Protein AF-0000000079729200 (afdb_homodimer)

Solvent-accessible surface area (backbone atoms only — not comparable to full-atom values): 30074 Å² total; per-residue (Å²): 129,93,67,49,67,70,66,72,72,53,83,85,77,84,68,64,22,57,58,78,83,85,79,82,48,60,90,76,45,58,94,32,38,35,67,67,31,59,43,64,24,27,45,53,52,29,47,39,57,43,37,34,54,50,30,49,48,43,37,57,33,50,58,75,43,59,89,66,52,74,54,66,70,51,47,53,40,42,53,30,43,42,48,38,33,52,44,50,16,56,60,35,48,58,52,49,55,36,43,43,72,73,67,51,86,56,61,64,60,43,51,37,52,41,41,46,48,61,64,36,45,57,63,71,37,52,66,66,42,40,29,22,20,38,25,34,43,34,50,51,48,24,50,51,24,50,48,39,62,72,66,44,65,50,73,52,25,45,67,65,60,27,51,53,51,50,54,51,28,25,49,31,47,66,48,35,40,35,48,46,44,48,40,48,58,69,65,55,49,70,66,52,40,50,52,12,27,51,52,27,50,68,48,52,54,56,50,37,54,50,42,19,48,52,53,30,49,76,67,70,37,62,69,35,64,68,36,50,51,48,45,49,32,43,37,65,60,75,62,25,46,52,61,53,45,54,53,50,57,54,47,65,68,40,88,85,53,56,64,73,76,57,88,51,59,64,61,26,50,54,49,59,68,36,81,91,47,75,56,56,70,43,130,128,92,68,48,66,69,67,71,72,52,86,83,77,83,69,63,22,57,57,78,84,87,77,84,47,60,90,76,45,60,93,33,38,36,67,67,30,59,42,62,25,28,44,54,50,29,47,38,57,43,38,34,55,50,30,49,49,42,36,55,32,49,59,76,43,59,88,66,53,75,53,65,70,51,47,52,42,40,51,30,44,42,49,37,33,52,44,50,17,55,58,36,46,60,52,50,55,35,44,44,72,74,68,52,86,55,62,65,60,42,51,38,52,40,42,45,48,59,66,36,45,58,63,72,38,52,65,66,43,40,29,21,21,39,25,32,42,32,50,50,48,23,48,51,22,50,47,39,64,73,66,44,65,49,73,50,25,44,68,66,61,28,51,53,51,50,55,52,26,26,49,31,47,65,48,34,40,35,48,45,46,47,40,47,58,69,65,56,46,71,64,52,41,48,51,12,27,51,52,27,50,67,47,53,54,56,50,39,54,51,42,20,47,53,52,30,47,75,67,69,39,61,69,35,66,69,36,49,50,47,45,49,32,42,37,65,60,75,62,24,46,52,61,53,46,55,52,51,56,56,47,65,67,38,89,84,52,56,64,72,75,57,89,53,60,66,63,24,50,55,49,59,68,35,83,90,48,76,56,56,70,43,131

Structure (mmCIF, N/CA/C/O backbone):
data_AF-0000000079729200-model_v1
#
loop_
_entity.id
_entity.type
_entity.pdbx_description
1 polymer 'Metal-dependent hydrolase'
#
loop_
_atom_site.group_PDB
_atom_site.id
_atom_site.type_symbol
_atom_site.label_atom_id
_atom_site.label_alt_id
_atom_site.label_comp_id
_atom_site.label_asym_id
_atom_site.label_entity_id
_atom_site.label_seq_id
_atom_site.pdbx_PDB_ins_code
_atom_site.Cartn_x
_atom_site.Cartn_y
_atom_site.Cartn_z
_atom_site.occupancy
_atom_site.B_iso_or_equiv
_atom_site.auth_seq_id
_atom_site.auth_comp_id
_atom_site.auth_asym_id
_atom_site.auth_atom_id
_atom_site.pdbx_PDB_model_num
ATOM 1 N N . MET A 1 1 ? -6.23 20.812 40.531 1 41.12 1 MET A N 1
ATOM 2 C CA . MET A 1 1 ? -6.262 20.75 39.062 1 41.12 1 MET A CA 1
ATOM 3 C C . MET A 1 1 ? -5.281 19.688 38.531 1 41.12 1 MET A C 1
ATOM 5 O O . MET A 1 1 ? -4.078 19.781 38.781 1 41.12 1 MET A O 1
ATOM 9 N N . ASN A 1 2 ? -5.543 18.453 38.562 1 48.16 2 ASN A N 1
ATOM 10 C CA . ASN A 1 2 ? -4.645 17.328 38.281 1 48.16 2 ASN A CA 1
ATOM 11 C C . ASN A 1 2 ? -3.924 17.516 36.969 1 48.16 2 ASN A C 1
ATOM 13 O O . ASN A 1 2 ? -4.547 17.422 35.906 1 48.16 2 ASN A O 1
ATOM 17 N N . HIS A 1 3 ? -2.889 18.312 36.906 1 72.94 3 HIS A N 1
ATOM 18 C CA . HIS A 1 3 ? -2.078 18.672 35.75 1 72.94 3 HIS A CA 1
ATOM 19 C C . HIS A 1 3 ? -1.267 17.484 35.25 1 72.94 3 HIS A C 1
ATOM 21 O O . HIS A 1 3 ? -0.74 16.703 36.031 1 72.94 3 HIS A O 1
ATOM 27 N N . ASN A 1 4 ? -1.493 17.078 34 1 84.5 4 ASN A N 1
ATOM 28 C CA . ASN A 1 4 ? -0.706 16.031 33.375 1 84.5 4 ASN A CA 1
ATOM 29 C C . ASN A 1 4 ? 0.79 16.25 33.594 1 84.5 4 ASN A C 1
ATOM 31 O O . ASN A 1 4 ? 1.321 17.312 33.281 1 84.5 4 ASN A O 1
ATOM 35 N N . PRO A 1 5 ? 1.443 15.32 34.281 1 89.12 5 PRO A N 1
ATOM 36 C CA . PRO A 1 5 ? 2.857 15.5 34.625 1 89.12 5 PRO A CA 1
ATOM 37 C C . PRO A 1 5 ? 3.723 15.805 33.406 1 89.12 5 PRO A C 1
ATOM 39 O O . PRO A 1 5 ? 4.703 16.547 33.5 1 89.12 5 PRO A O 1
ATOM 42 N N . VAL A 1 6 ? 3.434 15.273 32.281 1 91.69 6 VAL A N 1
ATOM 43 C CA . VAL A 1 6 ? 4.195 15.516 31.078 1 91.69 6 VAL A CA 1
ATOM 44 C C . VAL A 1 6 ? 4.098 17 30.688 1 91.69 6 VAL A C 1
ATOM 46 O O . VAL A 1 6 ? 5.102 17.609 30.344 1 91.69 6 VAL A O 1
ATOM 49 N N . LEU A 1 7 ? 2.926 17.531 30.812 1 94.62 7 LEU A N 1
ATOM 50 C CA . LEU A 1 7 ? 2.701 18.922 30.453 1 94.62 7 LEU A CA 1
ATOM 51 C C . LEU A 1 7 ? 3.354 19.859 31.453 1 94.62 7 LEU A C 1
ATOM 53 O O . LEU A 1 7 ? 3.844 20.938 31.094 1 94.62 7 LEU A O 1
ATOM 57 N N . GLN A 1 8 ? 3.396 19.438 32.656 1 92.88 8 GLN A N 1
ATOM 58 C CA . GLN A 1 8 ? 3.963 20.281 33.719 1 92.88 8 GLN A CA 1
ATOM 59 C C . GLN A 1 8 ? 5.465 20.469 33.531 1 92.88 8 GLN A C 1
ATOM 61 O O . GLN A 1 8 ? 5.988 21.562 33.75 1 92.88 8 GLN A O 1
ATOM 66 N N . SER A 1 9 ? 6.105 19.5 33.094 1 92.62 9 SER A N 1
ATOM 67 C CA . SER A 1 9 ? 7.562 19.531 32.969 1 92.62 9 SER A CA 1
ATOM 68 C C . SER A 1 9 ? 8 19.938 31.578 1 92.62 9 SER A C 1
ATOM 70 O O . SER A 1 9 ? 9.188 20.141 31.328 1 92.62 9 SER A O 1
ATOM 72 N N . LYS A 1 10 ? 7.113 20.172 30.672 1 93.94 10 LYS A N 1
ATOM 73 C CA . LYS A 1 10 ? 7.418 20.422 29.266 1 93.94 10 LYS A CA 1
ATOM 74 C C . LYS A 1 10 ? 7.859 21.859 29.062 1 93.94 10 LYS A C 1
ATOM 76 O O . LYS A 1 10 ? 7.289 22.781 29.641 1 93.94 10 LYS A O 1
ATOM 81 N N . ASP A 1 11 ? 8.969 22 28.25 1 93.19 11 ASP A N 1
ATOM 82 C CA . ASP A 1 11 ? 9.352 23.328 27.75 1 93.19 11 ASP A CA 1
ATOM 83 C C . ASP A 1 11 ? 8.617 23.656 26.453 1 93.19 11 ASP A C 1
ATOM 85 O O . ASP A 1 11 ? 8.906 23.078 25.406 1 93.19 11 ASP A O 1
ATOM 89 N N . PHE A 1 12 ? 7.688 24.594 26.484 1 95.69 12 PHE A N 1
ATOM 90 C CA . PHE A 1 12 ? 6.824 24.906 25.344 1 95.69 12 PHE A CA 1
ATOM 91 C C . PHE A 1 12 ? 7.523 25.859 24.375 1 95.69 12 PHE A C 1
ATOM 93 O O . PHE A 1 12 ? 8.18 26.812 24.797 1 95.69 12 PHE A O 1
ATOM 100 N N . ASN A 1 13 ? 7.445 25.516 23.141 1 93.81 13 ASN A N 1
ATOM 101 C CA . ASN A 1 13 ? 7.785 26.422 22.047 1 93.81 13 ASN A CA 1
ATOM 102 C C . ASN A 1 13 ? 6.547 27.125 21.5 1 93.81 13 ASN A C 1
ATOM 104 O O . ASN A 1 13 ? 5.586 26.469 21.094 1 93.81 13 ASN A O 1
ATOM 108 N N . PHE A 1 14 ? 6.613 28.469 21.516 1 96.69 14 PHE A N 1
ATOM 109 C CA . PHE A 1 14 ? 5.496 29.25 20.984 1 96.69 14 PHE A CA 1
ATOM 110 C C . PHE A 1 14 ? 5.812 29.75 19.578 1 96.69 14 PHE A C 1
ATOM 112 O O . PHE A 1 14 ? 6.973 30 19.25 1 96.69 14 PHE A O 1
ATOM 119 N N . TYR A 1 15 ? 4.898 29.781 18.75 1 96.75 15 TYR A N 1
ATOM 120 C CA . TYR A 1 15 ? 5.062 30.141 17.359 1 96.75 15 TYR A CA 1
ATOM 121 C C . TYR A 1 15 ? 3.916 31.031 16.891 1 96.75 15 TYR A C 1
ATOM 123 O O . TYR A 1 15 ? 2.812 30.984 17.438 1 96.75 15 TYR A O 1
ATOM 131 N N . PRO A 1 16 ? 4.152 31.859 15.945 1 97.25 16 PRO A N 1
ATOM 132 C CA . PRO A 1 16 ? 3.127 32.75 15.406 1 97.25 16 PRO A CA 1
ATOM 133 C C . PRO A 1 16 ? 2.291 32.125 14.305 1 97.25 16 PRO A C 1
ATOM 135 O O . PRO A 1 16 ? 2.564 30.984 13.906 1 97.25 16 PRO A O 1
ATOM 138 N N . VAL A 1 17 ? 1.267 32.812 13.945 1 98.19 17 VAL A N 1
ATOM 139 C CA . VAL A 1 17 ? 0.546 32.5 12.719 1 98.19 17 VAL A CA 1
ATOM 140 C C . VAL A 1 17 ? 1.064 33.406 11.586 1 98.19 17 VAL A C 1
ATOM 142 O O . VAL A 1 17 ? 1.121 34.625 11.719 1 98.19 17 VAL A O 1
ATOM 145 N N . ARG A 1 18 ? 1.527 32.781 10.602 1 97.81 18 ARG A N 1
ATOM 146 C CA . ARG A 1 18 ? 2.049 33.5 9.445 1 97.81 18 ARG A CA 1
ATOM 147 C C . ARG A 1 18 ? 1.024 33.562 8.32 1 97.81 18 ARG A C 1
ATOM 149 O O . ARG A 1 18 ? 0.237 32.625 8.156 1 97.81 18 ARG A O 1
ATOM 156 N N . LYS A 1 19 ? 1.037 34.625 7.57 1 95.94 19 LYS A N 1
ATOM 157 C CA . LYS A 1 19 ? 0.103 34.812 6.465 1 95.94 19 LYS A CA 1
ATOM 158 C C . LYS A 1 19 ? 0.844 34.969 5.141 1 95.94 19 LYS A C 1
ATOM 160 O O . LYS A 1 19 ? 1.01 36.094 4.648 1 95.94 19 LYS A O 1
ATOM 165 N N . PRO A 1 20 ? 1.183 33.844 4.594 1 94.5 20 PRO A N 1
ATOM 166 C CA . PRO A 1 20 ? 1.806 33.938 3.273 1 94.5 20 PRO A CA 1
ATOM 167 C C . PRO A 1 20 ? 0.803 34.281 2.17 1 94.5 20 PRO A C 1
ATOM 169 O O . PRO A 1 20 ? -0.409 34.219 2.395 1 94.5 20 PRO A O 1
ATOM 172 N N . LYS A 1 21 ? 1.32 34.781 1.057 1 89.94 21 LYS A N 1
ATOM 173 C CA . LYS A 1 21 ? 0.529 34.969 -0.154 1 89.94 21 LYS A CA 1
ATOM 174 C C . LYS A 1 21 ? 1.206 34.344 -1.363 1 89.94 21 LYS A C 1
ATOM 176 O O . LYS A 1 21 ? 1.912 35 -2.115 1 89.94 21 LYS A O 1
ATOM 181 N N . PHE A 1 22 ? 0.82 33.125 -1.548 1 92.56 22 PHE A N 1
ATOM 182 C CA . PHE A 1 22 ? 1.361 32.406 -2.695 1 92.56 22 PHE A CA 1
ATOM 183 C C . PHE A 1 22 ? 0.497 32.625 -3.932 1 92.56 22 PHE A C 1
ATOM 185 O O . PHE A 1 22 ? -0.722 32.781 -3.822 1 92.56 22 PHE A O 1
ATOM 192 N N . GLU A 1 23 ? 1.105 32.781 -5.012 1 87.75 23 GLU A N 1
ATOM 193 C CA . GLU A 1 23 ? 0.406 32.969 -6.281 1 87.75 23 GLU A CA 1
ATOM 194 C C . GLU A 1 23 ? 0.795 31.859 -7.266 1 87.75 23 GLU A C 1
ATOM 196 O O . GLU A 1 23 ? 1.981 31.609 -7.504 1 87.75 23 GLU A O 1
ATOM 201 N N . PHE A 1 24 ? -0.322 31.234 -7.75 1 83.38 24 PHE A N 1
ATOM 202 C CA . PHE A 1 24 ? -0.099 30.125 -8.656 1 83.38 24 PHE A CA 1
ATOM 203 C C . P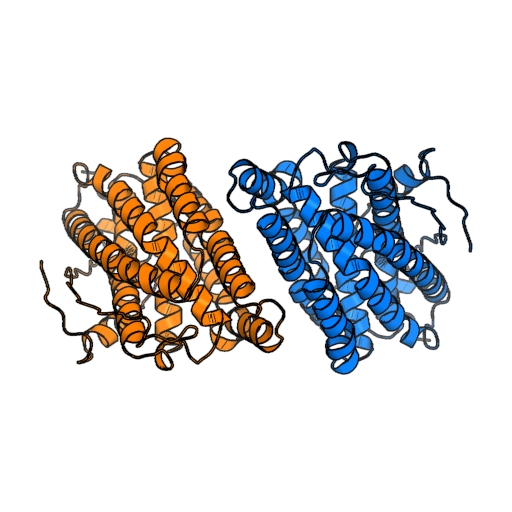HE A 1 24 ? -0.864 30.312 -9.961 1 83.38 24 PHE A C 1
ATOM 205 O O . PHE A 1 24 ? -1.935 30.922 -9.969 1 83.38 24 PHE A O 1
ATOM 212 N N . SER A 1 25 ? -0.23 30.031 -11.031 1 78.44 25 SER A N 1
ATOM 213 C CA . SER A 1 25 ? -0.9 29.953 -12.328 1 78.44 25 SER A CA 1
ATOM 214 C C . SER A 1 25 ? -0.41 28.75 -13.125 1 78.44 25 SER A C 1
ATOM 216 O O . SER A 1 25 ? 0.695 28.25 -12.898 1 78.44 25 SER A O 1
ATOM 218 N N . LYS A 1 26 ? -1.29 28.266 -13.984 1 77.69 26 LYS A N 1
ATOM 219 C CA . LYS A 1 26 ? -0.946 27.125 -14.828 1 77.69 26 LYS A CA 1
ATOM 220 C C . LYS A 1 26 ? 0.266 27.438 -15.703 1 77.69 26 LYS A C 1
ATOM 222 O O . LYS A 1 26 ? 1.037 26.531 -16.047 1 77.69 26 LYS A O 1
ATOM 227 N N . ASP A 1 27 ? 0.377 28.609 -15.977 1 82.5 27 ASP A N 1
ATOM 228 C CA . ASP A 1 27 ? 1.457 29 -16.875 1 82.5 27 ASP A CA 1
ATOM 229 C C . ASP A 1 27 ? 2.795 29.047 -16.141 1 82.5 27 ASP A C 1
ATOM 231 O O . ASP A 1 27 ? 3.855 29 -16.766 1 82.5 27 ASP A O 1
ATOM 235 N N . ARG A 1 28 ? 2.697 29.031 -14.922 1 87.38 28 ARG A N 1
ATOM 236 C CA . ARG A 1 28 ? 3.922 29.188 -14.141 1 87.38 28 ARG A CA 1
ATOM 237 C C . ARG A 1 28 ? 4.254 27.922 -13.367 1 87.38 28 ARG A C 1
ATOM 239 O O . ARG A 1 28 ? 5.32 27.828 -12.75 1 87.38 28 ARG A O 1
ATOM 246 N N . THR A 1 29 ? 3.357 26.984 -13.367 1 94.06 29 THR A N 1
ATOM 247 C CA . THR A 1 29 ? 3.576 25.734 -12.664 1 94.06 29 THR A CA 1
ATOM 248 C C . THR A 1 29 ? 3.467 24.547 -13.617 1 94.06 29 THR A C 1
ATOM 250 O O . THR A 1 29 ? 2.402 24.312 -14.188 1 94.06 29 THR A O 1
ATOM 253 N N . SER A 1 30 ? 4.539 23.891 -13.766 1 95.62 30 SER A N 1
ATOM 254 C CA . SER A 1 30 ? 4.559 22.719 -14.648 1 95.62 30 SER A CA 1
ATOM 255 C C . SER A 1 30 ? 3.762 21.562 -14.047 1 95.62 30 SER A C 1
ATOM 257 O O . SER A 1 30 ? 3.57 21.5 -12.828 1 95.62 30 SER A O 1
ATOM 259 N N . LYS A 1 31 ? 3.316 20.641 -14.891 1 96.06 31 LYS A N 1
ATOM 260 C CA . LYS A 1 31 ? 2.6 19.453 -14.43 1 96.06 31 LYS A CA 1
ATOM 261 C C . LYS A 1 31 ? 3.447 18.641 -13.445 1 96.06 31 LYS A C 1
ATOM 263 O O . LYS A 1 31 ? 2.926 18.094 -12.477 1 96.06 31 LYS A O 1
ATOM 268 N N . HIS A 1 32 ? 4.66 18.625 -13.797 1 97.88 32 HIS A N 1
ATOM 269 C CA . HIS A 1 32 ? 5.59 17.891 -12.938 1 97.88 32 HIS A CA 1
ATOM 270 C C . HIS A 1 32 ? 6.637 18.828 -12.344 1 97.88 32 HIS A C 1
ATOM 272 O O . HIS A 1 32 ? 7.828 18.703 -12.641 1 97.88 32 HIS A O 1
ATOM 278 N N . TRP A 1 33 ? 6.219 19.562 -11.43 1 97.56 33 TRP A N 1
ATOM 279 C CA . TRP A 1 33 ? 6.949 20.734 -10.938 1 97.56 33 TRP A CA 1
ATOM 280 C C . TRP A 1 33 ? 8.055 20.312 -9.969 1 97.56 33 TRP A C 1
ATOM 282 O O . TRP A 1 33 ? 8.914 21.125 -9.617 1 97.56 33 TRP A O 1
ATOM 292 N N . LEU A 1 34 ? 8.078 19.078 -9.5 1 97.62 34 LEU A N 1
ATOM 293 C CA . LEU A 1 34 ? 9.117 18.594 -8.594 1 97.62 34 LEU A CA 1
ATOM 294 C C . LEU A 1 34 ? 10.125 17.719 -9.344 1 97.62 34 LEU A C 1
ATOM 296 O O . LEU A 1 34 ? 9.93 16.516 -9.477 1 97.62 34 LEU A O 1
ATOM 300 N N . ASP A 1 35 ? 11.219 18.328 -9.812 1 93.69 35 ASP A N 1
ATOM 301 C CA . ASP A 1 35 ? 12.367 17.656 -10.414 1 93.69 35 ASP A CA 1
ATOM 302 C C . ASP A 1 35 ? 11.961 16.891 -11.672 1 93.69 35 ASP A C 1
ATOM 304 O O . ASP A 1 35 ? 12.578 15.883 -12.023 1 93.69 35 ASP A O 1
ATOM 308 N N . GLY A 1 36 ? 10.836 17.234 -12.234 1 95.5 36 GLY A N 1
ATOM 309 C CA . GLY A 1 36 ? 10.359 16.531 -13.414 1 95.5 36 GLY A CA 1
ATOM 310 C C . GLY A 1 36 ? 9.852 15.133 -13.109 1 95.5 36 GLY A C 1
ATOM 311 O O . GLY A 1 36 ? 9.547 14.359 -14.023 1 95.5 36 GLY A O 1
ATOM 312 N N . SER A 1 37 ? 9.766 14.828 -11.891 1 97.69 37 SER A N 1
ATOM 313 C CA . SER A 1 37 ? 9.266 13.516 -11.492 1 97.69 37 SER A CA 1
ATOM 314 C C . SER A 1 37 ? 7.742 13.523 -11.359 1 97.69 37 SER A C 1
ATOM 316 O O . SER A 1 37 ? 7.195 14.172 -10.469 1 97.69 37 SER A O 1
ATOM 318 N N . ALA A 1 38 ? 7.133 12.727 -12.188 1 98.12 38 ALA A N 1
ATOM 319 C CA . ALA A 1 38 ? 5.68 12.625 -12.102 1 98.12 38 ALA A CA 1
ATOM 320 C C . ALA A 1 38 ? 5.25 12.023 -10.773 1 98.12 38 ALA A C 1
ATOM 322 O O . ALA A 1 38 ? 4.293 12.484 -10.148 1 98.12 38 ALA A O 1
ATOM 323 N N . TYR A 1 39 ? 5.965 11.047 -10.383 1 98 39 TYR A N 1
ATOM 324 C CA . TYR A 1 39 ? 5.574 10.344 -9.164 1 98 39 TYR A CA 1
ATOM 325 C C . TYR A 1 39 ? 5.676 11.266 -7.953 1 98 39 TYR A C 1
ATOM 327 O O . TYR A 1 39 ? 4.699 11.445 -7.219 1 98 39 TYR A O 1
ATOM 335 N N . LYS A 1 40 ? 6.832 11.867 -7.73 1 97.81 40 LYS A N 1
ATOM 336 C CA . LYS A 1 40 ? 7.016 12.734 -6.566 1 97.81 40 LYS A CA 1
ATOM 337 C C . LYS A 1 40 ? 6.039 13.906 -6.59 1 97.81 40 LYS A C 1
ATOM 339 O O . LYS A 1 40 ? 5.461 14.258 -5.562 1 97.81 40 LYS A O 1
ATOM 344 N N . THR A 1 41 ? 5.887 14.438 -7.738 1 98.44 41 THR A N 1
ATOM 345 C CA . THR A 1 41 ? 4.961 15.555 -7.883 1 98.44 41 THR A CA 1
ATOM 346 C C . THR A 1 41 ? 3.547 15.141 -7.488 1 98.44 41 THR A C 1
ATOM 348 O O . THR A 1 41 ? 2.871 15.859 -6.746 1 98.44 41 THR A O 1
ATOM 351 N N . HIS A 1 42 ? 3.127 13.977 -7.867 1 98.38 42 HIS A N 1
ATOM 352 C CA . HIS A 1 42 ? 1.736 13.586 -7.652 1 98.38 42 HIS A CA 1
ATOM 353 C C . HIS A 1 42 ? 1.517 13.086 -6.23 1 98.38 42 HIS A C 1
ATOM 355 O O . HIS A 1 42 ? 0.397 13.141 -5.715 1 98.38 42 HIS A O 1
ATOM 361 N N . ILE A 1 43 ? 2.568 12.609 -5.574 1 98 43 ILE A N 1
ATOM 362 C CA . ILE A 1 43 ? 2.477 12.414 -4.133 1 98 43 ILE A CA 1
ATOM 363 C C . ILE A 1 43 ? 2.148 13.734 -3.451 1 98 43 ILE A C 1
ATOM 365 O O . ILE A 1 43 ? 1.186 13.828 -2.684 1 98 43 ILE A O 1
ATOM 369 N N . MET A 1 44 ? 2.865 14.766 -3.818 1 97.81 44 MET A N 1
ATOM 370 C CA . MET A 1 44 ? 2.676 16.078 -3.207 1 97.81 44 MET A CA 1
ATOM 371 C C . MET A 1 44 ? 1.349 16.688 -3.639 1 97.81 44 MET A C 1
ATOM 373 O O . MET A 1 44 ? 0.662 17.328 -2.836 1 97.81 44 MET A O 1
ATOM 377 N N . ASN A 1 45 ? 1.036 16.5 -4.863 1 98.25 45 ASN A N 1
ATOM 378 C CA . ASN A 1 45 ? -0.259 16.984 -5.336 1 98.25 45 ASN A CA 1
ATOM 379 C C . ASN A 1 45 ? -1.409 16.328 -4.578 1 98.25 45 ASN A C 1
ATOM 381 O O . ASN A 1 45 ? -2.42 16.969 -4.293 1 98.25 45 ASN A O 1
ATOM 385 N N . THR A 1 46 ? -1.272 15.062 -4.293 1 98.12 46 THR A N 1
ATOM 386 C CA . THR A 1 46 ? -2.311 14.375 -3.535 1 98.12 46 THR A CA 1
ATOM 387 C C . THR A 1 46 ? -2.463 14.984 -2.145 1 98.12 46 THR A C 1
ATOM 389 O O . THR A 1 46 ? -3.582 15.172 -1.664 1 98.12 46 THR A O 1
ATOM 392 N N . TRP A 1 47 ? -1.385 15.289 -1.586 1 97.62 47 TRP A N 1
ATOM 393 C CA . TRP A 1 47 ? -1.448 15.883 -0.254 1 97.62 47 TRP A CA 1
ATOM 394 C C . TRP A 1 47 ? -2.102 17.266 -0.3 1 97.62 47 TRP A C 1
ATOM 396 O O . TRP A 1 47 ? -2.844 17.641 0.611 1 97.62 47 TRP A O 1
ATOM 406 N N . THR A 1 48 ? -1.898 18 -1.336 1 96.88 48 THR A N 1
ATOM 407 C CA . THR A 1 48 ? -2.561 19.297 -1.465 1 96.88 48 THR A CA 1
ATOM 408 C C . THR A 1 48 ? -4.07 19.109 -1.583 1 96.88 48 THR A C 1
ATOM 410 O O . THR A 1 48 ? -4.836 20 -1.198 1 96.88 48 THR A O 1
ATOM 413 N N . LEU A 1 49 ? -4.457 17.969 -2.037 1 96.69 49 LEU A N 1
ATOM 414 C CA . LEU A 1 49 ? -5.887 17.688 -2.148 1 96.69 49 LEU A CA 1
ATOM 415 C C . LEU A 1 49 ? -6.48 17.344 -0.789 1 96.69 49 LEU A C 1
ATOM 417 O O . LEU A 1 49 ? -7.668 17.578 -0.55 1 96.69 49 LEU A O 1
ATOM 421 N N . PHE A 1 50 ? -5.613 16.797 0.18 1 92.25 50 PHE A N 1
ATOM 422 C CA . PHE A 1 50 ? -5.996 16.422 1.537 1 92.25 50 PHE A CA 1
ATOM 423 C C . PHE A 1 50 ? -6.16 17.656 2.41 1 92.25 50 PHE A C 1
ATOM 425 O O . PHE A 1 50 ? -7.078 17.734 3.232 1 92.25 50 PHE A O 1
ATOM 432 N N . PHE A 1 51 ? -5.27 18.578 2.199 1 96.06 51 PHE A N 1
ATOM 433 C CA . PHE A 1 51 ? -4.945 19.531 3.256 1 96.06 51 PHE A CA 1
ATOM 434 C C . PHE A 1 51 ? -6.129 20.438 3.539 1 96.06 51 PHE A C 1
ATOM 436 O O . PHE A 1 51 ? -6.484 20.656 4.699 1 96.06 51 PHE A O 1
ATOM 443 N N . PRO A 1 52 ? -6.848 20.875 2.57 1 96.75 52 PRO A N 1
ATOM 444 C CA . PRO A 1 52 ? -7.926 21.812 2.906 1 96.75 52 PRO A CA 1
ATOM 445 C C . PRO A 1 52 ? -8.977 21.188 3.818 1 96.75 52 PRO A C 1
ATOM 447 O O . PRO A 1 52 ? -9.289 21.734 4.879 1 96.75 52 PRO A O 1
ATOM 450 N N . ASP A 1 53 ? -9.484 20.047 3.49 1 96.94 53 ASP A N 1
ATOM 451 C CA . ASP A 1 53 ? -10.492 19.406 4.324 1 96.94 53 ASP A CA 1
ATOM 452 C C . ASP A 1 53 ? -9.859 18.766 5.559 1 96.94 53 ASP A C 1
ATOM 454 O O . ASP A 1 53 ? -10.453 18.781 6.641 1 96.94 53 ASP A O 1
ATOM 458 N N . GLY A 1 54 ? -8.664 18.25 5.41 1 97.62 54 GLY A N 1
ATOM 459 C CA . GLY A 1 54 ? -7.98 17.672 6.555 1 97.62 54 GLY A CA 1
ATOM 460 C C . GLY A 1 54 ? -7.668 18.688 7.641 1 97.62 54 GLY A C 1
ATOM 461 O O . GLY A 1 54 ? -7.918 18.438 8.82 1 97.62 54 GLY A O 1
ATOM 462 N N . GLU A 1 55 ? -7.168 19.828 7.238 1 97.75 55 GLU A N 1
ATOM 463 C CA . GLU A 1 55 ? -6.832 20.875 8.195 1 97.75 55 GLU A CA 1
ATOM 464 C C . GLU A 1 55 ? -8.086 21.422 8.867 1 97.75 55 GLU A C 1
ATOM 466 O O . GLU A 1 55 ? -8.062 21.766 10.055 1 97.75 55 GLU A O 1
ATOM 471 N N . ARG A 1 56 ? -9.094 21.516 8.109 1 97.69 56 ARG A N 1
ATOM 472 C CA . ARG A 1 56 ? -10.359 21.938 8.695 1 97.69 56 ARG A CA 1
ATOM 473 C C . ARG A 1 56 ? -10.859 20.922 9.719 1 97.69 56 ARG A C 1
ATOM 475 O O . ARG A 1 56 ? -11.414 21.297 10.758 1 97.69 56 ARG A O 1
ATOM 482 N N . PHE A 1 57 ? -10.766 19.703 9.383 1 98.12 57 PHE A N 1
ATOM 483 C CA . PHE A 1 57 ? -11.109 18.641 10.328 1 98.12 57 PHE A CA 1
ATOM 484 C C . PHE A 1 57 ? -10.289 18.766 11.602 1 98.12 57 PHE A C 1
ATOM 486 O O . PHE A 1 57 ? -10.82 18.625 12.703 1 98.12 57 PHE A O 1
ATOM 493 N N . PHE A 1 58 ? -8.961 19.062 11.477 1 98.56 58 PHE A N 1
ATOM 494 C CA . PHE A 1 58 ? -8.094 19.266 12.633 1 98.56 58 PHE A CA 1
ATOM 495 C C . PHE A 1 58 ? -8.586 20.438 13.484 1 98.56 58 PHE A C 1
ATOM 497 O O . PHE A 1 58 ? -8.656 20.328 14.711 1 98.56 58 PHE A O 1
ATOM 504 N N . ILE A 1 59 ? -8.898 21.469 12.797 1 98.5 59 ILE A N 1
ATOM 505 C CA . ILE A 1 59 ? -9.359 22.672 13.477 1 98.5 59 ILE A CA 1
ATOM 506 C C . ILE A 1 59 ? -10.609 22.359 14.297 1 98.5 59 ILE A C 1
ATOM 508 O O . ILE A 1 59 ? -10.656 22.641 15.5 1 98.5 59 ILE A O 1
ATOM 512 N N . ARG A 1 60 ? -11.547 21.719 13.688 1 98 60 ARG A N 1
ATOM 513 C CA . ARG A 1 60 ? -12.812 21.422 14.352 1 98 60 ARG A CA 1
ATOM 514 C C . ARG A 1 60 ? -12.609 20.438 15.508 1 98 60 ARG A C 1
ATOM 516 O O . ARG A 1 60 ? -13.281 20.547 16.531 1 98 60 ARG A O 1
ATOM 523 N N . SER A 1 61 ? -11.688 19.547 15.352 1 97.81 61 SER A N 1
ATOM 524 C CA . SER A 1 61 ? -11.398 18.547 16.375 1 97.81 61 SER A CA 1
ATOM 525 C C . SER A 1 61 ? -10.836 19.203 17.641 1 97.81 61 SER A C 1
ATOM 527 O O . SER A 1 61 ? -11.148 18.797 18.75 1 97.81 61 SER A O 1
ATOM 529 N N . ILE A 1 62 ? -10.047 20.203 17.484 1 98.25 62 ILE A N 1
ATOM 530 C CA . ILE A 1 62 ? -9.383 20.859 18.594 1 98.25 62 ILE A CA 1
ATOM 531 C C . ILE A 1 62 ? -10.297 21.922 19.188 1 98.25 62 ILE A C 1
ATOM 533 O O . ILE A 1 62 ? -10.344 22.125 20.391 1 98.25 62 ILE A O 1
ATOM 537 N N . GLN A 1 63 ? -10.992 22.578 18.297 1 98.12 63 GLN A N 1
ATOM 538 C CA . GLN A 1 63 ? -11.852 23.688 18.688 1 98.12 63 GLN A CA 1
ATOM 539 C C . GLN A 1 63 ? -12.859 23.25 19.75 1 98.12 63 GLN A C 1
ATOM 541 O O . GLN A 1 63 ? -13.219 24.016 20.641 1 98.12 63 GLN A O 1
ATOM 546 N N . LYS A 1 64 ? -13.305 22.094 19.719 1 97.06 64 LYS A N 1
ATOM 547 C CA . LYS A 1 64 ? -14.305 21.547 20.641 1 97.06 64 LYS A CA 1
ATOM 548 C C . LYS A 1 64 ? -13.766 21.5 22.062 1 97.06 64 LYS A C 1
ATOM 550 O O . LYS A 1 64 ? -14.539 21.469 23.016 1 97.06 64 LYS A O 1
ATOM 555 N N . PHE A 1 65 ? -12.523 21.547 22.203 1 98.12 65 PHE A N 1
ATOM 556 C CA . PHE A 1 65 ? -11.938 21.312 23.531 1 98.12 65 PHE A CA 1
ATOM 557 C C . PHE A 1 65 ? -11.359 22.609 24.094 1 98.12 65 PHE A C 1
ATOM 559 O O . PHE A 1 65 ? -10.945 22.656 25.25 1 98.12 65 PHE A O 1
ATOM 566 N N . LEU A 1 66 ? -11.359 23.703 23.359 1 98.12 66 LEU A N 1
ATOM 567 C CA . LEU A 1 66 ? -10.742 24.953 23.781 1 98.12 66 LEU A CA 1
ATOM 568 C C . LEU A 1 66 ? -11.297 25.406 25.141 1 98.12 66 LEU A C 1
ATOM 570 O O . LEU A 1 66 ? -10.531 25.781 26.031 1 98.12 66 LEU A O 1
ATOM 574 N N . PRO A 1 67 ? -12.594 25.203 25.391 1 97.69 67 PRO A N 1
ATOM 575 C CA . PRO A 1 67 ? -13.148 25.719 26.656 1 97.69 67 PRO A CA 1
ATOM 576 C C . PRO A 1 67 ? -12.719 24.891 27.859 1 97.69 67 PRO A C 1
ATOM 578 O O . PRO A 1 67 ? -12.836 25.359 29 1 97.69 67 PRO A O 1
ATOM 581 N N . VAL A 1 68 ? -12.211 23.719 27.641 1 97.06 68 VAL A N 1
ATOM 582 C CA . VAL A 1 68 ? -11.969 22.844 28.781 1 97.06 68 VAL A CA 1
ATOM 583 C C . VAL A 1 68 ? -10.461 22.641 28.953 1 97.06 68 VAL A C 1
ATOM 585 O O . VAL A 1 68 ? -10.031 21.906 29.859 1 97.06 68 VAL A O 1
ATOM 588 N N . ILE A 1 69 ? -9.656 23.266 28.109 1 97.62 69 ILE A N 1
ATOM 589 C CA . ILE A 1 69 ? -8.211 23.188 28.281 1 97.62 69 ILE A CA 1
ATOM 590 C C . ILE A 1 69 ? -7.801 23.891 29.562 1 97.62 69 ILE A C 1
ATOM 592 O O . ILE A 1 69 ? -8.18 25.031 29.812 1 97.62 69 ILE A O 1
ATOM 596 N N . LYS A 1 70 ? -6.984 23.266 30.359 1 96.62 70 LYS A N 1
ATOM 597 C CA . LYS A 1 70 ? -6.629 23.766 31.688 1 96.62 70 LYS A CA 1
ATOM 598 C C . LYS A 1 70 ? -5.305 24.531 31.656 1 96.62 70 LYS A C 1
ATOM 600 O O . LYS A 1 70 ? -5.156 25.562 32.312 1 96.62 70 LYS A O 1
ATOM 605 N N . ASP A 1 71 ? -4.312 23.984 31 1 96.5 71 ASP A N 1
ATOM 606 C CA . ASP A 1 71 ? -2.992 24.609 30.922 1 96.5 71 ASP A CA 1
ATOM 607 C C . ASP A 1 71 ? -2.984 25.75 29.906 1 96.5 71 ASP A C 1
ATOM 609 O O . ASP A 1 71 ? -3.166 25.547 28.703 1 96.5 71 ASP A O 1
ATOM 613 N N . PRO A 1 72 ? -2.707 26.938 30.297 1 96.75 72 PRO A N 1
ATOM 614 C CA . PRO A 1 72 ? -2.75 28.094 29.391 1 96.75 72 PRO A CA 1
ATOM 615 C C . PRO A 1 72 ? -1.709 28 28.266 1 96.75 72 PRO A C 1
ATOM 617 O O . PRO A 1 72 ? -1.896 28.578 27.203 1 96.75 72 PRO A O 1
ATOM 620 N N . ARG A 1 73 ? -0.619 27.281 28.484 1 97.75 73 ARG A N 1
ATOM 621 C CA . ARG A 1 73 ? 0.391 27.125 27.438 1 97.75 73 ARG A CA 1
ATOM 622 C C . ARG A 1 73 ? -0.118 26.219 26.312 1 97.75 73 ARG A C 1
ATOM 624 O O . ARG A 1 73 ? 0.159 26.469 25.141 1 97.75 73 ARG A O 1
ATOM 631 N N . VAL A 1 74 ? -0.862 25.25 26.734 1 98.19 74 VAL A N 1
ATOM 632 C CA . VAL A 1 74 ? -1.508 24.359 25.766 1 98.19 74 VAL A CA 1
ATOM 633 C C . VAL A 1 74 ? -2.555 25.141 24.969 1 98.19 74 VAL A C 1
ATOM 635 O O . VAL A 1 74 ? -2.648 25 23.75 1 98.19 74 VAL A O 1
ATOM 638 N N . LEU A 1 75 ? -3.326 25.953 25.688 1 98.19 75 LEU A N 1
ATOM 639 C CA . LEU A 1 75 ? -4.363 26.75 25.047 1 98.19 75 LEU A CA 1
ATOM 640 C C . LEU A 1 75 ? -3.76 27.719 24.031 1 98.19 75 LEU A C 1
ATOM 642 O O . LEU A 1 75 ? -4.289 27.891 22.938 1 98.19 75 LEU A O 1
ATOM 646 N N . ARG A 1 76 ? -2.697 28.344 24.359 1 97.94 76 ARG A N 1
ATOM 647 C CA . ARG A 1 76 ? -2.027 29.281 23.469 1 97.94 76 ARG A CA 1
ATOM 648 C C . ARG A 1 76 ? -1.585 28.594 22.188 1 97.94 76 ARG A C 1
ATOM 650 O O . ARG A 1 76 ? -1.845 29.094 21.094 1 97.94 76 ARG A O 1
ATOM 657 N N . ASN A 1 77 ? -0.9 27.484 22.312 1 98.38 77 ASN A N 1
ATOM 658 C CA . ASN A 1 77 ? -0.424 26.75 21.141 1 98.38 77 ASN A CA 1
ATOM 659 C C . ASN A 1 77 ? -1.58 26.172 20.328 1 98.38 77 ASN A C 1
ATOM 661 O O . ASN A 1 77 ? -1.501 26.094 19.109 1 98.38 77 ASN A O 1
ATOM 665 N N . ALA A 1 78 ? -2.662 25.75 21.016 1 98.62 78 ALA A N 1
ATOM 666 C CA . ALA A 1 78 ? -3.848 25.266 20.297 1 98.62 78 ALA A CA 1
ATOM 667 C C . ALA A 1 78 ? -4.422 26.359 19.406 1 98.62 78 ALA A C 1
ATOM 669 O O . ALA A 1 78 ? -4.754 26.109 18.25 1 98.62 78 ALA A O 1
ATOM 670 N N . ASN A 1 79 ? -4.461 27.547 19.906 1 98.38 79 ASN A N 1
ATOM 671 C CA . ASN A 1 79 ? -4.98 28.672 19.141 1 98.38 79 ASN A CA 1
ATOM 672 C C . ASN A 1 79 ? -4.078 29 17.953 1 98.38 79 ASN A C 1
ATOM 674 O O . ASN A 1 79 ? -4.562 29.25 16.844 1 98.38 79 ASN A O 1
ATOM 678 N N . ALA A 1 80 ? -2.807 29.047 18.188 1 98.38 80 ALA A N 1
ATOM 679 C CA . ALA A 1 80 ? -1.861 29.297 17.109 1 98.38 80 ALA A CA 1
ATOM 680 C C . ALA A 1 80 ? -1.946 28.203 16.047 1 98.38 80 ALA A C 1
ATOM 682 O O . ALA A 1 80 ? -1.825 28.469 14.852 1 98.38 80 ALA A O 1
ATOM 683 N N . PHE A 1 81 ? -2.08 26.938 16.531 1 98.5 81 PHE A N 1
ATOM 684 C CA . PHE A 1 81 ? -2.266 25.797 15.648 1 98.5 81 PHE A CA 1
ATOM 685 C C . PHE A 1 81 ? -3.469 26.016 14.734 1 98.5 81 PHE A C 1
ATOM 687 O O . PHE A 1 81 ? -3.381 25.812 13.523 1 98.5 81 PHE A O 1
ATOM 694 N N . LEU A 1 82 ? -4.5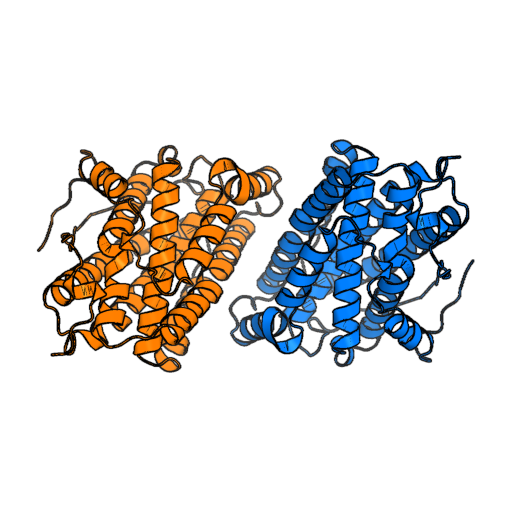94 26.391 15.273 1 98.62 82 LEU A N 1
ATOM 695 C CA . LEU A 1 82 ? -5.793 26.641 14.477 1 98.62 82 LEU A CA 1
ATOM 696 C C . LEU A 1 82 ? -5.535 27.688 13.406 1 98.62 82 LEU A C 1
ATOM 698 O O . LEU A 1 82 ? -5.957 27.516 12.258 1 98.62 82 LEU A O 1
ATOM 702 N N . GLY A 1 83 ? -4.836 28.703 13.828 1 98.31 83 GLY A N 1
ATOM 703 C CA . GLY A 1 83 ? -4.504 29.75 12.875 1 98.31 83 GLY A CA 1
ATOM 704 C C . GLY A 1 83 ? -3.617 29.266 11.742 1 98.31 83 GLY A C 1
ATOM 705 O O . GLY A 1 83 ? -3.863 29.578 10.578 1 98.31 83 GLY A O 1
ATOM 706 N N . GLN A 1 84 ? -2.57 28.516 12.062 1 98.62 84 GLN A N 1
ATOM 707 C CA . GLN A 1 84 ? -1.667 27.984 11.047 1 98.62 84 GLN A CA 1
ATOM 708 C C . GLN A 1 84 ? -2.395 27.031 10.109 1 98.62 84 GLN A C 1
ATOM 710 O O . GLN A 1 84 ? -2.227 27.094 8.891 1 98.62 84 GLN A O 1
ATOM 715 N N . GLU A 1 85 ? -3.229 26.172 10.711 1 98.38 85 GLU A N 1
ATOM 716 C CA . GLU A 1 85 ? -3.959 25.219 9.891 1 98.38 85 GLU A CA 1
ATOM 717 C C . GLU A 1 85 ? -4.895 25.922 8.914 1 98.38 85 GLU A C 1
ATOM 719 O O . GLU A 1 85 ? -5.086 25.453 7.785 1 98.38 85 GLU A O 1
ATOM 724 N N . ALA A 1 86 ? -5.496 26.953 9.352 1 97.81 86 ALA A N 1
ATOM 725 C CA . ALA A 1 86 ? -6.379 27.719 8.477 1 97.81 86 ALA A CA 1
ATOM 726 C C . ALA A 1 86 ? -5.613 28.281 7.281 1 97.81 86 ALA A C 1
ATOM 728 O O . ALA A 1 86 ? -6.113 28.266 6.152 1 97.81 86 ALA A O 1
ATOM 729 N N . GLN A 1 87 ? -4.418 28.781 7.551 1 97.75 87 GLN A N 1
ATOM 730 C CA . GLN A 1 87 ? -3.586 29.297 6.465 1 97.75 87 GLN A CA 1
ATOM 731 C C . GLN A 1 87 ? -3.172 28.188 5.516 1 97.75 87 GLN A C 1
ATOM 733 O O . GLN A 1 87 ? -3.164 28.375 4.297 1 97.75 87 GLN A O 1
ATOM 738 N N . HIS A 1 88 ? -2.785 26.984 6.082 1 98.31 88 HIS A N 1
ATOM 739 C CA . HIS A 1 88 ? -2.438 25.844 5.25 1 98.31 88 HIS A CA 1
ATOM 740 C C . HIS A 1 88 ? -3.568 25.5 4.289 1 98.31 88 HIS A C 1
ATOM 742 O O . HIS A 1 88 ? -3.342 25.344 3.088 1 98.31 88 HIS A O 1
ATOM 748 N N . ALA A 1 89 ? -4.738 25.406 4.859 1 97.56 89 ALA A N 1
ATOM 749 C CA . ALA A 1 89 ? -5.914 25.031 4.078 1 97.56 89 ALA A CA 1
ATOM 750 C C . ALA A 1 89 ? -6.145 26 2.932 1 97.56 89 ALA A C 1
ATOM 752 O O . ALA A 1 89 ? -6.355 25.594 1.788 1 97.56 89 ALA A O 1
ATOM 753 N N . GLY A 1 90 ? -6.086 27.266 3.24 1 96.44 90 GLY A N 1
ATOM 754 C CA . GLY A 1 90 ? -6.328 28.297 2.244 1 96.44 90 GLY A CA 1
ATOM 755 C C . GLY A 1 90 ? -5.305 28.297 1.123 1 96.44 90 GLY A C 1
ATOM 756 O O . GLY A 1 90 ? -5.668 28.359 -0.054 1 96.44 90 GLY A O 1
ATOM 757 N N . GLU A 1 91 ? -4.074 28.219 1.47 1 96.5 91 GLU A N 1
ATOM 758 C CA . GLU A 1 91 ? -3.01 28.312 0.476 1 96.5 91 GLU A CA 1
ATOM 759 C C . GLU A 1 91 ? -2.973 27.062 -0.409 1 96.5 91 GLU A C 1
ATOM 761 O O . GLU A 1 91 ? -2.775 27.172 -1.621 1 96.5 91 GLU A O 1
ATOM 766 N N . HIS A 1 92 ? -3.156 25.859 0.172 1 97 92 HIS A N 1
ATOM 767 C CA . HIS A 1 92 ? -3.141 24.641 -0.63 1 97 92 HIS A CA 1
ATOM 768 C C . HIS A 1 92 ? -4.363 24.578 -1.539 1 97 92 HIS A C 1
ATOM 770 O O . HIS A 1 92 ? -4.289 24.016 -2.639 1 97 92 HIS A O 1
ATOM 776 N N . LYS A 1 93 ? -5.484 25.141 -1.121 1 95.94 93 LYS A N 1
ATOM 777 C CA . LYS A 1 93 ? -6.684 25.125 -1.95 1 95.94 93 LYS A CA 1
ATOM 778 C C . LYS A 1 93 ? -6.457 25.875 -3.258 1 95.94 93 LYS A C 1
ATOM 780 O O . LYS A 1 93 ? -7.012 25.516 -4.297 1 95.94 93 LYS A O 1
ATOM 785 N N . LYS A 1 94 ? -5.621 26.859 -3.254 1 94.12 94 LYS A N 1
ATOM 786 C CA . LYS A 1 94 ? -5.309 27.641 -4.445 1 94.12 94 LYS A CA 1
ATOM 787 C C . LYS A 1 94 ? -4.684 26.766 -5.531 1 94.12 94 LYS A C 1
ATOM 789 O O . LYS A 1 94 ? -4.812 27.062 -6.719 1 94.12 94 LYS A O 1
ATOM 794 N N . THR A 1 95 ? -4.039 25.719 -5.145 1 94.94 95 THR A N 1
ATOM 795 C CA . THR A 1 95 ? -3.32 24.891 -6.109 1 94.94 95 THR A CA 1
ATOM 796 C C . THR A 1 95 ? -4.277 23.953 -6.832 1 94.94 95 THR A C 1
ATOM 798 O O . THR A 1 95 ? -3.926 23.375 -7.859 1 94.94 95 THR A O 1
ATOM 801 N N . TRP A 1 96 ? -5.52 23.844 -6.27 1 95.75 96 TRP A N 1
ATOM 802 C CA . TRP A 1 96 ? -6.504 22.984 -6.906 1 95.75 96 TRP A CA 1
ATOM 803 C C . TRP A 1 96 ? -6.824 23.453 -8.312 1 95.75 96 TRP A C 1
ATOM 805 O O . TRP A 1 96 ? -6.977 22.656 -9.234 1 95.75 96 TRP A O 1
ATOM 815 N N . LYS A 1 97 ? -6.891 24.75 -8.406 1 93.56 97 LYS A N 1
ATOM 816 C CA . LYS A 1 97 ? -7.215 25.328 -9.711 1 93.56 97 LYS A CA 1
ATOM 817 C C . LYS A 1 97 ? -6.141 25 -10.742 1 93.56 97 LYS A C 1
ATOM 819 O O . LYS A 1 97 ? -6.441 24.781 -11.914 1 93.56 97 LYS A O 1
ATOM 824 N N . ILE A 1 98 ? -4.895 24.984 -10.312 1 94.88 98 ILE A N 1
ATOM 825 C CA . ILE A 1 98 ? -3.795 24.625 -11.203 1 94.88 98 ILE A CA 1
ATOM 826 C C . ILE A 1 98 ? -4.008 23.219 -11.742 1 94.88 98 ILE A C 1
ATOM 828 O O . ILE A 1 98 ? -3.891 22.984 -12.945 1 94.88 98 ILE A O 1
ATOM 832 N N . LEU A 1 99 ? -4.344 22.281 -10.867 1 96.31 99 LEU A N 1
ATOM 833 C CA . LEU A 1 99 ? -4.559 20.906 -11.258 1 96.31 99 LEU A CA 1
ATOM 834 C C . LEU A 1 99 ? -5.742 20.781 -12.211 1 96.31 99 LEU A C 1
ATOM 836 O O . LEU A 1 99 ? -5.652 20.094 -13.234 1 96.31 99 LEU A O 1
ATOM 840 N N . GLU A 1 100 ? -6.797 21.5 -11.898 1 96.5 100 GLU A N 1
ATOM 841 C CA . GLU A 1 100 ? -7.973 21.5 -12.766 1 96.5 100 GLU A CA 1
ATOM 842 C C . GLU A 1 100 ? -7.652 22.094 -14.141 1 96.5 100 GLU A C 1
ATOM 844 O O . GLU A 1 100 ? -8.039 21.531 -15.164 1 96.5 100 GLU A O 1
ATOM 849 N N . ASP A 1 101 ? -6.918 23.203 -14.125 1 95.56 101 ASP A N 1
ATOM 850 C CA . ASP A 1 101 ? -6.551 23.859 -15.367 1 95.56 101 ASP A CA 1
ATOM 851 C C . ASP A 1 101 ? -5.633 22.984 -16.219 1 95.56 101 ASP A C 1
ATOM 853 O O . ASP A 1 101 ? -5.629 23.078 -17.438 1 95.56 101 ASP A O 1
ATOM 857 N N . GLN A 1 102 ? -4.887 22.156 -15.617 1 95.81 102 GLN A N 1
ATOM 858 C CA . GLN A 1 102 ? -3.969 21.266 -16.312 1 95.81 102 GLN A CA 1
ATOM 859 C C . GLN A 1 102 ? -4.688 20 -16.781 1 95.81 102 GLN A C 1
ATOM 861 O O . GLN A 1 102 ? -4.074 19.125 -17.406 1 95.81 102 GLN A O 1
ATOM 866 N N . GLY A 1 103 ? -6.023 19.875 -16.391 1 96.06 103 GLY A N 1
ATOM 867 C CA . GLY A 1 103 ? -6.848 18.828 -16.969 1 96.06 103 GLY A CA 1
ATOM 868 C C . GLY A 1 103 ? -7.109 17.688 -16.016 1 96.06 103 GLY A C 1
ATOM 869 O O . GLY A 1 103 ? -7.762 16.703 -16.391 1 96.06 103 GLY A O 1
ATOM 870 N N . TYR A 1 104 ? -6.676 17.75 -14.781 1 96.44 104 TYR A N 1
ATOM 871 C CA . TYR A 1 104 ? -6.871 16.672 -13.836 1 96.44 104 TYR A CA 1
ATOM 872 C C . TYR A 1 104 ? -8.281 16.703 -13.25 1 96.44 104 TYR A C 1
ATOM 874 O O . TYR A 1 104 ? -8.812 17.781 -12.961 1 96.44 104 TYR A O 1
ATOM 882 N N . LYS A 1 105 ? -8.898 15.531 -13.156 1 95.25 105 LYS A N 1
ATOM 883 C CA . LYS A 1 105 ? -10.156 15.367 -12.445 1 95.25 105 LYS A CA 1
ATOM 884 C C . LYS A 1 105 ? -9.914 15.031 -10.977 1 95.25 105 LYS A C 1
ATOM 886 O O . LYS A 1 105 ? -9.625 13.883 -10.633 1 95.25 105 LYS A O 1
ATOM 891 N N . ILE A 1 106 ? -10.109 16.016 -10.102 1 96.5 106 ILE A N 1
ATOM 892 C CA . ILE A 1 106 ? -9.711 15.844 -8.703 1 96.5 106 ILE A CA 1
ATOM 893 C C . ILE A 1 106 ? -10.953 15.844 -7.812 1 96.5 106 ILE A C 1
ATOM 895 O O . ILE A 1 106 ? -10.883 15.469 -6.637 1 96.5 106 ILE A O 1
ATOM 899 N N . ARG A 1 107 ? -12.141 16.125 -8.312 1 95.12 107 ARG A N 1
ATOM 900 C CA . ARG A 1 107 ? -13.336 16.359 -7.512 1 95.12 107 ARG A CA 1
ATOM 901 C C . ARG A 1 107 ? -13.781 15.086 -6.797 1 95.12 107 ARG A C 1
ATOM 903 O O . ARG A 1 107 ? -14.219 15.141 -5.648 1 95.12 107 ARG A O 1
ATOM 910 N N . GLY A 1 108 ? -13.742 14.008 -7.516 1 92.69 108 GLY A N 1
ATOM 911 C CA . GLY A 1 108 ? -14.117 12.75 -6.887 1 92.69 108 GLY A CA 1
ATOM 912 C C . GLY A 1 108 ? -13.312 12.445 -5.633 1 92.69 108 GLY A C 1
ATOM 913 O O . GLY A 1 108 ? -13.875 12.039 -4.617 1 92.69 108 GLY A O 1
ATOM 914 N N . PHE A 1 109 ? -12.039 12.648 -5.73 1 95 109 PHE A N 1
ATOM 915 C CA . PHE A 1 109 ? -11.148 12.406 -4.605 1 95 109 PHE A CA 1
ATOM 916 C C . PHE A 1 109 ? -11.445 13.367 -3.459 1 95 109 PHE A C 1
ATOM 918 O O . PHE A 1 109 ? -11.609 12.945 -2.314 1 95 109 PHE A O 1
ATOM 925 N N . VAL A 1 110 ? -11.586 14.641 -3.766 1 96.31 110 VAL A N 1
ATOM 926 C CA . VAL A 1 110 ? -11.781 15.68 -2.762 1 96.31 110 VAL A CA 1
ATOM 927 C C . VAL A 1 110 ? -13.125 15.477 -2.066 1 96.31 110 VAL A C 1
ATOM 929 O O . VAL A 1 110 ? -13.227 15.594 -0.843 1 96.31 110 VAL A O 1
ATOM 932 N N . ASN A 1 111 ? -14.109 15.117 -2.842 1 94.94 111 ASN A N 1
ATOM 933 C CA . ASN A 1 111 ? -15.43 14.883 -2.268 1 94.94 111 ASN A CA 1
ATOM 934 C C . ASN A 1 111 ? -15.43 13.664 -1.351 1 94.94 111 ASN A C 1
ATOM 936 O O . ASN A 1 111 ? -16.094 13.664 -0.306 1 94.94 111 ASN A O 1
ATOM 940 N N . PHE A 1 112 ? -14.805 12.703 -1.747 1 93.69 112 PHE A N 1
ATOM 941 C CA . PHE A 1 112 ? -14.711 11.5 -0.929 1 93.69 112 PHE A CA 1
ATOM 942 C C . PHE A 1 112 ? -14.023 11.789 0.398 1 93.69 112 PHE A C 1
ATOM 944 O O . PHE A 1 112 ? -14.508 11.391 1.458 1 93.69 112 PHE A O 1
ATOM 951 N N . PHE A 1 113 ? -12.898 12.484 0.293 1 95.5 113 PHE A N 1
ATOM 952 C CA . PHE A 1 113 ? -12.133 12.797 1.495 1 95.5 113 PHE A CA 1
ATOM 953 C C . PHE A 1 113 ? -12.922 13.711 2.42 1 95.5 113 PHE A C 1
ATOM 955 O O . PHE A 1 113 ? -12.891 13.547 3.641 1 95.5 113 PHE A O 1
ATOM 962 N N . ASN A 1 114 ? -13.594 14.609 1.839 1 95.56 114 ASN A N 1
ATOM 963 C CA . ASN A 1 114 ? -14.484 15.469 2.617 1 95.56 114 ASN A CA 1
ATOM 964 C C . ASN A 1 114 ? -15.531 14.648 3.365 1 95.56 114 ASN A C 1
ATOM 966 O O . ASN A 1 114 ? -15.742 14.852 4.562 1 95.56 114 ASN A O 1
ATOM 970 N N . ALA A 1 115 ? -16.156 13.773 2.68 1 93.75 115 ALA A N 1
ATOM 971 C CA . ALA A 1 115 ? -17.188 12.922 3.291 1 93.75 115 ALA A CA 1
ATOM 972 C C . ALA A 1 115 ? -16.578 12.047 4.387 1 93.75 115 ALA A C 1
ATOM 974 O O . ALA A 1 115 ? -17.203 11.82 5.426 1 93.75 115 ALA A O 1
ATOM 975 N N . LEU A 1 116 ? -15.438 11.57 4.141 1 93.06 116 LEU A N 1
ATOM 976 C CA . LEU A 1 116 ? -14.75 10.758 5.133 1 93.06 116 LEU A CA 1
ATOM 977 C C . LEU A 1 116 ? -14.508 11.547 6.414 1 93.06 116 LEU A C 1
ATOM 979 O O . LEU A 1 116 ? -14.766 11.055 7.516 1 93.06 116 LEU A O 1
ATOM 983 N N . CYS A 1 117 ? -14.047 12.781 6.289 1 92.88 117 CYS A N 1
ATOM 984 C CA . CYS A 1 117 ? -13.727 13.617 7.438 1 92.88 117 CYS A CA 1
ATOM 985 C C . CYS A 1 117 ? -14.984 14.031 8.18 1 92.88 117 CYS A C 1
ATOM 987 O O . CYS A 1 117 ? -15.086 13.852 9.398 1 92.88 117 CYS A O 1
ATOM 989 N N . PHE A 1 118 ? -15.992 14.422 7.469 1 93 118 PHE A N 1
ATOM 990 C CA . PHE A 1 118 ? -17.062 15.18 8.125 1 93 118 PHE A CA 1
ATOM 991 C C . PHE A 1 118 ? -18.328 14.352 8.211 1 93 118 PHE A C 1
ATOM 993 O O . PHE A 1 118 ? -19.188 14.609 9.062 1 93 118 PHE A O 1
ATOM 1000 N N . LYS A 1 119 ? -18.469 13.406 7.309 1 89.69 119 LYS A N 1
ATOM 1001 C CA . LYS A 1 119 ? -19.672 12.578 7.355 1 89.69 119 LYS A CA 1
ATOM 1002 C C . LYS A 1 119 ? -19.406 11.25 8.055 1 89.69 119 LYS A C 1
ATOM 1004 O O . LYS A 1 119 ? -20.328 10.57 8.484 1 89.69 119 LYS A O 1
ATOM 1009 N N . PHE A 1 120 ? -18.172 10.938 8.195 1 90.5 120 PHE A N 1
ATOM 1010 C CA . PHE A 1 120 ? -17.875 9.664 8.844 1 90.5 120 PHE A CA 1
ATOM 1011 C C . PHE A 1 120 ? -17.078 9.883 10.125 1 90.5 120 PHE A C 1
ATOM 1013 O O . PHE A 1 120 ? -17.625 9.805 11.227 1 90.5 120 PHE A O 1
ATOM 1020 N N . MET A 1 121 ? -15.898 10.359 10.039 1 91.25 121 MET A N 1
ATOM 1021 C CA . MET A 1 121 ? -15.023 10.445 11.203 1 91.25 121 MET A CA 1
ATOM 1022 C C . MET A 1 121 ? -15.617 11.367 12.266 1 91.25 121 MET A C 1
ATOM 1024 O O . MET A 1 121 ? -15.703 10.992 13.438 1 91.25 121 MET A O 1
ATOM 1028 N N . GLU A 1 122 ? -16.031 12.516 11.867 1 91.62 122 GLU A N 1
ATOM 1029 C CA . GLU A 1 122 ? -16.547 13.477 12.836 1 91.62 122 GLU A CA 1
ATOM 1030 C C . GLU A 1 122 ? -17.906 13.039 13.375 1 91.62 122 GLU A C 1
ATOM 1032 O O . GLU A 1 122 ? -18.219 13.266 14.547 1 91.62 122 GLU A O 1
ATOM 1037 N N . LYS A 1 123 ? -18.703 12.398 12.578 1 89.94 123 LYS A N 1
ATOM 1038 C CA . LYS A 1 123 ? -20.047 12.031 12.977 1 89.94 123 LYS A CA 1
ATOM 1039 C C . LYS A 1 123 ? -20.062 10.734 13.781 1 89.94 123 LYS A C 1
ATOM 1041 O O . LYS A 1 123 ? -20.828 10.594 14.727 1 89.94 123 LYS A O 1
ATOM 1046 N N . VAL A 1 124 ? -19.234 9.891 13.445 1 88.56 124 VAL A N 1
ATOM 1047 C CA . VAL A 1 124 ? -19.266 8.57 14.062 1 88.56 124 VAL A CA 1
ATOM 1048 C C . VAL A 1 124 ? -18.281 8.531 15.242 1 88.56 124 VAL A C 1
ATOM 1050 O O . VAL A 1 124 ? -18.531 7.844 16.234 1 88.56 124 VAL A O 1
ATOM 1053 N N . GLY A 1 125 ? -17.266 9.227 15.133 1 90.44 125 GLY A N 1
ATOM 1054 C CA . GLY A 1 125 ? -16.281 9.234 16.188 1 90.44 125 GLY A CA 1
ATOM 1055 C C . GLY A 1 125 ? -16.609 10.18 17.328 1 90.44 125 GLY A C 1
ATOM 1056 O O . GLY A 1 125 ? -17.297 11.188 17.109 1 90.44 125 GLY A O 1
ATOM 1057 N N . SER A 1 126 ? -16.188 9.836 18.516 1 94.06 126 SER A N 1
ATOM 1058 C CA . SER A 1 126 ? -16.281 10.789 19.625 1 94.06 126 SER A CA 1
ATOM 1059 C C . SER A 1 126 ? -15.344 11.969 19.422 1 94.06 126 SER A C 1
ATOM 1061 O O . SER A 1 126 ? -14.406 11.891 18.625 1 94.06 126 SER A O 1
ATOM 1063 N N . ALA A 1 127 ? -15.625 13.039 20.078 1 96.19 127 ALA A N 1
ATOM 1064 C CA . ALA A 1 127 ? -14.773 14.227 20 1 96.19 127 ALA A CA 1
ATOM 1065 C C . ALA A 1 127 ? -13.328 13.891 20.359 1 96.19 127 ALA A C 1
ATOM 1067 O O . ALA A 1 127 ? -12.398 14.344 19.688 1 96.19 127 ALA A O 1
ATOM 1068 N N . LYS A 1 128 ? -13.148 13.047 21.328 1 96.62 128 LYS A N 1
ATOM 1069 C CA . LYS A 1 128 ? -11.805 12.688 21.766 1 96.62 128 LYS A CA 1
ATOM 1070 C C . LYS A 1 128 ? -11.109 11.797 20.75 1 96.62 128 LYS A C 1
ATOM 1072 O O . LYS A 1 128 ? -9.891 11.875 20.562 1 96.62 128 LYS A O 1
ATOM 1077 N N . MET A 1 129 ? -11.891 10.992 20.078 1 96.38 129 MET A N 1
ATOM 1078 C CA . MET A 1 129 ? -11.305 10.148 19.047 1 96.38 129 MET A CA 1
ATOM 1079 C C . MET A 1 129 ? -10.852 10.984 17.859 1 96.38 129 MET A C 1
ATOM 1081 O O . MET A 1 129 ? -9.805 10.719 17.266 1 96.38 129 MET A O 1
ATOM 1085 N N . CYS A 1 130 ? -11.656 11.938 17.516 1 97.81 130 CYS A N 1
ATOM 1086 C CA . CYS A 1 130 ? -11.273 12.844 16.438 1 97.81 130 CYS A CA 1
ATOM 1087 C C . CYS A 1 130 ? -10.008 13.617 16.797 1 97.81 130 CYS A C 1
ATOM 1089 O O . CYS A 1 130 ? -9.133 13.797 15.945 1 97.81 130 CYS A O 1
ATOM 1091 N N . LEU A 1 131 ? -9.961 14.023 18.047 1 98.38 131 LEU A N 1
ATOM 1092 C CA . LEU A 1 131 ? -8.766 14.703 18.531 1 98.38 131 LEU A CA 1
ATOM 1093 C C . LEU A 1 131 ? -7.551 13.781 18.484 1 98.38 131 LEU A C 1
ATOM 1095 O O . LEU A 1 131 ? -6.465 14.203 18.094 1 98.38 131 LEU A O 1
ATOM 1099 N N . SER A 1 132 ? -7.754 12.562 18.875 1 98.19 132 SER A N 1
ATOM 1100 C CA . SER A 1 132 ? -6.676 11.578 18.844 1 98.19 132 SER A CA 1
ATOM 1101 C C . SER A 1 132 ? -6.195 11.336 17.422 1 98.19 132 SER A C 1
ATOM 1103 O O . SER A 1 132 ? -4.992 11.258 17.172 1 98.19 132 SER A O 1
ATOM 1105 N N . ALA A 1 133 ? -7.102 11.188 16.469 1 98.19 133 ALA A N 1
ATOM 1106 C CA . ALA A 1 133 ? -6.75 11.008 15.062 1 98.19 133 ALA A CA 1
ATOM 1107 C C . ALA A 1 133 ? -5.977 12.211 14.531 1 98.19 133 ALA A C 1
ATOM 1109 O O . ALA A 1 133 ? -5.043 12.055 13.734 1 98.19 133 ALA A O 1
ATOM 1110 N N . THR A 1 134 ? -6.391 13.352 14.992 1 98.56 134 THR A N 1
ATOM 1111 C CA . THR A 1 134 ? -5.691 14.578 14.617 1 98.56 134 THR A CA 1
ATOM 1112 C C . THR A 1 134 ? -4.246 14.547 15.102 1 98.56 134 THR A C 1
ATOM 1114 O O . THR A 1 134 ? -3.322 14.836 14.344 1 98.56 134 THR A O 1
ATOM 1117 N N . ALA A 1 135 ? -4.055 14.164 16.344 1 98.62 135 ALA A N 1
ATOM 1118 C CA . ALA A 1 135 ? -2.703 14.055 16.891 1 98.62 135 ALA A CA 1
ATOM 1119 C C . ALA A 1 135 ? -1.872 13.047 16.109 1 98.62 135 ALA A C 1
ATOM 1121 O O . ALA A 1 135 ? -0.691 13.281 15.836 1 98.62 135 ALA A O 1
ATOM 1122 N N . GLY A 1 136 ? -2.486 11.969 15.758 1 98.44 136 GLY A N 1
ATOM 1123 C CA . GLY A 1 136 ? -1.812 10.969 14.945 1 98.44 136 GLY A CA 1
ATOM 1124 C C . GLY A 1 136 ? -1.445 11.477 13.562 1 98.44 136 GLY A C 1
ATOM 1125 O O . GLY A 1 136 ? -0.33 11.25 13.086 1 98.44 136 GLY A O 1
ATOM 1126 N N . ALA A 1 137 ? -2.355 12.172 12.906 1 98.25 137 ALA A N 1
ATOM 1127 C CA . ALA A 1 137 ? -2.102 12.742 11.586 1 98.25 137 ALA A CA 1
ATOM 1128 C C . ALA A 1 137 ? -0.975 13.773 11.641 1 98.25 137 ALA A C 1
ATOM 1130 O O . ALA A 1 137 ? -0.153 13.852 10.727 1 98.25 137 ALA A O 1
ATOM 1131 N N . GLU A 1 138 ? -0.96 14.5 12.758 1 98.5 138 GLU A N 1
ATOM 1132 C CA . GLU A 1 138 ? 0.091 15.5 12.93 1 98.5 138 GLU A CA 1
ATOM 1133 C C . GLU A 1 138 ? 1.46 14.836 13.07 1 98.5 138 GLU A C 1
ATOM 1135 O O . GLU A 1 138 ? 2.471 15.391 12.641 1 98.5 138 GLU A O 1
ATOM 1140 N N . HIS A 1 139 ? 1.461 13.672 13.672 1 98.38 139 HIS A N 1
ATOM 1141 C CA . HIS A 1 139 ? 2.699 12.906 13.734 1 98.38 139 HIS A CA 1
ATOM 1142 C C . HIS A 1 139 ? 3.221 12.586 12.336 1 98.38 139 HIS A C 1
ATOM 1144 O O . HIS A 1 139 ? 4.418 12.711 12.07 1 98.38 139 HIS A O 1
ATOM 1150 N N . TYR A 1 140 ? 2.363 12.297 11.445 1 97.75 140 TYR A N 1
ATOM 1151 C CA . TYR A 1 140 ? 2.752 11.953 10.078 1 97.75 140 TYR A CA 1
ATOM 1152 C C . TYR A 1 140 ? 3.119 13.203 9.289 1 97.75 140 TYR A C 1
ATOM 1154 O O . TYR A 1 140 ? 4.047 13.188 8.477 1 97.75 140 TYR A O 1
ATOM 1162 N N . THR A 1 141 ? 2.389 14.273 9.461 1 97.88 141 THR A N 1
ATOM 1163 C CA . THR A 1 141 ? 2.74 15.484 8.727 1 97.88 141 THR A CA 1
ATOM 1164 C C . THR A 1 141 ? 4.102 16.016 9.172 1 97.88 141 THR A C 1
ATOM 1166 O O . THR A 1 141 ? 4.879 16.516 8.359 1 97.88 141 THR A O 1
ATOM 1169 N N . SER A 1 142 ? 4.348 15.867 10.469 1 98.25 142 SER A N 1
ATOM 1170 C CA . SER A 1 142 ? 5.668 16.25 10.953 1 98.25 142 SER A CA 1
ATOM 1171 C C . SER A 1 142 ? 6.75 15.344 10.383 1 98.25 142 SER A C 1
ATOM 1173 O O . SER A 1 142 ? 7.848 15.805 10.062 1 98.25 142 SER A O 1
ATOM 1175 N N . LEU A 1 143 ? 6.48 14.07 10.328 1 97.88 143 LEU A N 1
ATOM 1176 C CA . LEU A 1 143 ? 7.414 13.117 9.734 1 97.88 143 LEU A CA 1
ATOM 1177 C C . LEU A 1 143 ? 7.75 13.5 8.297 1 97.88 143 LEU A C 1
ATOM 1179 O O . LEU A 1 143 ? 8.93 13.578 7.934 1 97.88 143 LEU A O 1
ATOM 1183 N N . ILE A 1 144 ? 6.742 13.805 7.516 1 97.62 144 ILE A N 1
ATOM 1184 C CA . ILE A 1 144 ? 6.922 14.133 6.105 1 97.62 144 ILE A CA 1
ATOM 1185 C C . ILE A 1 144 ? 7.684 15.445 5.973 1 97.62 144 ILE A C 1
ATOM 1187 O O . ILE A 1 144 ? 8.539 15.594 5.098 1 97.62 144 ILE A O 1
ATOM 1191 N N . ALA A 1 145 ? 7.332 16.359 6.82 1 98.5 145 ALA A N 1
ATOM 1192 C CA . ALA A 1 145 ? 8.047 17.641 6.84 1 98.5 145 ALA A CA 1
ATOM 1193 C C . ALA A 1 145 ? 9.531 17.422 7.117 1 98.5 145 ALA A C 1
ATOM 1195 O O . ALA A 1 145 ? 10.383 18 6.426 1 98.5 145 ALA A O 1
ATOM 1196 N N . THR A 1 146 ? 9.797 16.578 8.078 1 98.44 146 THR A N 1
ATOM 1197 C CA . THR A 1 146 ? 11.172 16.312 8.477 1 98.44 146 THR A CA 1
ATOM 1198 C C . THR A 1 146 ? 11.938 15.633 7.344 1 98.44 146 THR A C 1
ATOM 1200 O O . THR A 1 146 ? 13.055 16.031 7.023 1 98.44 146 THR A O 1
ATOM 1203 N N . ILE A 1 147 ? 11.328 14.68 6.734 1 97.5 147 ILE A N 1
ATOM 1204 C CA . ILE A 1 147 ? 11.961 13.984 5.617 1 97.5 147 ILE A CA 1
ATOM 1205 C C . ILE A 1 147 ? 12.242 14.969 4.488 1 97.5 147 ILE A C 1
ATOM 1207 O O . ILE A 1 147 ? 13.352 15.008 3.953 1 97.5 147 ILE A O 1
ATOM 1211 N N . GLY A 1 148 ? 11.258 15.742 4.16 1 97.31 148 GLY A N 1
ATOM 1212 C CA . GLY A 1 148 ? 11.383 16.688 3.057 1 97.31 148 GLY A CA 1
ATOM 1213 C C . GLY A 1 148 ? 12.492 17.703 3.268 1 97.31 148 GLY A C 1
ATOM 1214 O O . GLY A 1 148 ? 13.273 17.969 2.354 1 97.31 148 GLY A O 1
ATOM 1215 N N . LEU A 1 149 ? 12.523 18.203 4.422 1 97.88 149 LEU A N 1
ATOM 1216 C CA . LEU A 1 149 ? 13.492 19.25 4.691 1 97.88 149 LEU A CA 1
ATOM 1217 C C . LEU A 1 149 ? 14.891 18.672 4.867 1 97.88 149 LEU A C 1
ATOM 1219 O O . LEU A 1 149 ? 15.883 19.297 4.465 1 97.88 149 LEU A O 1
ATOM 1223 N N . LYS A 1 150 ? 15.023 17.484 5.43 1 97.19 150 LYS A N 1
ATOM 1224 C CA . LYS A 1 150 ? 16.328 16.859 5.629 1 97.19 150 LYS A CA 1
ATOM 1225 C C . LYS A 1 150 ? 16.922 16.391 4.301 1 97.19 150 LYS A C 1
ATOM 1227 O O . LYS A 1 150 ? 18.141 16.516 4.082 1 97.19 150 LYS A O 1
ATOM 1232 N N . THR A 1 151 ? 16.109 15.867 3.479 1 96.5 151 THR A N 1
ATOM 1233 C CA . THR A 1 151 ? 16.594 15.32 2.217 1 96.5 151 THR A CA 1
ATOM 1234 C C . THR A 1 151 ? 16.734 16.422 1.17 1 96.5 151 THR A C 1
ATOM 1236 O O . THR A 1 151 ? 17.328 16.203 0.114 1 96.5 151 THR A O 1
ATOM 1239 N N . LYS A 1 152 ? 16.141 17.547 1.389 1 95.75 152 LYS A N 1
ATOM 1240 C CA . LYS A 1 152 ? 16.141 18.688 0.469 1 95.75 152 LYS A CA 1
ATOM 1241 C C . LYS A 1 152 ? 15.469 18.328 -0.853 1 95.75 152 LYS A C 1
ATOM 1243 O O . LYS A 1 152 ? 15.898 18.766 -1.917 1 95.75 152 LYS A O 1
ATOM 1248 N N . VAL A 1 153 ? 14.5 17.5 -0.723 1 95.25 153 VAL A N 1
ATOM 1249 C CA . VAL A 1 153 ? 13.781 17.047 -1.906 1 95.25 153 VAL A CA 1
ATOM 1250 C C . VAL A 1 153 ? 13.172 18.25 -2.635 1 95.25 153 VAL A C 1
ATOM 1252 O O . VAL A 1 153 ? 13.023 18.219 -3.859 1 95.25 153 VAL A O 1
ATOM 1255 N N . LEU A 1 154 ? 12.898 19.328 -1.965 1 96.31 154 LEU A N 1
ATOM 1256 C CA . LEU A 1 154 ? 12.203 20.484 -2.506 1 96.31 154 LEU A CA 1
ATOM 1257 C C . LEU A 1 154 ? 13.164 21.406 -3.242 1 96.31 154 LEU A C 1
ATOM 1259 O O . LEU A 1 154 ? 12.734 22.312 -3.959 1 96.31 154 LEU A O 1
ATOM 1263 N N . ASP A 1 155 ? 14.453 21.078 -3.135 1 95.25 155 ASP A N 1
ATOM 1264 C CA . ASP A 1 155 ? 15.445 21.938 -3.777 1 95.25 155 ASP A CA 1
ATOM 1265 C C . ASP A 1 155 ? 15.266 21.938 -5.293 1 95.25 155 ASP A C 1
ATOM 1267 O O . ASP A 1 155 ? 15.625 22.906 -5.965 1 95.25 155 ASP A O 1
ATOM 1271 N N . ARG A 1 156 ? 14.68 20.906 -5.766 1 92.56 156 ARG A N 1
ATOM 1272 C CA . ARG A 1 156 ? 14.547 20.797 -7.215 1 92.56 156 ARG A CA 1
ATOM 1273 C C . ARG A 1 156 ? 13.125 21.109 -7.656 1 92.56 156 ARG A C 1
ATOM 1275 O O . ARG A 1 156 ? 12.766 20.906 -8.82 1 92.56 156 ARG A O 1
ATOM 1282 N N . ALA A 1 157 ? 12.344 21.594 -6.777 1 97.12 157 ALA A N 1
ATOM 1283 C CA . ALA A 1 157 ? 10.984 22.016 -7.094 1 97.12 157 ALA A CA 1
ATOM 1284 C C . ALA A 1 157 ? 10.961 23.406 -7.711 1 97.12 157 ALA A C 1
ATOM 1286 O O . ALA A 1 157 ? 11.906 24.188 -7.535 1 97.12 157 ALA A O 1
ATOM 1287 N N . GLU A 1 158 ? 9.977 23.703 -8.508 1 96.69 158 GLU A N 1
ATOM 1288 C CA . GLU A 1 158 ? 9.773 25.062 -8.992 1 96.69 158 GLU A CA 1
ATOM 1289 C C . GLU A 1 158 ? 9.602 26.047 -7.832 1 96.69 158 GLU A C 1
ATOM 1291 O O . GLU A 1 158 ? 9.008 25.703 -6.805 1 96.69 158 GLU A O 1
ATOM 1296 N N . PRO A 1 159 ? 9.992 27.266 -7.941 1 94.44 159 PRO A N 1
ATOM 1297 C CA . PRO A 1 159 ? 10.242 28.188 -6.824 1 94.44 159 PRO A CA 1
ATOM 1298 C C . PRO A 1 159 ? 8.992 28.438 -5.984 1 94.44 159 PRO A C 1
ATOM 1300 O O . PRO A 1 159 ? 9.039 28.344 -4.754 1 94.44 159 PRO A O 1
ATOM 1303 N N . GLU A 1 160 ? 7.867 28.734 -6.59 1 95.69 160 GLU A N 1
ATOM 1304 C CA . GLU A 1 160 ? 6.676 29.062 -5.809 1 95.69 160 GLU A CA 1
ATOM 1305 C C . GLU A 1 160 ? 6.148 27.828 -5.062 1 95.69 160 GLU A C 1
ATOM 1307 O O . GLU A 1 160 ? 5.699 27.938 -3.92 1 95.69 160 GLU A O 1
ATOM 1312 N N . MET A 1 161 ? 6.219 26.719 -5.746 1 96.75 161 MET A N 1
ATOM 1313 C CA . MET A 1 161 ? 5.816 25.484 -5.09 1 96.75 161 MET A CA 1
ATOM 1314 C C . MET A 1 161 ? 6.773 25.125 -3.955 1 96.75 161 MET A C 1
ATOM 1316 O O . MET A 1 161 ? 6.34 24.688 -2.885 1 96.75 161 MET A O 1
ATOM 1320 N N . LYS A 1 162 ? 8.008 25.359 -4.211 1 97.19 162 LYS A N 1
ATOM 1321 C CA . LYS A 1 162 ? 9.008 25.156 -3.172 1 97.19 162 LYS A CA 1
ATOM 1322 C C . LYS A 1 162 ? 8.719 26 -1.938 1 97.19 162 LYS A C 1
ATOM 1324 O O . LYS A 1 162 ? 8.734 25.5 -0.813 1 97.19 162 LYS A O 1
ATOM 1329 N N . ARG A 1 163 ? 8.414 27.188 -2.105 1 97 163 ARG A N 1
ATOM 1330 C CA . ARG A 1 163 ? 8.148 28.109 -1.003 1 97 163 ARG A CA 1
ATOM 1331 C C . ARG A 1 163 ? 6.918 27.688 -0.216 1 97 163 ARG A C 1
ATOM 1333 O O . ARG A 1 163 ? 6.922 27.703 1.017 1 97 163 ARG A O 1
ATOM 1340 N N . LEU A 1 164 ? 5.895 27.312 -0.917 1 97.81 164 LEU A N 1
ATOM 1341 C CA . LEU A 1 164 ? 4.672 26.859 -0.266 1 97.81 164 LEU A CA 1
ATOM 1342 C C . LEU A 1 164 ? 4.953 25.656 0.628 1 97.81 164 LEU A C 1
ATOM 1344 O O . LEU A 1 164 ? 4.57 25.641 1.8 1 97.81 164 LEU A O 1
ATOM 1348 N N . TRP A 1 165 ? 5.625 24.703 0.05 1 98.19 165 TRP A N 1
ATOM 1349 C CA . TRP A 1 165 ? 5.82 23.438 0.742 1 98.19 165 TRP A CA 1
ATOM 1350 C C . TRP A 1 165 ? 6.836 23.578 1.872 1 98.19 165 TRP A C 1
ATOM 1352 O O . TRP A 1 165 ? 6.699 22.953 2.922 1 98.19 165 TRP A O 1
ATOM 1362 N N . GLU A 1 166 ? 7.824 24.391 1.698 1 98.5 166 GLU A N 1
ATOM 1363 C CA . GLU A 1 166 ? 8.781 24.656 2.77 1 98.5 166 GLU A CA 1
ATOM 1364 C C . GLU A 1 166 ? 8.109 25.359 3.945 1 98.5 166 GLU A C 1
ATOM 1366 O O . GLU A 1 166 ? 8.344 25.016 5.105 1 98.5 166 GLU A O 1
ATOM 1371 N N . TRP A 1 167 ? 7.324 26.328 3.609 1 98.5 167 TRP A N 1
ATOM 1372 C CA . TRP A 1 167 ? 6.566 27.047 4.633 1 98.5 167 TRP A CA 1
ATOM 1373 C C . TRP A 1 167 ? 5.676 26.078 5.414 1 98.5 167 TRP A C 1
ATOM 1375 O O . TRP A 1 167 ? 5.691 26.078 6.648 1 98.5 167 TRP A O 1
ATOM 1385 N N . HIS A 1 168 ? 4.93 25.281 4.715 1 98.75 168 HIS A N 1
ATOM 1386 C CA . HIS A 1 168 ? 4.027 24.328 5.352 1 98.75 168 HIS A CA 1
ATOM 1387 C C . HIS A 1 168 ? 4.793 23.312 6.191 1 98.75 168 HIS A C 1
ATOM 1389 O O . HIS A 1 168 ? 4.426 23.047 7.336 1 98.75 168 HIS A O 1
ATOM 1395 N N . ALA A 1 169 ? 5.875 22.812 5.629 1 98.62 169 ALA A N 1
ATOM 1396 C CA . ALA A 1 169 ? 6.688 21.828 6.336 1 98.62 169 ALA A CA 1
ATOM 1397 C C . ALA A 1 169 ? 7.262 22.406 7.625 1 98.62 169 ALA A C 1
ATOM 1399 O O . ALA A 1 169 ? 7.23 21.75 8.672 1 98.62 169 ALA A O 1
ATOM 1400 N N . ALA A 1 170 ? 7.734 23.578 7.566 1 98.69 170 ALA A N 1
ATOM 1401 C CA . ALA A 1 170 ? 8.32 24.219 8.734 1 98.69 170 ALA A CA 1
ATOM 1402 C C . ALA A 1 170 ? 7.289 24.406 9.844 1 98.69 170 ALA A C 1
ATOM 1404 O O . ALA A 1 170 ? 7.578 24.156 11.016 1 98.69 170 ALA A O 1
ATOM 1405 N N . GLU A 1 171 ? 6.137 24.75 9.5 1 98.75 171 GLU A N 1
ATOM 1406 C CA . GLU A 1 171 ? 5.094 24.969 10.5 1 98.75 171 GLU A CA 1
ATOM 1407 C C . GLU A 1 171 ? 4.578 23.641 11.055 1 98.75 171 GLU A C 1
ATOM 1409 O O . GLU A 1 171 ? 4.176 23.578 12.219 1 98.75 171 GLU A O 1
ATOM 1414 N N . GLU A 1 172 ? 4.59 22.578 10.211 1 98.75 172 GLU A N 1
ATOM 1415 C CA . GLU A 1 172 ? 4.23 21.266 10.734 1 98.75 172 GLU A CA 1
ATOM 1416 C C . GLU A 1 172 ? 5.156 20.844 11.867 1 98.75 172 GLU A C 1
ATOM 1418 O O . GLU A 1 172 ? 4.727 20.172 12.812 1 98.75 172 GLU A O 1
ATOM 1423 N N . ILE A 1 173 ? 6.379 21.203 11.703 1 98.62 173 ILE A N 1
ATOM 1424 C CA . ILE A 1 173 ? 7.363 20.875 12.734 1 98.62 173 ILE A CA 1
ATOM 1425 C C . ILE A 1 173 ? 7.137 21.766 13.953 1 98.62 173 ILE A C 1
ATOM 1427 O O . ILE A 1 173 ? 7.207 21.297 15.094 1 98.62 173 ILE A O 1
ATOM 1431 N N . GLU A 1 174 ? 6.77 23.016 13.789 1 98 174 GLU A N 1
ATOM 1432 C CA . GLU A 1 174 ? 6.539 23.969 14.867 1 98 174 GLU A CA 1
ATOM 1433 C C . GLU A 1 174 ? 5.41 23.5 15.781 1 98 174 GLU A C 1
ATOM 1435 O O . GLU A 1 174 ? 5.527 23.562 17 1 98 174 GLU A O 1
ATOM 1440 N N . HIS A 1 175 ? 4.367 23.062 15.188 1 98.69 175 HIS A N 1
ATOM 1441 C CA . HIS A 1 175 ? 3.193 22.812 16.016 1 98.69 175 HIS A CA 1
ATOM 1442 C C . HIS A 1 175 ? 2.932 21.312 16.156 1 98.69 175 HIS A C 1
ATOM 1444 O O . HIS A 1 175 ? 1.805 20.906 16.438 1 98.69 175 HIS A O 1
ATOM 1450 N N . LYS A 1 176 ? 3.926 20.453 15.922 1 98.38 176 LYS A N 1
ATOM 1451 C CA . LYS A 1 176 ? 3.791 19 15.859 1 98.38 176 LYS A CA 1
ATOM 1452 C C . LYS A 1 176 ? 3.186 18.453 17.141 1 98.38 176 LYS A C 1
ATOM 1454 O O . LYS A 1 176 ? 2.588 17.375 17.141 1 98.38 176 LYS A O 1
ATOM 1459 N N . SER A 1 177 ? 3.305 19.156 18.266 1 98.25 177 SER A N 1
ATOM 1460 C CA . SER A 1 177 ? 2.848 18.609 19.547 1 98.25 177 SER A CA 1
ATOM 1461 C C . SER A 1 177 ? 1.532 19.25 19.984 1 98.25 177 SER A C 1
ATOM 1463 O O . SER A 1 177 ? 0.96 18.859 21 1 98.25 177 SER A O 1
ATOM 1465 N N . ALA A 1 178 ? 0.995 20.203 19.25 1 98.5 178 ALA A N 1
ATOM 1466 C CA . ALA A 1 178 ? -0.156 20.984 19.688 1 98.5 178 ALA A CA 1
ATOM 1467 C C . ALA A 1 178 ? -1.359 20.094 19.953 1 98.5 178 ALA A C 1
ATOM 1469 O O . ALA A 1 178 ? -1.929 20.125 21.047 1 98.5 178 ALA A O 1
ATOM 1470 N N . ALA A 1 179 ? -1.684 19.266 19 1 98.62 179 ALA A N 1
ATOM 1471 C CA . ALA A 1 179 ? -2.842 18.391 19.141 1 98.62 179 ALA A CA 1
ATOM 1472 C C . ALA A 1 179 ? -2.6 17.344 20.234 1 98.62 179 ALA A C 1
ATOM 1474 O O . ALA A 1 179 ? -3.504 17.016 21 1 98.62 179 ALA A O 1
ATOM 1475 N N . PHE A 1 180 ? -1.411 16.844 20.297 1 98.44 180 PHE A N 1
ATOM 1476 C CA . PHE A 1 180 ? -1.03 15.859 21.297 1 98.44 180 PHE A CA 1
ATOM 1477 C C . PHE A 1 180 ? -1.144 16.438 22.703 1 98.44 180 PHE A C 1
ATOM 1479 O O . PHE A 1 180 ? -1.649 15.781 23.609 1 98.44 180 PHE A O 1
ATOM 1486 N N . ASP A 1 181 ? -0.739 17.625 22.891 1 98.31 181 ASP A N 1
ATOM 1487 C CA . ASP A 1 181 ? -0.803 18.297 24.188 1 98.31 181 ASP A CA 1
ATOM 1488 C C . ASP A 1 181 ? -2.25 18.547 24.609 1 98.31 181 ASP A C 1
ATOM 1490 O O . ASP A 1 181 ? -2.582 18.438 25.797 1 98.31 181 ASP A O 1
ATOM 1494 N N . VAL A 1 182 ? -3.072 18.891 23.625 1 98.31 182 VAL A N 1
ATOM 1495 C CA . VAL A 1 182 ? -4.488 19.047 23.938 1 98.31 182 VAL A CA 1
ATOM 1496 C C . VAL A 1 182 ? -5.059 17.703 24.406 1 98.31 182 VAL A C 1
ATOM 1498 O O . VAL A 1 182 ? -5.805 17.656 25.391 1 98.31 182 VAL A O 1
ATOM 1501 N N . LEU A 1 183 ? -4.703 16.672 23.734 1 97.88 183 LEU A N 1
ATOM 1502 C CA . LEU A 1 183 ? -5.164 15.328 24.094 1 97.88 183 LEU A CA 1
ATOM 1503 C C . LEU A 1 183 ? -4.758 14.984 25.516 1 97.88 183 LEU A C 1
ATOM 1505 O O . LEU A 1 183 ? -5.562 14.461 26.297 1 97.88 183 LEU A O 1
ATOM 1509 N N . LEU A 1 184 ? -3.527 15.305 25.922 1 96.81 184 LEU A N 1
ATOM 1510 C CA . LEU A 1 184 ? -3.051 15.07 27.281 1 96.81 184 LEU A CA 1
ATOM 1511 C C . LEU A 1 184 ? -3.822 15.93 28.281 1 96.81 184 LEU A C 1
ATOM 1513 O O . LEU A 1 184 ? -4.211 15.438 29.344 1 96.81 184 LEU A O 1
ATOM 1517 N N . ASP A 1 185 ? -4.059 17.109 27.922 1 97.19 185 ASP A N 1
ATOM 1518 C CA . ASP A 1 185 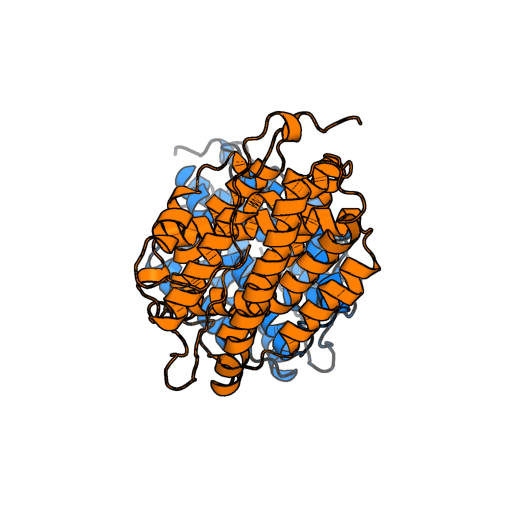? -4.68 18.078 28.828 1 97.19 185 ASP A CA 1
ATOM 1519 C C . ASP A 1 185 ? -6.117 17.672 29.156 1 97.19 185 ASP A C 1
ATOM 1521 O O . ASP A 1 185 ? -6.562 17.812 30.297 1 97.19 185 ASP A O 1
ATOM 1525 N N . VAL A 1 186 ? -6.793 17.078 28.172 1 95.75 186 VAL A N 1
ATOM 1526 C CA . VAL A 1 186 ? -8.211 16.797 28.359 1 95.75 186 VAL A CA 1
ATOM 1527 C C . VAL A 1 186 ? -8.406 15.344 28.812 1 95.75 186 VAL A C 1
ATOM 1529 O O . VAL A 1 186 ? -9.523 14.828 28.797 1 95.75 186 VAL A O 1
ATOM 1532 N N . GLY A 1 187 ? -7.383 14.711 29.172 1 89.06 187 GLY A N 1
ATOM 1533 C CA . GLY A 1 187 ? -7.465 13.406 29.797 1 89.06 187 GLY A CA 1
ATOM 1534 C C . GLY A 1 187 ? -7.465 12.258 28.797 1 89.06 187 GLY A C 1
ATOM 1535 O O . GLY A 1 187 ? -8.18 11.273 28.969 1 89.06 187 GLY A O 1
ATOM 1536 N N . GLY A 1 188 ? -6.684 12.453 27.781 1 83.94 188 GLY A N 1
ATOM 1537 C CA . GLY A 1 188 ? -6.512 11.344 26.859 1 83.94 188 GLY A CA 1
ATOM 1538 C C . GLY A 1 188 ? -5.727 10.188 27.453 1 83.94 188 GLY A C 1
ATOM 1539 O O . GLY A 1 188 ? -4.906 10.391 28.359 1 83.94 188 GLY A O 1
ATOM 1540 N N . ASN A 1 189 ? -6.066 9 27.016 1 90.94 189 ASN A N 1
ATOM 1541 C CA . ASN A 1 189 ? -5.32 7.84 27.469 1 90.94 189 ASN A CA 1
ATOM 1542 C C . ASN A 1 189 ? -4.613 7.129 26.328 1 90.94 189 ASN A C 1
ATOM 1544 O O . ASN A 1 189 ? -4.785 7.5 25.156 1 90.94 189 ASN A O 1
ATOM 1548 N N . TYR A 1 190 ? -3.818 6.199 26.75 1 95.06 190 TYR A N 1
ATOM 1549 C CA . TYR A 1 190 ? -2.934 5.512 25.812 1 95.06 190 TYR A CA 1
ATOM 1550 C C . TYR A 1 190 ? -3.732 4.816 24.719 1 95.06 190 TYR A C 1
ATOM 1552 O O . TYR A 1 190 ? -3.391 4.91 23.547 1 95.06 190 TYR A O 1
ATOM 1560 N N . PHE A 1 191 ? -4.789 4.18 25.078 1 95.19 191 PHE A N 1
ATOM 1561 C CA . PHE A 1 191 ? -5.543 3.387 24.109 1 95.19 191 PHE A CA 1
ATOM 1562 C C . PHE A 1 191 ? -6.246 4.285 23.094 1 95.19 191 PHE A C 1
ATOM 1564 O O . PHE A 1 191 ? -6.242 3.998 21.906 1 95.19 191 PHE A O 1
ATOM 1571 N N . ARG A 1 192 ? -6.844 5.312 23.594 1 94.5 192 ARG A N 1
ATOM 1572 C CA . ARG A 1 192 ? -7.477 6.266 22.688 1 94.5 192 ARG A CA 1
ATOM 1573 C C . ARG A 1 192 ? -6.453 6.883 21.734 1 94.5 192 ARG A C 1
ATOM 1575 O O . ARG A 1 192 ? -6.734 7.074 20.547 1 94.5 192 ARG A O 1
ATOM 1582 N N . ARG A 1 193 ? -5.348 7.191 22.281 1 97.31 193 ARG A N 1
ATOM 1583 C CA . ARG A 1 193 ? -4.258 7.73 21.469 1 97.31 193 ARG A CA 1
ATOM 1584 C C . ARG A 1 193 ? -3.895 6.777 20.328 1 97.31 193 ARG A C 1
ATOM 1586 O O . ARG A 1 193 ? -3.795 7.188 19.172 1 97.31 193 ARG A O 1
ATOM 1593 N N . ILE A 1 194 ? -3.777 5.527 20.672 1 97.5 194 ILE A N 1
ATOM 1594 C CA . ILE A 1 194 ? -3.35 4.52 19.703 1 97.5 194 ILE A CA 1
ATOM 1595 C C . ILE A 1 194 ? -4.453 4.293 18.672 1 97.5 194 ILE A C 1
ATOM 1597 O O . ILE A 1 194 ? -4.18 4.18 17.484 1 97.5 194 ILE A O 1
ATOM 1601 N N . PHE A 1 195 ? -5.656 4.273 19.094 1 95.38 195 PHE A N 1
ATOM 1602 C CA . PHE A 1 195 ? -6.762 4.023 18.172 1 95.38 195 PHE A CA 1
ATOM 1603 C C . PHE A 1 195 ? -6.906 5.176 17.188 1 95.38 195 PHE A C 1
ATOM 1605 O O . PHE A 1 195 ? -7.152 4.949 15.992 1 95.38 195 PHE A O 1
ATOM 1612 N N . GLY A 1 196 ? -6.789 6.383 17.688 1 96.81 196 GLY A N 1
ATOM 1613 C CA . GLY A 1 196 ? -6.812 7.527 16.781 1 96.81 196 GLY A CA 1
ATOM 1614 C C . GLY A 1 196 ? -5.676 7.52 15.781 1 96.81 196 GLY A C 1
ATOM 1615 O O . GLY A 1 196 ? -5.879 7.836 14.602 1 96.81 196 GLY A O 1
ATOM 1616 N N . PHE A 1 197 ? -4.562 7.078 16.281 1 98.06 197 PHE A N 1
ATOM 1617 C CA . PHE A 1 197 ? -3.385 6.996 15.422 1 98.06 197 PHE A CA 1
ATOM 1618 C C . PHE A 1 197 ? -3.58 5.949 14.336 1 98.06 197 PHE A C 1
ATOM 1620 O O . PHE A 1 197 ? -3.221 6.176 13.18 1 98.06 197 PHE A O 1
ATOM 1627 N N . LEU A 1 198 ? -4.117 4.879 14.688 1 95.38 198 LEU A N 1
ATOM 1628 C CA . LEU A 1 198 ? -4.391 3.826 13.719 1 95.38 198 LEU A CA 1
ATOM 1629 C C . LEU A 1 198 ? -5.414 4.289 12.688 1 95.38 198 LEU A C 1
ATOM 1631 O O . LEU A 1 198 ? -5.285 3.982 11.5 1 95.38 198 LEU A O 1
ATOM 1635 N N . ALA A 1 199 ? -6.391 5.012 13.117 1 94.25 199 ALA A N 1
ATOM 1636 C CA . ALA A 1 199 ? -7.359 5.586 12.195 1 94.25 199 ALA A CA 1
ATOM 1637 C C . ALA A 1 199 ? -6.684 6.523 11.203 1 94.25 199 ALA A C 1
ATOM 1639 O O . ALA A 1 199 ? -6.949 6.469 10 1 94.25 199 ALA A O 1
ATOM 1640 N N . ALA A 1 200 ? -5.801 7.348 11.703 1 96.5 200 ALA A N 1
ATOM 1641 C CA . ALA A 1 200 ? -5.047 8.25 10.836 1 96.5 200 ALA A CA 1
ATOM 1642 C C . ALA A 1 200 ? -4.195 7.477 9.844 1 96.5 200 ALA A C 1
ATOM 1644 O O . ALA A 1 200 ? -4.086 7.859 8.672 1 96.5 200 ALA A O 1
ATOM 1645 N N . THR A 1 201 ? -3.652 6.426 10.281 1 96.06 201 THR A N 1
ATOM 1646 C CA . THR A 1 201 ? -2.785 5.598 9.453 1 96.06 201 THR A CA 1
ATOM 1647 C C . THR A 1 201 ? -3.574 4.969 8.305 1 96.06 201 THR A C 1
ATOM 1649 O O . THR A 1 201 ? -3.146 5.023 7.152 1 96.06 201 THR A O 1
ATOM 1652 N N . ILE A 1 202 ? -4.742 4.484 8.578 1 91.62 202 ILE A N 1
ATOM 1653 C CA . ILE A 1 202 ? -5.551 3.725 7.633 1 91.62 202 ILE A CA 1
ATOM 1654 C C . ILE A 1 202 ? -6.164 4.668 6.602 1 91.62 202 ILE A C 1
ATOM 1656 O O . ILE A 1 202 ? -6.516 4.25 5.496 1 91.62 202 ILE A O 1
ATOM 1660 N N . VAL A 1 203 ? -6.172 5.887 6.898 1 92.69 203 VAL A N 1
ATOM 1661 C CA . VAL A 1 203 ? -6.754 6.863 5.988 1 92.69 203 VAL A CA 1
ATOM 1662 C C . VAL A 1 203 ? -5.648 7.566 5.203 1 92.69 203 VAL A C 1
ATOM 1664 O O . VAL A 1 203 ? -5.691 7.625 3.975 1 92.69 203 VAL A O 1
ATOM 1667 N N . PHE A 1 204 ? -4.641 7.996 5.875 1 95.75 204 PHE A N 1
ATOM 1668 C CA . PHE A 1 204 ? -3.643 8.898 5.312 1 95.75 204 PHE A CA 1
ATOM 1669 C C . PHE A 1 204 ? -2.842 8.195 4.219 1 95.75 204 PHE A C 1
ATOM 1671 O O . PHE A 1 204 ? -2.746 8.695 3.096 1 95.75 204 PHE A O 1
ATOM 1678 N N . TRP A 1 205 ? -2.35 7.094 4.469 1 94.75 205 TRP A N 1
ATOM 1679 C CA . TRP A 1 205 ? -1.373 6.492 3.566 1 94.75 205 TRP A CA 1
ATOM 1680 C C . TRP A 1 205 ? -2.064 5.84 2.375 1 94.75 205 TRP A C 1
ATOM 1682 O O . TRP A 1 205 ? -1.702 6.09 1.224 1 94.75 205 TRP A O 1
ATOM 1692 N N . PRO A 1 206 ? -3.145 5.051 2.543 1 92.56 206 PRO A N 1
ATOM 1693 C CA . PRO A 1 206 ? -3.809 4.492 1.361 1 92.56 206 PRO A CA 1
ATOM 1694 C C . PRO A 1 206 ? -4.336 5.57 0.417 1 92.56 206 PRO A C 1
ATOM 1696 O O . PRO A 1 206 ? -4.156 5.473 -0.799 1 92.56 206 PRO A O 1
ATOM 1699 N N . LEU A 1 207 ? -4.91 6.586 1.006 1 94.5 207 LEU A N 1
ATOM 1700 C CA . LEU A 1 207 ? -5.465 7.629 0.148 1 94.5 207 LEU A CA 1
ATOM 1701 C C . LEU A 1 207 ? -4.348 8.43 -0.523 1 94.5 207 LEU A C 1
ATOM 1703 O O . LEU A 1 207 ? -4.52 8.922 -1.641 1 94.5 207 LEU A O 1
ATOM 1707 N N . THR A 1 208 ? -3.17 8.539 0.159 1 97.12 208 THR A N 1
ATOM 1708 C CA . THR A 1 208 ? -2.006 9.148 -0.476 1 97.12 208 THR A CA 1
ATOM 1709 C C . THR A 1 208 ? -1.629 8.398 -1.749 1 97.12 208 THR A C 1
ATOM 1711 O O . THR A 1 208 ? -1.504 9 -2.818 1 97.12 208 THR A O 1
ATOM 1714 N N . PHE A 1 209 ? -1.578 7.141 -1.67 1 95.12 209 PHE A N 1
ATOM 1715 C CA . PHE A 1 209 ? -1.099 6.348 -2.797 1 95.12 209 PHE A CA 1
ATOM 1716 C C . PHE A 1 209 ? -2.188 6.191 -3.85 1 95.12 209 PHE A C 1
ATOM 1718 O O . PHE A 1 209 ? -1.903 6.191 -5.051 1 95.12 209 PHE A O 1
ATOM 1725 N N . ILE A 1 210 ? -3.414 6.062 -3.445 1 94.12 210 ILE A N 1
ATOM 1726 C CA . ILE A 1 210 ? -4.527 6 -4.387 1 94.12 210 ILE A CA 1
ATOM 1727 C C . ILE A 1 210 ? -4.605 7.305 -5.176 1 94.12 210 ILE A C 1
ATOM 1729 O O . ILE A 1 210 ? -4.703 7.289 -6.406 1 94.12 210 ILE A O 1
ATOM 1733 N N . GLY A 1 211 ? -4.555 8.414 -4.434 1 96.56 211 GLY A N 1
ATOM 1734 C CA . GLY A 1 211 ? -4.594 9.703 -5.098 1 96.56 211 GLY A CA 1
ATOM 1735 C C . GLY A 1 211 ? -3.461 9.906 -6.086 1 96.56 211 GLY A C 1
ATOM 1736 O O . GLY A 1 211 ? -3.682 10.359 -7.211 1 96.56 211 GLY A O 1
ATOM 1737 N N . ALA A 1 212 ? -2.246 9.555 -5.664 1 97.19 212 ALA A N 1
ATOM 1738 C CA . ALA A 1 212 ? -1.09 9.672 -6.551 1 97.19 212 ALA A CA 1
ATOM 1739 C C . ALA A 1 212 ? -1.272 8.828 -7.805 1 97.19 212 ALA A C 1
ATOM 1741 O O . ALA A 1 212 ? -0.988 9.281 -8.914 1 97.19 212 ALA A O 1
ATOM 1742 N N . GLU A 1 213 ? -1.771 7.66 -7.637 1 95.06 213 GLU A N 1
ATOM 1743 C CA . GLU A 1 213 ? -1.922 6.758 -8.773 1 95.06 213 GLU A CA 1
ATOM 1744 C C . GLU A 1 213 ? -3.025 7.234 -9.719 1 95.06 213 GLU A C 1
ATOM 1746 O O . GLU A 1 213 ? -2.934 7.055 -10.93 1 95.06 213 GLU A O 1
ATOM 1751 N N . ILE A 1 214 ? -4.047 7.773 -9.156 1 94.06 214 ILE A N 1
ATOM 1752 C CA . ILE A 1 214 ? -5.117 8.344 -9.969 1 94.06 214 ILE A CA 1
ATOM 1753 C C . ILE A 1 214 ? -4.559 9.453 -10.859 1 94.06 214 ILE A C 1
ATOM 1755 O O . ILE A 1 214 ? -4.848 9.5 -12.055 1 94.06 214 ILE A O 1
ATOM 1759 N N . LEU A 1 215 ? -3.75 10.297 -10.297 1 97.12 215 LEU A N 1
ATOM 1760 C CA . LEU A 1 215 ? -3.166 11.383 -11.078 1 97.12 215 LEU A CA 1
ATOM 1761 C C . LEU A 1 215 ? -2.182 10.844 -12.109 1 97.12 215 LEU A C 1
ATOM 1763 O O . LEU A 1 215 ? -2.156 11.312 -13.25 1 97.12 215 LEU A O 1
ATOM 1767 N N . LEU A 1 216 ? -1.394 9.852 -11.75 1 97.06 216 LEU A N 1
ATOM 1768 C CA . LEU A 1 216 ? -0.463 9.219 -12.68 1 97.06 216 LEU A CA 1
ATOM 1769 C C . LEU A 1 216 ? -1.212 8.555 -13.828 1 97.06 216 LEU A C 1
ATOM 1771 O O . LEU A 1 216 ? -0.776 8.625 -14.984 1 97.06 216 LEU A O 1
ATOM 1775 N N . TRP A 1 217 ? -2.297 7.922 -13.5 1 92.62 217 TRP A N 1
ATOM 1776 C CA . TRP A 1 217 ? -3.121 7.27 -14.508 1 92.62 217 TRP A CA 1
ATOM 1777 C C . TRP A 1 217 ? -3.67 8.289 -15.5 1 92.62 217 TRP A C 1
ATOM 1779 O O . TRP A 1 217 ? -3.682 8.039 -16.719 1 92.62 217 TRP A O 1
ATOM 1789 N N . GLN A 1 218 ? -4.094 9.406 -15.031 1 93.94 218 GLN A N 1
ATOM 1790 C CA . GLN A 1 218 ? -4.633 10.453 -15.883 1 93.94 218 GLN A CA 1
ATOM 1791 C C . GLN A 1 218 ? -3.553 11.039 -16.781 1 93.94 218 GLN A C 1
ATOM 1793 O O . GLN A 1 218 ? -3.846 11.508 -17.891 1 93.94 218 GLN A O 1
ATOM 1798 N N . ASP A 1 219 ? -2.258 10.922 -16.328 1 96.06 219 ASP A N 1
ATOM 1799 C CA . ASP A 1 219 ? -1.108 11.352 -17.125 1 96.06 219 ASP A CA 1
ATOM 1800 C C . ASP A 1 219 ? -0.725 10.281 -18.156 1 96.06 219 ASP A C 1
ATOM 1802 O O . ASP A 1 219 ? 0.032 10.562 -19.094 1 96.06 219 ASP A O 1
ATOM 1806 N N . GLY A 1 220 ? -1.289 9.109 -18.016 1 94.25 220 GLY A N 1
ATOM 1807 C CA . GLY A 1 220 ? -0.819 7.996 -18.828 1 94.25 220 GLY A CA 1
ATOM 1808 C C . GLY A 1 220 ? 0.588 7.555 -18.469 1 94.25 220 GLY A C 1
ATOM 1809 O O . GLY A 1 220 ? 1.317 7.047 -19.328 1 94.25 220 GLY A O 1
ATOM 1810 N N . LEU A 1 221 ? 0.996 7.793 -17.219 1 96 221 LEU A N 1
ATOM 1811 C CA . LEU A 1 221 ? 2.393 7.559 -16.859 1 96 221 LEU A CA 1
ATOM 1812 C C . LEU A 1 221 ? 2.516 6.441 -15.836 1 96 221 LEU A C 1
ATOM 1814 O O . LEU A 1 221 ? 3.613 6.152 -15.352 1 96 221 LEU A O 1
ATOM 1818 N N . THR A 1 222 ? 1.395 5.781 -15.492 1 93.94 222 THR A N 1
ATOM 1819 C CA . THR A 1 222 ? 1.377 4.758 -14.445 1 93.94 222 THR A CA 1
ATOM 1820 C C . THR A 1 222 ? 2.389 3.658 -14.758 1 93.94 222 THR A C 1
ATOM 1822 O O . THR A 1 222 ? 3.1 3.195 -13.859 1 93.94 222 THR A O 1
ATOM 1825 N N . PHE A 1 223 ? 2.512 3.283 -16.062 1 91.75 223 PHE A N 1
ATOM 1826 C CA . PHE A 1 223 ? 3.297 2.104 -16.406 1 91.75 223 PHE A CA 1
ATOM 1827 C C . PHE A 1 223 ? 4.598 2.498 -17.094 1 91.75 223 PHE A C 1
ATOM 1829 O O . PHE A 1 223 ? 5.234 1.671 -17.75 1 91.75 223 PHE A O 1
ATOM 1836 N N . ARG A 1 224 ? 4.906 3.754 -16.953 1 93.38 224 ARG A N 1
ATOM 1837 C CA . ARG A 1 224 ? 6.227 4.16 -17.422 1 93.38 224 ARG A CA 1
ATOM 1838 C C . ARG A 1 224 ? 7.312 3.721 -16.453 1 93.38 224 ARG A C 1
ATOM 1840 O O . ARG A 1 224 ? 7.148 3.848 -15.234 1 93.38 224 ARG A O 1
ATOM 1847 N N . TRP A 1 225 ? 8.383 3.207 -17 1 91.69 225 TRP A N 1
ATOM 1848 C CA . TRP A 1 225 ? 9.469 2.67 -16.188 1 91.69 225 TRP A CA 1
ATOM 1849 C C . TRP A 1 225 ? 10.055 3.746 -15.289 1 91.69 225 TRP A C 1
ATOM 1851 O O . TRP A 1 225 ? 10.32 3.496 -14.109 1 91.69 225 TRP A O 1
ATOM 1861 N N . LYS A 1 226 ? 10.25 4.871 -15.797 1 94.75 226 LYS A N 1
ATOM 1862 C CA . LYS A 1 226 ? 10.805 5.965 -15 1 94.75 226 LYS A CA 1
ATOM 1863 C C . LYS A 1 226 ? 9.914 6.281 -13.805 1 94.75 226 LYS A C 1
ATOM 1865 O O . LYS A 1 226 ? 10.406 6.523 -12.703 1 94.75 226 LYS A O 1
ATOM 1870 N N . THR A 1 227 ? 8.594 6.266 -14.016 1 96.56 227 THR A N 1
ATOM 1871 C CA . THR A 1 227 ? 7.633 6.555 -12.953 1 96.56 227 THR A CA 1
ATOM 1872 C C . THR A 1 227 ? 7.746 5.531 -11.828 1 96.56 227 THR A C 1
ATOM 1874 O O . THR A 1 227 ? 7.801 5.898 -10.656 1 96.56 227 THR A O 1
ATOM 1877 N N . ARG A 1 228 ? 7.852 4.27 -12.195 1 94.38 228 ARG A N 1
ATOM 1878 C CA . ARG A 1 228 ? 7.918 3.207 -11.195 1 94.38 228 ARG A CA 1
ATOM 1879 C C . ARG A 1 228 ? 9.273 3.201 -10.492 1 94.38 228 ARG A C 1
ATOM 1881 O O . ARG A 1 228 ? 9.352 2.914 -9.297 1 94.38 228 ARG A O 1
ATOM 1888 N N . LEU A 1 229 ? 10.305 3.502 -11.227 1 94 229 LEU A N 1
ATOM 1889 C CA . LEU A 1 229 ? 11.625 3.623 -10.617 1 94 229 LEU A CA 1
ATOM 1890 C C . LEU A 1 229 ? 11.664 4.785 -9.625 1 94 229 LEU A C 1
ATOM 1892 O O . LEU A 1 229 ? 12.234 4.664 -8.547 1 94 229 LEU A O 1
ATOM 1896 N N . ASP A 1 230 ? 11.039 5.898 -9.992 1 96.56 230 ASP A N 1
ATOM 1897 C CA . ASP A 1 230 ? 10.945 7.039 -9.086 1 96.56 230 ASP A CA 1
ATOM 1898 C C . ASP A 1 230 ? 10.18 6.676 -7.816 1 96.56 230 ASP A C 1
ATOM 1900 O O . ASP A 1 230 ? 10.547 7.109 -6.719 1 96.56 230 ASP A O 1
ATOM 1904 N N . ALA A 1 231 ? 9.141 5.926 -8.016 1 96.19 231 ALA A N 1
ATOM 1905 C CA . ALA A 1 231 ? 8.359 5.477 -6.863 1 96.19 231 ALA A CA 1
ATOM 1906 C C . ALA A 1 231 ? 9.211 4.637 -5.914 1 96.19 231 ALA A C 1
ATOM 1908 O O . ALA A 1 231 ? 9.234 4.887 -4.707 1 96.19 231 ALA A O 1
ATOM 1909 N N . PHE A 1 232 ? 9.953 3.725 -6.512 1 93.31 232 PHE A N 1
ATOM 1910 C CA . PHE A 1 232 ? 10.805 2.846 -5.719 1 93.31 232 PHE A CA 1
ATOM 1911 C C . PHE A 1 232 ? 11.875 3.646 -4.988 1 93.31 232 PHE A C 1
ATOM 1913 O O . PHE A 1 232 ? 12.109 3.434 -3.795 1 93.31 232 PHE A O 1
ATOM 1920 N N . ARG A 1 233 ? 12.484 4.504 -5.668 1 94.75 233 ARG A N 1
ATOM 1921 C CA . ARG A 1 233 ? 13.555 5.316 -5.098 1 94.75 233 ARG A CA 1
ATOM 1922 C C . ARG A 1 233 ? 13.016 6.242 -4.012 1 94.75 233 ARG A C 1
ATOM 1924 O O . ARG A 1 233 ? 13.648 6.41 -2.965 1 94.75 233 ARG A O 1
ATOM 1931 N N . PHE A 1 234 ? 11.883 6.82 -4.211 1 95.25 234 PHE A N 1
ATOM 1932 C CA . PHE A 1 234 ? 11.242 7.699 -3.238 1 95.25 234 PHE A CA 1
ATOM 1933 C C . PHE A 1 234 ? 10.906 6.938 -1.963 1 95.25 234 PHE A C 1
ATOM 1935 O O . PHE A 1 234 ? 11.164 7.414 -0.858 1 95.25 234 PHE A O 1
ATOM 1942 N N . ILE A 1 235 ? 10.438 5.766 -2.078 1 95.62 235 ILE A N 1
ATOM 1943 C CA . ILE A 1 235 ? 9.898 5.004 -0.96 1 95.62 235 ILE A CA 1
ATOM 1944 C C . ILE A 1 235 ? 11.039 4.32 -0.203 1 95.62 235 ILE A C 1
ATOM 1946 O O . ILE A 1 235 ? 11.047 4.305 1.03 1 95.62 235 ILE A O 1
ATOM 1950 N N . PHE A 1 236 ? 12.164 3.889 -0.949 1 93.81 236 PHE A N 1
ATOM 1951 C CA . PHE A 1 236 ? 13.062 2.963 -0.266 1 93.81 236 PHE A CA 1
ATOM 1952 C C . PHE A 1 236 ? 14.5 3.459 -0.326 1 93.81 236 PHE A C 1
ATOM 1954 O O . PHE A 1 236 ? 15.359 2.994 0.432 1 93.81 236 PHE A O 1
ATOM 1961 N N . VAL A 1 237 ? 14.812 4.43 -1.227 1 94.62 237 VAL A N 1
ATOM 1962 C CA . VAL A 1 237 ? 16.219 4.676 -1.484 1 94.62 237 VAL A CA 1
ATOM 1963 C C . VAL A 1 237 ? 16.562 6.133 -1.166 1 94.62 237 VAL A C 1
ATOM 1965 O O . VAL A 1 237 ? 17.266 6.414 -0.189 1 94.62 237 VAL A O 1
ATOM 1968 N N . ASP A 1 238 ? 15.922 7.027 -1.877 1 95.31 238 ASP A N 1
ATOM 1969 C CA . ASP A 1 238 ? 16.328 8.422 -1.782 1 95.31 238 ASP A CA 1
ATOM 1970 C C . ASP A 1 238 ? 15.75 9.086 -0.537 1 95.31 238 ASP A C 1
ATOM 1972 O O . ASP A 1 238 ? 16.484 9.57 0.32 1 95.31 238 ASP A O 1
ATOM 1976 N N . GLU A 1 239 ? 14.469 9.062 -0.424 1 95.31 239 GLU A N 1
ATOM 1977 C CA . GLU A 1 239 ? 13.797 9.68 0.716 1 95.31 239 GLU A CA 1
ATOM 1978 C C . GLU A 1 239 ? 13.531 8.664 1.822 1 95.31 239 GLU A C 1
ATOM 1980 O O . GLU A 1 239 ? 13.281 9.039 2.971 1 95.31 239 GLU A O 1
ATOM 1985 N N . LYS A 1 240 ? 13.594 7.367 1.484 1 95.88 240 LYS A N 1
ATOM 1986 C CA . LYS A 1 240 ? 13.453 6.273 2.441 1 95.88 240 LYS A CA 1
ATOM 1987 C C . LYS A 1 240 ? 12.188 6.434 3.275 1 95.88 240 LYS A C 1
ATOM 1989 O O . LYS A 1 240 ? 12.219 6.285 4.5 1 95.88 240 LYS A O 1
ATOM 1994 N N . VAL A 1 241 ? 11.094 6.852 2.623 1 95.94 241 VAL A N 1
ATOM 1995 C CA . VAL A 1 241 ? 9.82 7.16 3.271 1 95.94 241 VAL A CA 1
ATOM 1996 C C . VAL A 1 241 ? 9.344 5.949 4.07 1 95.94 241 VAL A C 1
ATOM 1998 O O . VAL A 1 241 ? 8.859 6.094 5.195 1 95.94 241 VAL A O 1
ATOM 2001 N N . PHE A 1 242 ? 9.555 4.773 3.561 1 94.56 242 PHE A N 1
ATOM 2002 C CA . PHE A 1 242 ? 9.055 3.564 4.211 1 94.56 242 PHE A CA 1
ATOM 2003 C C . PHE A 1 242 ? 9.75 3.35 5.551 1 94.56 242 PHE A C 1
ATOM 2005 O O . PHE A 1 242 ? 9.094 3.068 6.555 1 94.56 242 PHE A O 1
ATOM 2012 N N . PHE A 1 243 ? 10.984 3.445 5.625 1 93.56 243 PHE A N 1
ATOM 2013 C CA . PHE A 1 243 ? 11.742 3.174 6.84 1 93.56 243 PHE A CA 1
ATOM 2014 C C . PHE A 1 243 ? 11.492 4.254 7.887 1 93.56 243 PHE A C 1
ATOM 2016 O O . PHE A 1 243 ? 11.375 3.955 9.078 1 93.56 243 PHE A O 1
ATOM 2023 N N . HIS A 1 244 ? 11.391 5.461 7.379 1 96.81 244 HIS A N 1
ATOM 2024 C CA . HIS A 1 244 ? 11.055 6.543 8.305 1 96.81 244 HIS A CA 1
ATOM 2025 C C . HIS A 1 244 ? 9.648 6.367 8.867 1 96.81 244 HIS A C 1
ATOM 2027 O O . HIS A 1 244 ? 9.414 6.625 10.055 1 96.81 244 HIS A O 1
ATOM 2033 N N . TRP A 1 245 ? 8.773 5.961 8 1 96.25 245 TRP A N 1
ATOM 2034 C CA . TRP A 1 245 ? 7.414 5.695 8.453 1 96.25 245 TRP A CA 1
ATOM 2035 C C . TRP A 1 245 ? 7.395 4.59 9.508 1 96.25 245 TRP A C 1
ATOM 2037 O O . TRP A 1 245 ? 6.754 4.727 10.547 1 96.25 245 TRP A O 1
ATOM 2047 N N . LEU A 1 246 ? 8.07 3.496 9.227 1 94.12 246 LEU A N 1
ATOM 2048 C CA . LEU A 1 246 ? 8.094 2.361 10.141 1 94.12 246 LEU A CA 1
ATOM 2049 C C . LEU A 1 246 ? 8.602 2.783 11.516 1 94.12 246 LEU A C 1
ATOM 2051 O O . LEU A 1 246 ? 8.016 2.422 12.539 1 94.12 246 LEU A O 1
ATOM 2055 N N . ALA A 1 247 ? 9.633 3.543 11.523 1 96.31 247 ALA A N 1
ATOM 2056 C CA . ALA A 1 247 ? 10.195 4.035 12.781 1 96.31 247 ALA A CA 1
ATOM 2057 C C . ALA A 1 247 ? 9.211 4.953 13.5 1 96.31 247 ALA A C 1
ATOM 2059 O O . ALA A 1 247 ? 9.008 4.828 14.711 1 96.31 247 ALA A O 1
ATOM 2060 N N . ALA A 1 248 ? 8.633 5.82 12.75 1 97.38 248 ALA A N 1
ATOM 2061 C CA . ALA A 1 248 ? 7.68 6.766 13.336 1 97.38 248 ALA A CA 1
ATOM 2062 C C . ALA A 1 248 ? 6.445 6.047 13.859 1 97.38 248 ALA A C 1
ATOM 2064 O O . ALA A 1 248 ? 5.895 6.426 14.898 1 97.38 248 ALA A O 1
ATOM 2065 N N . PHE A 1 249 ? 6.008 5.043 13.117 1 96.81 249 PHE A N 1
ATOM 2066 C CA . PHE A 1 249 ? 4.836 4.266 13.516 1 96.81 249 PHE A CA 1
ATOM 2067 C C . PHE A 1 249 ? 5.047 3.627 14.883 1 96.81 249 PHE A C 1
ATOM 2069 O O . PHE A 1 249 ? 4.227 3.801 15.789 1 96.81 249 PHE A O 1
ATOM 2076 N N . PHE A 1 250 ? 6.176 3.047 15.094 1 95.81 250 PHE A N 1
ATOM 2077 C CA . PHE A 1 250 ? 6.422 2.328 16.344 1 95.81 250 PHE A CA 1
ATOM 2078 C C . PHE A 1 250 ? 6.777 3.295 17.469 1 95.81 250 PHE A C 1
ATOM 2080 O O . PHE A 1 250 ? 6.453 3.047 18.625 1 95.81 250 PHE A O 1
ATOM 2087 N N . ARG A 1 251 ? 7.34 4.363 17.078 1 97.44 251 ARG A N 1
ATOM 2088 C CA . ARG A 1 251 ? 7.629 5.379 18.078 1 97.44 251 ARG A CA 1
ATOM 2089 C C . ARG A 1 251 ? 6.344 5.906 18.719 1 97.44 251 ARG A C 1
ATOM 2091 O O . ARG A 1 251 ? 6.277 6.117 19.922 1 97.44 251 ARG A O 1
ATOM 2098 N N . TYR A 1 252 ? 5.398 6.082 17.875 1 98.25 252 TYR A N 1
ATOM 2099 C CA . TYR A 1 252 ? 4.141 6.645 18.359 1 98.25 252 TYR A CA 1
ATOM 2100 C C . TYR A 1 252 ? 3.438 5.676 19.297 1 98.25 252 TYR A C 1
ATOM 2102 O O . TYR A 1 252 ? 2.664 6.098 20.156 1 98.25 252 TYR A O 1
ATOM 2110 N N . LEU A 1 253 ? 3.75 4.391 19.219 1 97.44 253 LEU A N 1
ATOM 2111 C CA . LEU A 1 253 ? 3.074 3.365 20 1 97.44 253 LEU A CA 1
ATOM 2112 C C . LEU A 1 253 ? 3.67 3.281 21.406 1 97.44 253 LEU A C 1
ATOM 2114 O O . LEU A 1 253 ? 3.074 2.68 22.297 1 97.44 253 LEU A O 1
ATOM 2118 N N . LYS A 1 254 ? 4.789 3.898 21.594 1 97.31 254 LYS A N 1
ATOM 2119 C CA . LYS A 1 254 ? 5.43 3.838 22.906 1 97.31 254 LYS A CA 1
ATOM 2120 C C . LYS A 1 254 ? 4.609 4.582 23.953 1 97.31 254 LYS A C 1
ATOM 2122 O O . LYS A 1 254 ? 4.129 5.688 23.703 1 97.31 254 LYS A O 1
ATOM 2127 N N . PRO A 1 255 ? 4.457 4.023 25.172 1 95.56 255 PRO A N 1
ATOM 2128 C CA . PRO A 1 255 ? 3.672 4.676 26.219 1 95.56 255 PRO A CA 1
ATOM 2129 C C . PRO A 1 255 ? 4.227 6.043 26.609 1 95.56 255 PRO A C 1
ATOM 2131 O O . PRO A 1 255 ? 3.461 6.969 26.906 1 95.56 255 PRO A O 1
ATOM 2134 N N . GLY A 1 256 ? 5.461 6.223 26.594 1 95.38 256 GLY A N 1
ATOM 2135 C CA . GLY A 1 256 ? 6.082 7.477 27 1 95.38 256 GLY A CA 1
ATOM 2136 C C . GLY A 1 256 ? 6.355 8.398 25.828 1 95.38 256 GLY A C 1
ATOM 2137 O O . GLY A 1 256 ? 7.121 9.359 25.953 1 95.38 256 GLY A O 1
ATOM 2138 N N . PHE A 1 257 ? 5.715 8.172 24.797 1 97.31 257 PHE A N 1
ATOM 2139 C CA . PHE A 1 257 ? 5.957 8.945 23.578 1 97.31 257 PHE A CA 1
ATOM 2140 C C . PHE A 1 257 ? 5.445 10.375 23.734 1 97.31 257 PHE A C 1
ATOM 2142 O O . PHE A 1 257 ? 4.402 10.602 24.359 1 97.31 257 PHE A O 1
ATOM 2149 N N . HIS A 1 258 ? 6.121 11.289 23.156 1 97.62 258 HIS A N 1
ATOM 2150 C CA . HIS A 1 258 ? 5.719 12.672 22.938 1 97.62 258 HIS A CA 1
ATOM 2151 C C . HIS A 1 258 ? 6.355 13.234 21.656 1 97.62 258 HIS A C 1
ATOM 2153 O O . HIS A 1 258 ? 7.535 12.984 21.406 1 97.62 258 HIS A O 1
ATOM 2159 N N . PRO A 1 259 ? 5.633 14.016 20.859 1 97.94 259 PRO A N 1
ATOM 2160 C CA . PRO A 1 259 ? 6.164 14.492 19.578 1 97.94 259 PRO A CA 1
ATOM 2161 C C . PRO A 1 259 ? 7.441 15.32 19.734 1 97.94 259 PRO A C 1
ATOM 2163 O O . PRO A 1 259 ? 8.297 15.32 18.844 1 97.94 259 PRO A O 1
ATOM 2166 N N . ASP A 1 260 ? 7.625 15.898 20.875 1 97.06 260 ASP A N 1
ATOM 2167 C CA . ASP A 1 260 ? 8.75 16.812 21.078 1 97.06 260 ASP A CA 1
ATOM 2168 C C . ASP A 1 260 ? 10.039 16.031 21.344 1 97.06 260 ASP A C 1
ATOM 2170 O O . ASP A 1 260 ? 11.117 16.625 21.406 1 97.06 260 ASP A O 1
ATOM 2174 N N . GLN A 1 261 ? 9.945 14.734 21.516 1 96.25 261 GLN A N 1
ATOM 2175 C CA . GLN A 1 261 ? 11.148 13.914 21.656 1 96.25 261 GLN A CA 1
ATOM 2176 C C . GLN A 1 261 ? 11.969 13.922 20.359 1 96.25 261 GLN A C 1
ATOM 2178 O O . GLN A 1 261 ? 13.164 13.633 20.391 1 96.25 261 GLN A O 1
ATOM 2183 N N . GLU A 1 262 ? 11.273 14.164 19.297 1 94.81 262 GLU A N 1
ATOM 2184 C CA . GLU A 1 262 ? 12.008 14.352 18.047 1 94.81 262 GLU A CA 1
ATOM 2185 C C . GLU A 1 262 ? 12.602 15.758 17.953 1 94.81 262 GLU A C 1
ATOM 2187 O O . GLU A 1 262 ? 11.875 16.75 18.016 1 94.81 262 GLU A O 1
ATOM 2192 N N . ASP A 1 263 ? 13.859 15.844 17.844 1 91.94 263 ASP A N 1
ATOM 2193 C CA . ASP A 1 263 ? 14.562 17.125 17.797 1 91.94 263 ASP A CA 1
ATOM 2194 C C . ASP A 1 263 ? 14.719 17.609 16.359 1 91.94 263 ASP A C 1
ATOM 2196 O O . ASP A 1 263 ? 15.781 17.453 15.758 1 91.94 263 ASP A O 1
ATOM 2200 N N . ASN A 1 264 ? 13.664 18.219 15.852 1 96.69 264 ASN A N 1
ATOM 2201 C CA . ASN A 1 264 ? 13.711 18.641 14.461 1 96.69 264 ASN A CA 1
ATOM 2202 C C . ASN A 1 264 ? 13.359 20.109 14.305 1 96.69 264 ASN A C 1
ATOM 2204 O O . ASN A 1 264 ? 13.141 20.594 13.188 1 96.69 264 ASN A O 1
ATOM 2208 N N . MET A 1 265 ? 13.352 20.875 15.391 1 97.12 265 MET A N 1
ATOM 2209 C CA . MET A 1 265 ? 12.953 22.281 15.383 1 97.12 265 MET A CA 1
ATOM 2210 C C . MET A 1 265 ? 13.945 23.125 14.586 1 97.12 265 MET A C 1
ATOM 2212 O O . MET A 1 265 ? 13.578 24.141 14.016 1 97.12 265 MET A O 1
ATOM 2216 N N . GLU A 1 266 ? 15.188 22.641 14.531 1 97.5 266 GLU A N 1
ATOM 2217 C CA . GLU A 1 266 ? 16.203 23.391 13.797 1 97.5 266 GLU A CA 1
ATOM 2218 C C . GLU A 1 266 ? 15.867 23.469 12.312 1 97.5 266 GLU A C 1
ATOM 2220 O O . GLU A 1 266 ? 16.172 24.469 11.648 1 97.5 266 GLU A O 1
ATOM 2225 N N . LEU A 1 267 ? 15.234 22.438 11.812 1 98.12 267 LEU A N 1
ATOM 2226 C CA . LEU A 1 267 ? 14.82 22.453 10.414 1 98.12 267 LEU A CA 1
ATOM 2227 C C . LEU A 1 267 ? 13.812 23.562 10.141 1 98.12 267 LEU A C 1
ATOM 2229 O O . LEU A 1 267 ? 13.906 24.25 9.125 1 98.12 267 LEU A O 1
ATOM 2233 N N . SER A 1 268 ? 12.875 23.703 11.055 1 98 268 SER A N 1
ATOM 2234 C CA . SER A 1 268 ? 11.883 24.766 10.945 1 98 268 SER A CA 1
ATOM 2235 C C . SER A 1 268 ? 12.523 26.141 11.039 1 98 268 SER A C 1
ATOM 2237 O O . SER A 1 268 ? 12.25 27.016 10.211 1 98 268 SER A O 1
ATOM 2239 N N . ARG A 1 269 ? 13.391 26.328 11.953 1 97.44 269 ARG A N 1
ATOM 2240 C CA . ARG A 1 269 ? 14.062 27.609 12.164 1 97.44 269 ARG A CA 1
ATOM 2241 C C . ARG A 1 269 ? 14.867 28.016 10.93 1 97.44 269 ARG A C 1
ATOM 2243 O O . ARG A 1 269 ? 14.859 29.188 10.531 1 97.44 269 ARG A O 1
ATOM 2250 N N . ALA A 1 270 ? 15.516 27.062 10.391 1 97.81 270 ALA A N 1
ATOM 2251 C CA . ALA A 1 270 ? 16.344 27.344 9.219 1 97.81 270 ALA A CA 1
ATOM 2252 C C . ALA A 1 270 ? 15.492 27.891 8.07 1 97.81 270 ALA A C 1
ATOM 2254 O O . ALA A 1 270 ? 15.938 28.781 7.336 1 97.81 270 ALA A O 1
ATOM 2255 N N . ILE A 1 271 ? 14.336 27.359 7.93 1 98.12 271 ILE A N 1
ATOM 2256 C CA . ILE A 1 271 ? 13.445 27.812 6.863 1 98.12 271 ILE A CA 1
ATOM 2257 C C . ILE A 1 271 ? 13.016 29.25 7.117 1 98.12 271 ILE A C 1
ATOM 2259 O O . ILE A 1 271 ? 13.086 30.094 6.223 1 98.12 271 ILE A O 1
ATOM 2263 N N . PHE A 1 272 ? 12.617 29.562 8.312 1 97.25 272 PHE A N 1
ATOM 2264 C CA . PHE A 1 272 ? 12.039 30.875 8.586 1 97.25 272 PHE A CA 1
ATOM 2265 C C . PHE A 1 272 ? 13.133 31.922 8.766 1 97.25 272 PHE A C 1
ATOM 2267 O O . PHE A 1 272 ? 12.844 33.125 8.859 1 97.25 272 PHE A O 1
ATOM 2274 N N . GLU A 1 273 ? 14.367 31.516 8.797 1 96.75 273 GLU A N 1
ATOM 2275 C CA . GLU A 1 273 ? 15.492 32.438 8.781 1 96.75 273 GLU A CA 1
ATOM 2276 C C . GLU A 1 273 ? 15.883 32.812 7.352 1 96.75 273 GLU A C 1
ATOM 2278 O O . GLU A 1 273 ? 16.609 33.781 7.137 1 96.75 273 GLU A O 1
ATOM 2283 N N . ALA A 1 274 ? 15.438 32.031 6.445 1 95.38 274 ALA A N 1
ATOM 2284 C CA . ALA A 1 274 ? 15.758 32.281 5.043 1 95.38 274 ALA A CA 1
ATOM 2285 C C . ALA A 1 274 ? 15.008 33.531 4.535 1 95.38 274 ALA A C 1
ATOM 2287 O O . ALA A 1 274 ? 13.844 33.75 4.879 1 95.38 274 ALA A O 1
ATOM 2288 N N . PRO A 1 275 ? 15.617 34.281 3.676 1 93.5 275 PRO A N 1
ATOM 2289 C CA . PRO A 1 275 ? 15.039 35.562 3.201 1 93.5 275 PRO A CA 1
ATOM 2290 C C . PRO A 1 275 ? 13.773 35.344 2.371 1 93.5 275 PRO A C 1
ATOM 2292 O O . PRO A 1 275 ? 12.898 36.219 2.33 1 93.5 275 PRO A O 1
ATOM 2295 N N . GLU A 1 276 ? 13.617 34.188 1.779 1 92.56 276 GLU A N 1
ATOM 2296 C CA . GLU A 1 276 ? 12.477 33.969 0.907 1 92.56 276 GLU A CA 1
ATOM 2297 C C . GLU A 1 276 ? 11.227 33.625 1.718 1 92.56 276 GLU A C 1
ATOM 2299 O O . GLU A 1 276 ? 10.117 33.594 1.174 1 92.56 276 GLU A O 1
ATOM 2304 N N . HIS A 1 277 ? 11.375 33.469 3.039 1 96.06 277 HIS A N 1
ATOM 2305 C CA . HIS A 1 277 ? 10.25 33.125 3.895 1 96.06 277 HIS A CA 1
ATOM 2306 C C . HIS A 1 277 ? 9.969 34.219 4.918 1 96.06 277 HIS A C 1
ATOM 2308 O O . HIS A 1 277 ? 9.914 33.938 6.121 1 96.06 277 HIS A O 1
ATOM 2314 N N . ARG A 1 278 ? 9.82 35.406 4.488 1 93 278 ARG A N 1
ATOM 2315 C CA . ARG A 1 278 ? 9.406 36.531 5.324 1 93 278 ARG A CA 1
ATOM 2316 C C . ARG A 1 278 ? 7.91 36.812 5.164 1 93 278 ARG A C 1
ATOM 2318 O O . ARG A 1 278 ? 7.461 37.188 4.082 1 93 278 ARG A O 1
ATOM 2325 N N . TYR A 1 279 ? 7.258 36.5 6.266 1 95.56 279 TYR A N 1
ATOM 2326 C CA . TYR A 1 279 ? 5.805 36.625 6.227 1 95.56 279 TYR A CA 1
ATOM 2327 C C . TYR A 1 279 ? 5.305 37.531 7.344 1 95.56 279 TYR A C 1
ATOM 2329 O O . TYR A 1 279 ? 5.977 37.688 8.367 1 95.56 279 TYR A O 1
ATOM 2337 N N . LYS A 1 280 ? 4.141 38.125 7.102 1 94.44 280 LYS A N 1
ATOM 2338 C CA . LYS A 1 280 ? 3.463 38.812 8.188 1 94.44 280 LYS A CA 1
ATOM 2339 C C . LYS A 1 280 ? 3.031 37.844 9.281 1 94.44 280 LYS A C 1
ATOM 2341 O O . LYS A 1 280 ? 2.543 36.75 8.984 1 94.44 280 LYS A O 1
ATOM 2346 N N . GLU A 1 281 ? 3.293 38.219 10.539 1 94.56 281 GLU A N 1
ATOM 2347 C CA . GLU A 1 281 ? 2.979 37.344 11.664 1 94.56 281 GLU A CA 1
ATOM 2348 C C . GLU A 1 281 ? 1.885 37.938 12.539 1 94.56 281 GLU A C 1
ATOM 2350 O O . GLU A 1 281 ? 1.826 39.156 12.719 1 94.56 281 GLU A O 1
ATOM 2355 N N . THR A 1 282 ? 1.053 37.125 12.938 1 89.12 282 THR A N 1
ATOM 2356 C CA . THR A 1 282 ? 0.069 37.531 13.938 1 89.12 282 THR A CA 1
ATOM 2357 C C . THR A 1 282 ? 0.15 36.625 15.164 1 89.12 282 THR A C 1
ATOM 2359 O O . THR A 1 282 ? 0.446 35.438 15.047 1 89.12 282 THR A O 1
ATOM 2362 N N . ALA A 1 283 ? 0.06 37.25 16.375 1 71.62 283 ALA A N 1
ATOM 2363 C CA . ALA A 1 283 ? 0.133 36.5 17.641 1 71.62 283 ALA A CA 1
ATOM 2364 C C . ALA A 1 283 ? -1.148 35.719 17.891 1 71.62 283 ALA A C 1
ATOM 2366 O O . ALA A 1 283 ? -2.234 36.125 17.484 1 71.62 283 ALA A O 1
ATOM 2367 N N . MET B 1 1 ? 28.016 -36.688 -3.641 1 41.41 1 MET B N 1
ATOM 2368 C CA . MET B 1 1 ? 26.969 -35.781 -4.125 1 41.41 1 MET B CA 1
ATOM 2369 C C . MET B 1 1 ? 26.344 -35 -2.971 1 41.41 1 MET B C 1
ATOM 2371 O O . MET B 1 1 ? 25.797 -35.594 -2.037 1 41.41 1 MET B O 1
ATOM 2375 N N . ASN B 1 2 ? 26.906 -34 -2.438 1 48.53 2 ASN B N 1
ATOM 2376 C CA . ASN B 1 2 ? 26.547 -33.281 -1.22 1 48.53 2 ASN B CA 1
ATOM 2377 C C . ASN B 1 2 ? 25.078 -32.875 -1.218 1 48.53 2 ASN B C 1
ATOM 2379 O O . ASN B 1 2 ? 24.672 -32 -1.985 1 48.53 2 ASN B O 1
ATOM 2383 N N . HIS B 1 3 ? 24.188 -33.781 -0.914 1 73 3 HIS B N 1
ATOM 2384 C CA . HIS B 1 3 ? 22.734 -33.656 -0.887 1 73 3 HIS B CA 1
ATOM 2385 C C . HIS B 1 3 ? 22.281 -32.75 0.241 1 73 3 HIS B C 1
ATOM 2387 O O . HIS B 1 3 ? 22.844 -32.781 1.338 1 73 3 HIS B O 1
ATOM 2393 N N . ASN B 1 4 ? 21.578 -31.656 -0.092 1 84.5 4 ASN B N 1
ATOM 2394 C CA . ASN B 1 4 ? 20.984 -30.75 0.887 1 84.5 4 ASN B CA 1
ATOM 2395 C C . ASN B 1 4 ? 20.25 -31.516 1.977 1 84.5 4 ASN B C 1
ATOM 2397 O O . ASN B 1 4 ? 19.375 -32.344 1.682 1 84.5 4 ASN B O 1
ATOM 2401 N N . PRO B 1 5 ? 20.688 -31.422 3.227 1 89.12 5 PRO B N 1
ATOM 2402 C CA . PRO B 1 5 ? 20.109 -32.219 4.312 1 89.12 5 PRO B CA 1
ATOM 2403 C C . PRO B 1 5 ? 18.594 -32.062 4.402 1 89.12 5 PRO B C 1
ATOM 2405 O O . PRO B 1 5 ? 17.875 -33 4.762 1 89.12 5 PRO B O 1
ATOM 2408 N N . VAL B 1 6 ? 18.094 -30.922 4.129 1 91.69 6 VAL B N 1
ATOM 2409 C CA . VAL B 1 6 ? 16.656 -30.656 4.18 1 91.69 6 VAL B CA 1
ATOM 2410 C C . VAL B 1 6 ? 15.938 -31.531 3.146 1 91.69 6 VAL B C 1
ATOM 2412 O O . VAL B 1 6 ? 14.906 -32.156 3.445 1 91.69 6 VAL B O 1
ATOM 2415 N N . LEU B 1 7 ? 16.531 -31.625 1.996 1 94.62 7 LEU B N 1
ATOM 2416 C CA . LEU B 1 7 ? 15.93 -32.406 0.919 1 94.62 7 LEU B CA 1
ATOM 2417 C C . LEU B 1 7 ? 16.016 -33.906 1.211 1 94.62 7 LEU B C 1
ATOM 2419 O O . LEU B 1 7 ? 15.117 -34.656 0.862 1 94.62 7 LEU B O 1
ATOM 2423 N N . GLN B 1 8 ? 17.047 -34.281 1.882 1 92.81 8 GLN B N 1
ATOM 2424 C CA . GLN B 1 8 ? 17.266 -35.688 2.186 1 92.81 8 GLN B CA 1
ATOM 2425 C C . GLN B 1 8 ? 16.203 -36.219 3.154 1 92.81 8 GLN B C 1
ATOM 2427 O O . GLN B 1 8 ? 15.727 -37.344 3.014 1 92.81 8 GLN B O 1
ATOM 2432 N N . SER B 1 9 ? 15.836 -35.438 4.059 1 92.56 9 SER B N 1
ATOM 2433 C CA . SER B 1 9 ? 14.922 -35.875 5.109 1 92.56 9 SER B CA 1
ATOM 2434 C C . SER B 1 9 ? 13.477 -35.531 4.762 1 92.56 9 SER B C 1
ATOM 2436 O O . SER B 1 9 ? 12.555 -35.906 5.48 1 92.56 9 SER B O 1
ATOM 2438 N N . LYS B 1 10 ? 13.219 -34.906 3.664 1 94 10 LYS B N 1
ATOM 2439 C CA . LYS B 1 10 ? 11.898 -34.406 3.293 1 94 10 LYS B CA 1
ATOM 2440 C C . LYS B 1 10 ? 11.016 -35.531 2.746 1 94 10 LYS B C 1
ATOM 2442 O O . LYS B 1 10 ? 11.484 -36.344 1.977 1 94 10 LYS B O 1
ATOM 2447 N N . ASP B 1 11 ? 9.727 -35.531 3.252 1 93.12 11 ASP B N 1
ATOM 2448 C CA . ASP B 1 11 ? 8.703 -36.375 2.637 1 93.12 11 ASP B CA 1
ATOM 2449 C C . ASP B 1 11 ? 8.031 -35.656 1.469 1 93.12 11 ASP B C 1
ATOM 2451 O O . ASP B 1 11 ? 7.258 -34.719 1.671 1 93.12 11 ASP B O 1
ATOM 2455 N N . PHE B 1 12 ? 8.273 -36.094 0.242 1 95.69 12 PHE B N 1
ATOM 2456 C CA . PHE B 1 12 ? 7.797 -35.406 -0.957 1 95.69 12 PHE B CA 1
ATOM 2457 C C . PHE B 1 12 ? 6.359 -35.812 -1.27 1 95.69 12 PHE B C 1
ATOM 2459 O O . PHE B 1 12 ? 6.004 -37 -1.175 1 95.69 12 PHE B O 1
ATOM 2466 N N . ASN B 1 13 ? 5.566 -34.844 -1.543 1 93.94 13 ASN B N 1
ATOM 2467 C CA . ASN B 1 13 ? 4.254 -35.031 -2.145 1 93.94 13 ASN B CA 1
ATOM 2468 C C . ASN B 1 13 ? 4.297 -34.844 -3.66 1 93.94 13 ASN B C 1
ATOM 2470 O O . ASN B 1 13 ? 4.762 -33.812 -4.148 1 93.94 13 ASN B O 1
ATOM 2474 N N . PHE B 1 14 ? 3.836 -35.906 -4.379 1 96.62 14 PHE B N 1
ATOM 2475 C CA . PHE B 1 14 ? 3.799 -35.812 -5.832 1 96.62 14 PHE B CA 1
ATOM 2476 C C . PHE B 1 14 ? 2.389 -35.5 -6.32 1 96.62 14 PHE B C 1
ATOM 2478 O O . PHE B 1 14 ? 1.406 -35.906 -5.688 1 96.62 14 PHE B O 1
ATOM 2485 N N . TYR B 1 15 ? 2.271 -34.781 -7.285 1 96.69 15 TYR B N 1
ATOM 2486 C CA . TYR B 1 15 ? 0.994 -34.312 -7.82 1 96.69 15 TYR B CA 1
ATOM 2487 C C . TYR B 1 15 ? 0.992 -34.375 -9.344 1 96.69 15 TYR B C 1
ATOM 2489 O O . TYR B 1 15 ? 2.049 -34.281 -9.977 1 96.69 15 TYR B O 1
ATOM 2497 N N . PRO B 1 16 ? -0.139 -34.531 -9.93 1 97.31 16 PRO B N 1
ATOM 2498 C CA . PRO B 1 16 ? -0.265 -34.594 -11.391 1 97.31 16 PRO B CA 1
ATOM 2499 C C . PRO B 1 16 ? -0.429 -33.219 -12.016 1 97.31 16 PRO B C 1
ATOM 2501 O O . PRO B 1 16 ? -0.51 -32.219 -11.297 1 97.31 16 PRO B O 1
ATOM 2504 N N . VAL B 1 17 ? -0.339 -33.219 -13.297 1 98.19 17 VAL B N 1
ATOM 2505 C CA . VAL B 1 17 ? -0.777 -32.062 -14.07 1 98.19 17 VAL B CA 1
ATOM 2506 C C . VAL B 1 17 ? -2.217 -32.25 -14.539 1 98.19 17 VAL B C 1
ATOM 2508 O O . VAL B 1 17 ? -2.541 -33.281 -15.141 1 98.19 17 VAL B O 1
ATOM 2511 N N . ARG B 1 18 ? -3.037 -31.391 -14.156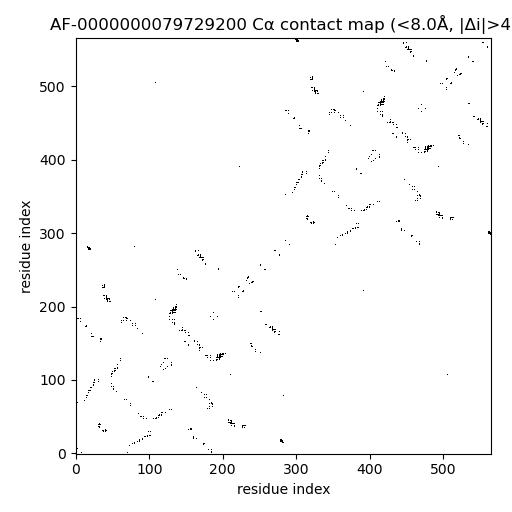 1 97.88 18 ARG B N 1
ATOM 2512 C CA . ARG B 1 18 ? -4.445 -31.469 -14.539 1 97.88 18 ARG B CA 1
ATOM 2513 C C . ARG B 1 18 ? -4.746 -30.531 -15.703 1 97.88 18 ARG B C 1
ATOM 2515 O O . ARG B 1 18 ? -4.129 -29.469 -15.828 1 97.88 18 ARG B O 1
ATOM 2522 N N . LYS B 1 19 ? -5.664 -30.938 -16.531 1 96 19 LYS B N 1
ATOM 2523 C CA . LYS B 1 19 ? -6.047 -30.156 -17.703 1 96 19 LYS B CA 1
ATOM 2524 C C . LYS B 1 19 ? -7.523 -29.781 -17.656 1 96 19 LYS B C 1
ATOM 2526 O O . LYS B 1 19 ? -8.352 -30.406 -18.312 1 96 19 LYS B O 1
ATOM 2531 N N . PRO B 1 20 ? -7.762 -28.703 -16.938 1 94.5 20 PRO B N 1
ATOM 2532 C CA . PRO B 1 20 ? -9.148 -28.234 -16.938 1 94.5 20 PRO B CA 1
ATOM 2533 C C . PRO B 1 20 ? -9.539 -27.547 -18.234 1 94.5 20 PRO B C 1
ATOM 2535 O O . PRO B 1 20 ? -8.672 -27.25 -19.062 1 94.5 20 PRO B O 1
ATOM 2538 N N . LYS B 1 21 ? -10.828 -27.453 -18.484 1 89.94 21 LYS B N 1
ATOM 2539 C CA . LYS B 1 21 ? -11.375 -26.656 -19.594 1 89.94 21 LYS B CA 1
ATOM 2540 C C . LYS B 1 21 ? -12.469 -25.719 -19.109 1 89.94 21 LYS B C 1
ATOM 2542 O O . LYS B 1 21 ? -13.656 -26.031 -19.188 1 89.94 21 LYS B O 1
ATOM 2547 N N . PHE B 1 22 ? -12.008 -24.562 -18.766 1 92.38 22 PHE B N 1
ATOM 2548 C CA . PHE B 1 22 ? -12.953 -23.547 -18.312 1 92.38 22 PHE B CA 1
ATOM 2549 C C . PHE B 1 22 ? -13.477 -22.734 -19.5 1 92.38 22 PHE B C 1
ATOM 2551 O O . PHE B 1 22 ? -12.758 -22.516 -20.469 1 92.38 22 PHE B O 1
ATOM 2558 N N . GLU B 1 23 ? -14.695 -22.453 -19.484 1 87.38 23 GLU B N 1
ATOM 2559 C CA . GLU B 1 23 ? -15.32 -21.641 -20.516 1 87.38 23 GLU B CA 1
ATOM 2560 C C . GLU B 1 23 ? -15.93 -20.375 -19.906 1 87.38 23 GLU B C 1
ATOM 2562 O O . GLU B 1 23 ? -16.703 -20.438 -18.953 1 87.38 23 GLU B O 1
ATOM 2567 N N . PHE B 1 24 ? -15.477 -19.281 -20.562 1 83 24 PHE B N 1
ATOM 2568 C CA . PHE B 1 24 ? -15.93 -17.984 -20.062 1 83 24 PHE B CA 1
ATOM 2569 C C . PHE B 1 24 ? -16.547 -17.156 -21.172 1 83 24 PHE B C 1
ATOM 2571 O O . PHE B 1 24 ? -16.156 -17.266 -22.328 1 83 24 PHE B O 1
ATOM 2578 N N . SER B 1 25 ? -17.641 -16.547 -20.875 1 78.12 25 SER B N 1
ATOM 2579 C CA . SER B 1 25 ? -18.219 -15.531 -21.75 1 78.12 25 SER B CA 1
ATOM 2580 C C . SER B 1 25 ? -18.703 -14.32 -20.953 1 78.12 25 SER B C 1
ATOM 2582 O O . SER B 1 25 ? -19 -14.438 -19.766 1 78.12 25 SER B O 1
ATOM 2584 N N . LYS B 1 26 ? -18.703 -13.18 -21.625 1 76.81 26 LYS B N 1
ATOM 2585 C CA . LYS B 1 26 ? -19.172 -11.953 -20.984 1 76.81 26 LYS B CA 1
ATOM 2586 C C . LYS B 1 26 ? -20.609 -12.086 -20.516 1 76.81 26 LYS B C 1
ATOM 2588 O O . LYS B 1 26 ? -21.016 -11.445 -19.547 1 76.81 26 LYS B O 1
ATOM 2593 N N . ASP B 1 27 ? -21.266 -12.859 -21.188 1 81.62 27 ASP B N 1
ATOM 2594 C CA . ASP B 1 27 ? -22.688 -12.992 -20.875 1 81.62 27 ASP B CA 1
ATOM 2595 C C . ASP B 1 27 ? -22.891 -13.891 -19.656 1 81.62 27 ASP B C 1
ATOM 2597 O O . ASP B 1 27 ? -23.953 -13.844 -19.016 1 81.62 27 ASP B O 1
ATOM 2601 N N . ARG B 1 28 ? -21.906 -14.531 -19.312 1 86.94 28 ARG B N 1
ATOM 2602 C CA . ARG B 1 28 ? -22.062 -15.492 -18.219 1 86.94 28 ARG B CA 1
ATOM 2603 C C . ARG B 1 28 ? -21.25 -15.078 -17 1 86.94 28 ARG B C 1
ATOM 2605 O O . ARG B 1 28 ? -21.344 -15.688 -15.938 1 86.94 28 ARG B O 1
ATOM 2612 N N . THR B 1 29 ? -20.438 -14.07 -17.156 1 93.88 29 THR B N 1
ATOM 2613 C CA . THR B 1 29 ? -19.609 -13.586 -16.062 1 93.88 29 THR B CA 1
ATOM 2614 C C . THR B 1 29 ? -19.891 -12.117 -15.781 1 93.88 29 THR B C 1
ATOM 2616 O O . THR B 1 29 ? -19.656 -11.258 -16.641 1 93.88 29 THR B O 1
ATOM 2619 N N . SER B 1 30 ? -20.391 -11.875 -14.633 1 95.5 30 SER B N 1
ATOM 2620 C CA . SER B 1 30 ? -20.688 -10.5 -14.234 1 95.5 30 SER B CA 1
ATOM 2621 C C . SER B 1 30 ? -19.422 -9.703 -14 1 95.5 30 SER B C 1
ATOM 2623 O O . SER B 1 30 ? -18.359 -10.273 -13.727 1 95.5 30 SER B O 1
ATOM 2625 N N . LYS B 1 31 ? -19.516 -8.383 -14.094 1 95.94 31 LYS B N 1
ATOM 2626 C CA . LYS B 1 31 ? -18.375 -7.508 -13.828 1 95.94 31 LYS B CA 1
ATOM 2627 C C . LYS B 1 31 ? -17.844 -7.719 -12.414 1 95.94 31 LYS B C 1
ATOM 2629 O O . LYS B 1 31 ? -16.625 -7.691 -12.188 1 95.94 31 LYS B O 1
ATOM 2634 N N . HIS B 1 32 ? -18.766 -7.902 -11.602 1 97.88 32 HIS B N 1
ATOM 2635 C CA . HIS B 1 32 ? -18.406 -8.133 -10.203 1 97.88 32 HIS B CA 1
ATOM 2636 C C . HIS B 1 32 ? -18.844 -9.516 -9.742 1 97.88 32 HIS B C 1
ATOM 2638 O O . HIS B 1 32 ? -19.703 -9.641 -8.867 1 97.88 32 HIS B O 1
ATOM 2644 N N . TRP B 1 33 ? -18.141 -10.461 -10.188 1 97.5 33 TRP B N 1
ATOM 2645 C CA . TRP B 1 33 ? -18.562 -11.859 -10.125 1 97.5 33 TRP B CA 1
ATOM 2646 C C . TRP B 1 33 ? -18.297 -12.438 -8.742 1 97.5 33 TRP B C 1
ATOM 2648 O O . TRP B 1 33 ? -18.781 -13.531 -8.422 1 97.5 33 TRP B O 1
ATOM 2658 N N . LEU B 1 34 ? -17.578 -11.773 -7.871 1 97.62 34 LEU B N 1
ATOM 2659 C CA . LEU B 1 34 ? -17.312 -12.25 -6.52 1 97.62 34 LEU B CA 1
ATOM 2660 C C . LEU B 1 34 ? -18.156 -11.5 -5.5 1 97.62 34 LEU B C 1
ATOM 2662 O O . LEU B 1 34 ? -17.766 -10.438 -5.016 1 97.62 34 LEU B O 1
ATOM 2666 N N . ASP B 1 35 ? -19.328 -12.047 -5.164 1 93.56 35 ASP B N 1
ATOM 2667 C CA . ASP B 1 35 ? -20.203 -11.578 -4.105 1 93.56 35 ASP B CA 1
ATOM 2668 C C . ASP B 1 35 ? -20.688 -10.148 -4.383 1 93.56 35 ASP B C 1
ATOM 2670 O O . ASP B 1 35 ? -20.969 -9.391 -3.455 1 93.56 35 ASP B O 1
ATOM 2674 N N . GLY B 1 36 ? -20.609 -9.727 -5.609 1 95.44 36 GLY B N 1
ATOM 2675 C CA . GLY B 1 36 ? -21.016 -8.367 -5.945 1 95.44 36 GLY B CA 1
ATOM 2676 C C . GLY B 1 36 ? -20.047 -7.312 -5.453 1 95.44 36 GLY B C 1
ATOM 2677 O O . GLY B 1 36 ? -20.312 -6.117 -5.547 1 95.44 36 GLY B O 1
ATOM 2678 N N . SER B 1 37 ? -18.969 -7.742 -4.961 1 97.62 37 SER B N 1
ATOM 2679 C CA . SER B 1 37 ? -17.953 -6.812 -4.477 1 97.62 37 SER B CA 1
ATOM 2680 C C . SER B 1 37 ? -17 -6.395 -5.594 1 97.62 37 SER B C 1
ATOM 2682 O O . SER B 1 37 ? -16.219 -7.211 -6.09 1 97.62 37 SER B O 1
ATOM 2684 N N . ALA B 1 38 ? -17.047 -5.125 -5.867 1 98.12 38 ALA B N 1
ATOM 2685 C CA . ALA B 1 38 ? -16.125 -4.621 -6.891 1 98.12 38 ALA B CA 1
ATOM 2686 C C . ALA B 1 38 ? -14.672 -4.777 -6.449 1 98.12 38 ALA B C 1
ATOM 2688 O O . ALA B 1 38 ? -13.812 -5.164 -7.246 1 98.12 38 ALA B O 1
ATOM 2689 N N . TYR B 1 39 ? -14.461 -4.492 -5.23 1 98 39 TYR B N 1
ATOM 2690 C CA . TYR B 1 39 ? -13.086 -4.52 -4.742 1 98 39 TYR B CA 1
ATOM 2691 C C . TYR B 1 39 ? -12.523 -5.934 -4.797 1 98 39 TYR B C 1
ATOM 2693 O O . TYR B 1 39 ? -11.477 -6.168 -5.41 1 98 39 TYR B O 1
ATOM 2701 N N . LYS B 1 40 ? -13.188 -6.895 -4.184 1 97.81 40 LYS B N 1
ATOM 2702 C CA . LYS B 1 40 ? -12.68 -8.266 -4.156 1 97.81 40 LYS B CA 1
ATOM 2703 C C . LYS B 1 40 ? -12.539 -8.82 -5.57 1 97.81 40 LYS B C 1
ATOM 2705 O O . LYS B 1 40 ? -11.539 -9.477 -5.883 1 97.81 40 LYS B O 1
ATOM 2710 N N . THR B 1 41 ? -13.5 -8.523 -6.355 1 98.38 41 THR B N 1
ATOM 2711 C CA . THR B 1 41 ? -13.453 -8.992 -7.734 1 98.38 41 THR B CA 1
ATOM 2712 C C . THR B 1 41 ? -12.227 -8.445 -8.453 1 98.38 41 THR B C 1
ATOM 2714 O O . THR B 1 41 ? -11.516 -9.188 -9.133 1 98.38 41 THR B O 1
ATOM 2717 N N . HIS B 1 42 ? -11.898 -7.203 -8.234 1 98.38 42 HIS B N 1
ATOM 2718 C CA . HIS B 1 42 ? -10.836 -6.578 -9.008 1 98.38 42 HIS B CA 1
ATOM 2719 C C . HIS B 1 42 ? -9.461 -6.926 -8.438 1 98.38 42 HIS B C 1
ATOM 2721 O O . HIS B 1 42 ? -8.461 -6.883 -9.148 1 98.38 42 HIS B O 1
ATOM 2727 N N . ILE B 1 43 ? -9.398 -7.281 -7.156 1 97.94 43 ILE B N 1
ATOM 2728 C CA . ILE B 1 43 ? -8.18 -7.914 -6.656 1 97.94 43 ILE B CA 1
ATOM 2729 C C . ILE B 1 43 ? -7.91 -9.195 -7.434 1 97.94 43 ILE B C 1
ATOM 2731 O O . ILE B 1 43 ? -6.816 -9.383 -7.973 1 97.94 43 ILE B O 1
ATOM 2735 N N . MET B 1 44 ? -8.922 -10.008 -7.582 1 97.75 44 MET B N 1
ATOM 2736 C CA . MET B 1 44 ? -8.773 -11.289 -8.266 1 97.75 44 MET B CA 1
ATOM 2737 C C . MET B 1 44 ? -8.562 -11.086 -9.766 1 97.75 44 MET B C 1
ATOM 2739 O O . MET B 1 44 ? -7.77 -11.797 -10.391 1 97.75 44 MET B O 1
ATOM 2743 N N . ASN B 1 45 ? -9.258 -10.141 -10.289 1 98.25 45 ASN B N 1
ATOM 2744 C CA . ASN B 1 45 ? -9.047 -9.82 -11.695 1 98.25 45 ASN B CA 1
ATOM 2745 C C . ASN B 1 45 ? -7.613 -9.375 -11.961 1 98.25 45 ASN B C 1
ATOM 2747 O O . ASN B 1 45 ? -7.043 -9.703 -13 1 98.25 45 ASN B O 1
ATOM 2751 N N . THR B 1 46 ? -7.066 -8.625 -11.055 1 98.12 46 THR B N 1
ATOM 2752 C CA . THR B 1 46 ? -5.684 -8.188 -11.211 1 98.12 46 THR B CA 1
ATOM 2753 C C . THR B 1 46 ? -4.738 -9.383 -11.227 1 98.12 46 THR B C 1
ATOM 2755 O O . THR B 1 46 ? -3.807 -9.438 -12.031 1 98.12 46 THR B O 1
ATOM 2758 N N . TRP B 1 47 ? -5.016 -10.289 -10.398 1 97.62 47 TRP B N 1
ATOM 2759 C CA . TRP B 1 47 ? -4.16 -11.469 -10.352 1 97.62 47 TRP B CA 1
ATOM 2760 C C . TRP B 1 47 ? -4.277 -12.281 -11.633 1 97.62 47 TRP B C 1
ATOM 2762 O O . TRP B 1 47 ? -3.287 -12.836 -12.117 1 97.62 47 TRP B O 1
ATOM 2772 N N . THR B 1 48 ? -5.418 -12.312 -12.227 1 96.94 48 THR B N 1
ATOM 2773 C CA . THR B 1 48 ? -5.57 -13.008 -13.5 1 96.94 48 THR B CA 1
ATOM 2774 C C . THR B 1 48 ? -4.754 -12.32 -14.594 1 96.94 48 THR B C 1
ATOM 2776 O O . THR B 1 48 ? -4.32 -12.969 -15.547 1 96.94 48 THR B O 1
ATOM 2779 N N . LEU B 1 49 ? -4.508 -11.078 -14.391 1 96.75 49 LEU B N 1
ATOM 2780 C CA . LEU B 1 49 ? -3.703 -10.336 -15.359 1 96.75 49 LEU B CA 1
ATOM 2781 C C . LEU B 1 49 ? -2.219 -10.648 -15.18 1 96.75 49 LEU B C 1
ATOM 2783 O O . LEU B 1 49 ? -1.446 -10.57 -16.141 1 96.75 49 LEU B O 1
ATOM 2787 N N . PHE B 1 50 ? -1.793 -11.055 -13.906 1 92.5 50 PHE B N 1
ATOM 2788 C CA . PHE B 1 50 ? -0.424 -11.414 -13.555 1 92.5 50 PHE B CA 1
ATOM 2789 C C . PHE B 1 50 ? -0.066 -12.789 -14.094 1 92.5 50 PHE B C 1
ATOM 2791 O O . PHE B 1 50 ? 1.05 -13.008 -14.57 1 92.5 50 PHE B O 1
ATOM 2798 N N . PHE B 1 51 ? -1.017 -13.664 -14 1 96.12 51 PHE B N 1
ATOM 2799 C CA . PHE B 1 51 ? -0.7 -15.086 -13.953 1 96.12 51 PHE B CA 1
ATOM 2800 C C . PHE B 1 51 ? -0.119 -15.555 -15.281 1 96.12 51 PHE B C 1
ATOM 2802 O O . PHE B 1 51 ? 0.894 -16.25 -15.312 1 96.12 51 PHE B O 1
ATOM 2809 N N . PRO B 1 52 ? -0.596 -15.094 -16.391 1 96.75 52 PRO B N 1
ATOM 2810 C CA . PRO B 1 52 ? -0.037 -15.641 -17.625 1 96.75 52 PRO B CA 1
ATOM 2811 C C . PRO B 1 52 ? 1.452 -15.336 -17.781 1 96.75 52 PRO B C 1
ATOM 2813 O O . PRO B 1 52 ? 2.252 -16.25 -18 1 96.75 52 PRO B O 1
ATOM 2816 N N . ASP B 1 53 ? 1.861 -14.125 -17.625 1 97 53 ASP B N 1
ATOM 2817 C CA . ASP B 1 53 ? 3.271 -13.773 -17.75 1 97 53 ASP B CA 1
ATOM 2818 C C . ASP B 1 53 ? 4.062 -14.195 -16.516 1 97 53 ASP B C 1
ATOM 2820 O O . ASP B 1 53 ? 5.215 -14.617 -16.625 1 97 53 ASP B O 1
ATOM 2824 N N . GLY B 1 54 ? 3.447 -14.102 -15.375 1 97.69 54 GLY B N 1
ATOM 2825 C CA . GLY B 1 54 ? 4.121 -14.531 -14.156 1 97.69 54 GLY B CA 1
ATOM 2826 C C . GLY B 1 54 ? 4.441 -16.016 -14.148 1 97.69 54 GLY B C 1
ATOM 2827 O O . GLY B 1 54 ? 5.562 -16.406 -13.82 1 97.69 54 GLY B O 1
ATOM 2828 N N . GLU B 1 55 ? 3.492 -16.812 -14.539 1 97.75 55 GLU B N 1
ATOM 2829 C CA . GLU B 1 55 ? 3.689 -18.266 -14.57 1 97.75 55 GLU B CA 1
ATOM 2830 C C . GLU B 1 55 ? 4.719 -18.656 -15.625 1 97.75 55 GLU B C 1
ATOM 2832 O O . GLU B 1 55 ? 5.5 -19.594 -15.414 1 97.75 55 GLU B O 1
ATOM 2837 N N . ARG B 1 56 ? 4.68 -17.969 -16.688 1 97.81 56 ARG B N 1
ATOM 2838 C CA . ARG B 1 56 ? 5.699 -18.203 -17.703 1 97.81 56 ARG B CA 1
ATOM 2839 C C . ARG B 1 56 ? 7.086 -17.859 -17.172 1 97.81 56 ARG B C 1
ATOM 2841 O O . ARG B 1 56 ? 8.062 -18.547 -17.469 1 97.81 56 ARG B O 1
ATOM 2848 N N . PHE B 1 57 ? 7.168 -16.766 -16.516 1 98.19 57 PHE B N 1
ATOM 2849 C CA . PHE B 1 57 ? 8.422 -16.375 -15.891 1 98.19 57 PHE B CA 1
ATOM 2850 C C . PHE B 1 57 ? 8.898 -17.469 -14.93 1 98.19 57 PHE B C 1
ATOM 2852 O O . PHE B 1 57 ? 10.086 -17.812 -14.898 1 98.19 57 PHE B O 1
ATOM 2859 N N . PHE B 1 58 ? 7.961 -18.062 -14.125 1 98.56 58 PHE B N 1
ATOM 2860 C CA . PHE B 1 58 ? 8.289 -19.141 -13.211 1 98.56 58 PHE B CA 1
ATOM 2861 C C . PHE B 1 58 ? 8.836 -20.344 -13.969 1 98.56 58 PHE B C 1
ATOM 2863 O O . PHE B 1 58 ? 9.844 -20.922 -13.57 1 98.56 58 PHE B O 1
ATOM 2870 N N . ILE B 1 59 ? 8.148 -20.641 -15.016 1 98.56 59 ILE B N 1
ATOM 2871 C CA . ILE B 1 59 ? 8.539 -21.797 -15.828 1 98.56 59 ILE B CA 1
ATOM 2872 C C . ILE B 1 59 ? 9.969 -21.609 -16.328 1 98.56 59 ILE B C 1
ATOM 2874 O O . ILE B 1 59 ? 10.82 -22.469 -16.156 1 98.56 59 ILE B O 1
ATOM 2878 N N . ARG B 1 60 ? 10.234 -20.469 -16.875 1 98 60 ARG B N 1
ATOM 2879 C CA . ARG B 1 60 ? 11.547 -20.203 -17.469 1 98 60 ARG B CA 1
ATOM 2880 C C . ARG B 1 60 ? 12.633 -20.188 -16.391 1 98 60 ARG B C 1
ATOM 2882 O O . ARG B 1 60 ? 13.758 -20.625 -16.625 1 98 60 ARG B O 1
ATOM 2889 N N . SER B 1 61 ? 12.289 -19.719 -15.227 1 97.88 61 SER B N 1
ATOM 2890 C CA . SER B 1 61 ? 13.234 -19.641 -14.125 1 97.88 61 SER B CA 1
ATOM 2891 C C . SER B 1 61 ? 13.664 -21.016 -13.664 1 97.88 61 SER B C 1
ATOM 2893 O O . SER B 1 61 ? 14.828 -21.234 -13.312 1 97.88 61 SER B O 1
ATOM 2895 N N . ILE B 1 62 ? 12.773 -21.938 -13.672 1 98.25 62 ILE B N 1
ATOM 2896 C CA . ILE B 1 62 ? 13.047 -23.281 -13.172 1 98.25 62 ILE B CA 1
ATOM 2897 C C . ILE B 1 62 ? 13.648 -24.125 -14.289 1 98.25 62 ILE B C 1
ATOM 2899 O O . ILE B 1 62 ? 14.531 -24.953 -14.047 1 98.25 62 ILE B O 1
ATOM 2903 N N . GLN B 1 63 ? 13.141 -23.906 -15.469 1 98.12 63 GLN B N 1
ATOM 2904 C CA . GLN B 1 63 ? 13.57 -24.688 -16.625 1 98.12 63 GLN B CA 1
ATOM 2905 C C . GLN B 1 63 ? 15.086 -24.625 -16.797 1 98.12 63 GLN B C 1
ATOM 2907 O O . GLN B 1 63 ? 15.711 -25.594 -17.219 1 98.12 63 GLN B O 1
ATOM 2912 N N . LYS B 1 64 ? 15.688 -23.578 -16.5 1 97.06 64 LYS B N 1
ATOM 2913 C CA . LYS B 1 64 ? 17.125 -23.359 -16.656 1 97.06 64 LYS B CA 1
ATOM 2914 C C . LYS B 1 64 ? 17.922 -24.297 -15.766 1 97.06 64 LYS B C 1
ATOM 2916 O O . LYS B 1 64 ? 19.109 -24.562 -16.031 1 97.06 64 LYS B O 1
ATOM 2921 N N . PHE B 1 65 ? 17.312 -24.812 -14.789 1 98.12 65 PHE B N 1
ATOM 2922 C CA . PHE B 1 65 ? 18.062 -25.578 -13.797 1 98.12 65 PHE B CA 1
ATOM 2923 C C . PHE B 1 65 ? 17.75 -27.062 -13.906 1 98.12 65 PHE B C 1
ATOM 2925 O O . PHE B 1 65 ? 18.391 -27.875 -13.242 1 98.12 65 PHE B O 1
ATOM 2932 N N . LEU B 1 66 ? 16.844 -27.5 -14.758 1 98.06 66 LEU B N 1
ATOM 2933 C CA . LEU B 1 66 ? 16.422 -28.891 -14.859 1 98.06 66 LEU B CA 1
ATOM 2934 C C . LEU B 1 66 ? 17.609 -29.812 -15.102 1 98.06 66 LEU B C 1
ATOM 2936 O O . LEU B 1 66 ? 17.734 -30.844 -14.445 1 98.06 66 LEU B O 1
ATOM 2940 N N . PRO B 1 67 ? 18.594 -29.375 -15.891 1 97.69 67 PRO B N 1
ATOM 2941 C CA . PRO B 1 67 ? 19.703 -30.297 -16.203 1 97.69 67 PRO B CA 1
ATOM 2942 C C . PRO B 1 67 ? 20.656 -30.5 -15.016 1 97.69 67 PRO B C 1
ATOM 2944 O O . PRO B 1 67 ? 21.438 -31.453 -15.008 1 97.69 67 PRO B O 1
ATOM 2947 N N . VAL B 1 68 ? 20.578 -29.625 -14.031 1 97.06 68 VAL B N 1
ATOM 2948 C CA . VAL B 1 68 ? 21.594 -29.688 -12.984 1 97.06 68 VAL B CA 1
ATOM 2949 C C . VAL B 1 68 ? 20.953 -30.125 -11.664 1 97.06 68 VAL B C 1
ATOM 2951 O O . VAL B 1 68 ? 21.641 -30.219 -10.641 1 97.06 68 VAL B O 1
ATOM 2954 N N . ILE B 1 69 ? 19.656 -30.375 -11.695 1 97.62 69 ILE B N 1
ATOM 2955 C CA . ILE B 1 69 ? 19 -30.875 -10.5 1 97.62 69 ILE B CA 1
ATOM 2956 C C . ILE B 1 69 ? 19.516 -32.281 -10.164 1 97.62 69 ILE B C 1
ATOM 2958 O O . ILE B 1 69 ? 19.547 -33.156 -11.031 1 97.62 69 ILE B O 1
ATOM 2962 N N . LYS B 1 70 ? 19.891 -32.5 -8.922 1 96.62 70 LYS B N 1
ATOM 2963 C CA . LYS B 1 70 ? 20.547 -33.75 -8.516 1 96.62 70 LYS B CA 1
ATOM 2964 C C . LYS B 1 70 ? 19.531 -34.719 -7.945 1 96.62 70 LYS B C 1
ATOM 2966 O O . LYS B 1 70 ? 19.609 -35.938 -8.203 1 96.62 70 LYS B O 1
ATOM 2971 N N . ASP B 1 71 ? 18.609 -34.281 -7.105 1 96.5 71 ASP B N 1
ATOM 2972 C CA . ASP B 1 71 ? 17.609 -35.156 -6.48 1 96.5 71 ASP B CA 1
ATOM 2973 C C . ASP B 1 71 ? 16.469 -35.469 -7.445 1 96.5 71 ASP B C 1
ATOM 2975 O O . ASP B 1 71 ? 15.734 -34.562 -7.855 1 96.5 71 ASP B O 1
ATOM 2979 N N . PRO B 1 72 ? 16.219 -36.656 -7.727 1 96.81 72 PRO B N 1
ATOM 2980 C CA . PRO B 1 72 ? 15.188 -36.969 -8.703 1 96.81 72 PRO B CA 1
ATOM 2981 C C . PRO B 1 72 ? 13.789 -36.594 -8.227 1 96.81 72 PRO B C 1
ATOM 2983 O O . PRO B 1 72 ? 12.891 -36.375 -9.047 1 96.81 72 PRO B O 1
ATOM 2986 N N . ARG B 1 73 ? 13.531 -36.594 -6.977 1 97.56 73 ARG B N 1
ATOM 2987 C CA . ARG B 1 73 ? 12.227 -36.219 -6.449 1 97.56 73 ARG B CA 1
ATOM 2988 C C . ARG B 1 73 ? 11.945 -34.75 -6.691 1 97.56 73 ARG B C 1
ATOM 2990 O O . ARG B 1 73 ? 10.812 -34.375 -6.996 1 97.56 73 ARG B O 1
ATOM 2997 N N . VAL B 1 74 ? 13.031 -33.969 -6.578 1 98.38 74 VAL B N 1
ATOM 2998 C CA . VAL B 1 74 ? 12.953 -32.531 -6.883 1 98.38 74 VAL B CA 1
ATOM 2999 C C . VAL B 1 74 ? 12.688 -32.344 -8.375 1 98.38 74 VAL B C 1
ATOM 3001 O O . VAL B 1 74 ? 11.852 -31.516 -8.758 1 98.38 74 VAL B O 1
ATOM 3004 N N . LEU B 1 75 ? 13.391 -33.094 -9.172 1 98.19 75 LEU B N 1
ATOM 3005 C CA . LEU B 1 75 ? 13.227 -33.031 -10.617 1 98.19 75 LEU B CA 1
ATOM 3006 C C . LEU B 1 75 ? 11.805 -33.375 -11.031 1 98.19 75 LEU B C 1
ATOM 3008 O O . LEU B 1 75 ? 11.211 -32.688 -11.875 1 98.19 75 LEU B O 1
ATOM 3012 N N . ARG B 1 76 ? 11.266 -34.375 -10.477 1 97.94 76 ARG B N 1
ATOM 3013 C CA . ARG B 1 76 ? 9.906 -34.812 -10.781 1 97.94 76 ARG B CA 1
ATOM 3014 C C . ARG B 1 76 ? 8.898 -33.688 -10.461 1 97.94 76 ARG B C 1
ATOM 3016 O O . ARG B 1 76 ? 8.055 -33.375 -11.289 1 97.94 76 ARG B O 1
ATOM 3023 N N . ASN B 1 77 ? 8.969 -33.156 -9.273 1 98.31 77 ASN B N 1
ATOM 3024 C CA . ASN B 1 77 ? 8.055 -32.094 -8.875 1 98.31 77 ASN B CA 1
ATOM 3025 C C . ASN B 1 77 ? 8.266 -30.828 -9.688 1 98.31 77 ASN B C 1
ATOM 3027 O O . ASN B 1 77 ? 7.316 -30.094 -9.969 1 98.31 77 ASN B O 1
ATOM 3031 N N . ALA B 1 78 ? 9.531 -30.547 -10.039 1 98.62 78 ALA B N 1
ATOM 3032 C CA . ALA B 1 78 ? 9.805 -29.391 -10.898 1 98.62 78 ALA B CA 1
ATOM 3033 C C . ALA B 1 78 ? 9.094 -29.531 -12.242 1 98.62 78 ALA B C 1
ATOM 3035 O O . ALA B 1 78 ? 8.477 -28.578 -12.727 1 98.62 78 ALA B O 1
ATOM 3036 N N . ASN B 1 79 ? 9.117 -30.703 -12.781 1 98.38 79 ASN B N 1
ATOM 3037 C CA . ASN B 1 79 ? 8.453 -30.953 -14.055 1 98.38 79 ASN B CA 1
ATOM 3038 C C . ASN B 1 79 ? 6.938 -30.828 -13.93 1 98.38 79 ASN B C 1
ATOM 3040 O O . ASN B 1 79 ? 6.285 -30.234 -14.789 1 98.38 79 ASN B O 1
ATOM 3044 N N . ALA B 1 80 ? 6.395 -31.406 -12.922 1 98.38 80 ALA B N 1
ATOM 3045 C CA . ALA B 1 80 ? 4.957 -31.281 -12.68 1 98.38 80 ALA B CA 1
ATOM 3046 C C . ALA B 1 80 ? 4.555 -29.828 -12.469 1 98.38 80 ALA B C 1
ATOM 3048 O O . ALA B 1 80 ? 3.49 -29.391 -12.922 1 98.38 80 ALA B O 1
ATOM 3049 N N . PHE B 1 81 ? 5.398 -29.109 -11.711 1 98.56 81 PHE B N 1
ATOM 3050 C CA . PHE B 1 81 ? 5.195 -27.688 -11.492 1 98.56 81 PHE B CA 1
ATOM 3051 C C . PHE B 1 81 ? 5.105 -26.938 -12.82 1 98.56 81 PHE B C 1
ATOM 3053 O O . PHE B 1 81 ? 4.203 -26.125 -13.023 1 98.56 81 PHE B O 1
ATOM 3060 N N . LEU B 1 82 ? 6.027 -27.172 -13.719 1 98.62 82 LEU B N 1
ATOM 3061 C CA . LEU B 1 82 ? 6.02 -26.516 -15.023 1 98.62 82 LEU B CA 1
ATOM 3062 C C . LEU B 1 82 ? 4.711 -26.797 -15.758 1 98.62 82 LEU B C 1
ATOM 3064 O O . LEU B 1 82 ? 4.125 -25.875 -16.344 1 98.62 82 LEU B O 1
ATOM 3068 N N . GLY B 1 83 ? 4.305 -28.031 -15.664 1 98.38 83 GLY B N 1
ATOM 3069 C CA . GLY B 1 83 ? 3.051 -28.406 -16.312 1 98.38 83 GLY B CA 1
ATOM 3070 C C . GLY B 1 83 ? 1.852 -27.688 -15.719 1 98.38 83 GLY B C 1
ATOM 3071 O O . GLY B 1 83 ? 0.999 -27.188 -16.453 1 98.38 83 GLY B O 1
ATOM 3072 N N . GLN B 1 84 ? 1.759 -27.625 -14.391 1 98.62 84 GLN B N 1
ATOM 3073 C CA . GLN B 1 84 ? 0.647 -26.938 -13.734 1 98.62 84 GLN B CA 1
ATOM 3074 C C . GLN B 1 84 ? 0.653 -25.453 -14.047 1 98.62 84 GLN B C 1
ATOM 3076 O O . GLN B 1 84 ? -0.392 -24.875 -14.344 1 98.62 84 GLN B O 1
ATOM 3081 N N . GLU B 1 85 ? 1.854 -24.875 -14.008 1 98.44 85 GLU B N 1
ATOM 3082 C CA . GLU B 1 85 ? 1.954 -23.438 -14.281 1 98.44 85 GLU B CA 1
ATOM 3083 C C . GLU B 1 85 ? 1.506 -23.125 -15.703 1 98.44 85 GLU B C 1
ATOM 3085 O O . GLU B 1 85 ? 0.905 -22.078 -15.953 1 98.44 85 GLU B O 1
ATOM 3090 N N . ALA B 1 86 ? 1.837 -23.969 -16.609 1 97.88 86 ALA B N 1
ATOM 3091 C CA . ALA B 1 86 ? 1.416 -23.781 -17.984 1 97.88 86 ALA B CA 1
ATOM 3092 C C . ALA B 1 86 ? -0.106 -23.781 -18.109 1 97.88 86 ALA B C 1
ATOM 3094 O O . ALA B 1 86 ? -0.681 -22.969 -18.828 1 97.88 86 ALA B O 1
ATOM 3095 N N . GLN B 1 87 ? -0.729 -24.703 -17.406 1 97.81 87 GLN B N 1
ATOM 3096 C CA . GLN B 1 87 ? -2.188 -24.75 -17.406 1 97.81 87 GLN B CA 1
ATOM 3097 C C . GLN B 1 87 ? -2.783 -23.5 -16.766 1 97.81 87 GLN B C 1
ATOM 3099 O O . GLN B 1 87 ? -3.773 -22.953 -17.266 1 97.81 87 GLN B O 1
ATOM 3104 N N . HIS B 1 88 ? -2.189 -23.047 -15.609 1 98.31 88 HIS B N 1
ATOM 3105 C CA . HIS B 1 88 ? -2.646 -21.812 -14.969 1 98.31 88 HIS B CA 1
ATOM 3106 C C . HIS B 1 88 ? -2.633 -20.641 -15.945 1 98.31 88 HIS B C 1
ATOM 3108 O O . HIS B 1 88 ? -3.625 -19.922 -16.062 1 98.31 88 HIS B O 1
ATOM 3114 N N . ALA B 1 89 ? -1.505 -20.5 -16.609 1 97.62 89 ALA B N 1
ATOM 3115 C CA . ALA B 1 89 ? -1.319 -19.391 -17.531 1 97.62 89 ALA B CA 1
ATOM 3116 C C . ALA B 1 89 ? -2.379 -19.422 -18.641 1 97.62 89 ALA B C 1
ATOM 3118 O O . ALA B 1 89 ? -3.002 -18.391 -18.922 1 97.62 89 ALA B O 1
ATOM 3119 N N . GLY B 1 90 ? -2.584 -20.578 -19.188 1 96.38 90 GLY B N 1
ATOM 3120 C CA . GLY B 1 90 ? -3.541 -20.719 -20.281 1 96.38 90 GLY B CA 1
ATOM 3121 C C . GLY B 1 90 ? -4.969 -20.406 -19.859 1 96.38 90 GLY B C 1
ATOM 3122 O O . GLY B 1 90 ? -5.684 -19.688 -20.547 1 96.38 90 GLY B O 1
ATOM 3123 N N . GLU B 1 91 ? -5.371 -20.953 -18.766 1 96.5 91 GLU B N 1
ATOM 3124 C CA . GLU B 1 91 ? -6.754 -20.797 -18.328 1 96.5 91 GLU B CA 1
ATOM 3125 C C . GLU B 1 91 ? -7.043 -19.375 -17.891 1 96.5 91 GLU B C 1
ATOM 3127 O O . GLU B 1 91 ? -8.109 -18.828 -18.188 1 96.5 91 GLU B O 1
ATOM 3132 N N . HIS B 1 92 ? -6.117 -18.734 -17.156 1 97 92 HIS B N 1
ATOM 3133 C CA . HIS B 1 92 ? -6.34 -17.359 -16.719 1 97 92 HIS B CA 1
ATOM 3134 C C . HIS B 1 92 ? -6.32 -16.391 -17.891 1 97 92 HIS B C 1
ATOM 3136 O O . HIS B 1 92 ? -7.02 -15.383 -17.875 1 97 92 HIS B O 1
ATOM 3142 N N . LYS B 1 93 ? -5.555 -16.688 -18.938 1 95.94 93 LYS B N 1
ATOM 3143 C CA . LYS B 1 93 ? -5.508 -15.828 -20.109 1 95.94 93 LYS B CA 1
ATOM 3144 C C . LYS B 1 93 ? -6.875 -15.734 -20.781 1 95.94 93 LYS B C 1
ATOM 3146 O O . LYS B 1 93 ? -7.234 -14.695 -21.328 1 95.94 93 LYS B O 1
ATOM 3151 N N . LYS B 1 94 ? -7.652 -16.75 -20.703 1 94.06 94 LYS B N 1
ATOM 3152 C CA . LYS B 1 94 ? -8.984 -16.781 -21.281 1 94.06 94 LYS B CA 1
ATOM 3153 C C . LYS B 1 94 ? -9.883 -15.711 -20.656 1 94.06 94 LYS B C 1
ATOM 3155 O O . LYS B 1 94 ? -10.812 -15.227 -21.312 1 94.06 94 LYS B O 1
ATOM 3160 N N . THR B 1 95 ? -9.617 -15.352 -19.453 1 94.75 95 THR B N 1
ATOM 3161 C CA . THR B 1 95 ? -10.484 -14.414 -18.75 1 94.75 95 THR B CA 1
ATOM 3162 C C . THR B 1 95 ? -10.195 -12.984 -19.172 1 94.75 95 THR B C 1
ATOM 3164 O O . THR B 1 95 ? -10.984 -12.078 -18.906 1 94.75 95 THR B O 1
ATOM 3167 N N . TRP B 1 96 ? -9.031 -12.805 -19.875 1 95.56 96 TRP B N 1
ATOM 3168 C CA . TRP B 1 96 ? -8.688 -11.461 -20.344 1 95.56 96 TRP B CA 1
ATOM 3169 C C . TRP B 1 96 ? -9.742 -10.93 -21.312 1 95.56 96 TRP B C 1
ATOM 3171 O O . TRP B 1 96 ? -10.094 -9.75 -21.266 1 95.56 96 TRP B O 1
ATOM 3181 N N . LYS B 1 97 ? -10.195 -11.836 -22.109 1 93.44 97 LYS B N 1
ATOM 3182 C CA . LYS B 1 97 ? -11.195 -11.438 -23.094 1 93.44 97 LYS B CA 1
ATOM 3183 C C . LYS B 1 97 ? -12.477 -10.961 -22.422 1 93.44 97 LYS B C 1
ATOM 3185 O O . LYS B 1 97 ? -13.133 -10.039 -22.906 1 93.44 97 LYS B O 1
ATOM 3190 N N . ILE B 1 98 ? -12.836 -11.586 -21.328 1 94.81 98 ILE B N 1
ATOM 3191 C CA . ILE B 1 98 ? -14.016 -11.172 -20.578 1 94.81 98 ILE B CA 1
ATOM 3192 C C . ILE B 1 98 ? -13.844 -9.727 -20.109 1 94.81 98 ILE B C 1
ATOM 3194 O O . ILE B 1 98 ? -14.75 -8.906 -20.281 1 94.81 98 ILE B O 1
ATOM 3198 N N . LEU B 1 99 ? -12.695 -9.422 -19.578 1 96.25 99 LEU B N 1
ATOM 3199 C CA . LEU B 1 99 ? -12.422 -8.07 -19.078 1 96.25 99 LEU B CA 1
ATOM 3200 C C . LEU B 1 99 ? -12.453 -7.062 -20.219 1 96.25 99 LEU B C 1
ATOM 3202 O O . LEU B 1 99 ? -13.055 -5.992 -20.094 1 96.25 99 LEU B O 1
ATOM 3206 N N . GLU B 1 100 ? -11.852 -7.438 -21.328 1 96.44 100 GLU B N 1
ATOM 3207 C CA . GLU B 1 100 ? -11.852 -6.559 -22.5 1 96.44 100 GLU B CA 1
ATOM 3208 C C . GLU B 1 100 ? -13.266 -6.34 -23.031 1 96.44 100 GLU B C 1
ATOM 3210 O O . GLU B 1 100 ? -13.648 -5.211 -23.328 1 96.44 100 GLU B O 1
ATOM 3215 N N . ASP B 1 101 ? -14.031 -7.422 -23.094 1 95.44 101 ASP B N 1
ATOM 3216 C CA . ASP B 1 101 ? -15.398 -7.348 -23.578 1 95.44 101 ASP B CA 1
ATOM 3217 C C . ASP B 1 101 ? -16.281 -6.5 -22.656 1 95.44 101 ASP B C 1
ATOM 3219 O O . ASP B 1 101 ? -17.25 -5.887 -23.109 1 95.44 101 ASP B O 1
ATOM 3223 N N . GLN B 1 102 ? -15.969 -6.461 -21.438 1 95.75 102 GLN B N 1
ATOM 3224 C CA . GLN B 1 102 ? -16.719 -5.688 -20.453 1 95.75 102 GLN B CA 1
ATOM 3225 C C . GLN B 1 102 ? -16.266 -4.23 -20.438 1 95.75 102 GLN B C 1
ATOM 3227 O O . GLN B 1 102 ? -16.797 -3.422 -19.672 1 95.75 102 GLN B O 1
ATOM 3232 N N . GLY B 1 103 ? -15.188 -3.92 -21.25 1 95.94 103 GLY B N 1
ATOM 3233 C CA . GLY B 1 103 ? -14.828 -2.529 -21.484 1 95.94 103 GLY B CA 1
ATOM 3234 C C . GLY B 1 103 ? -13.578 -2.107 -20.719 1 95.94 103 GLY B C 1
ATOM 3235 O O . GLY B 1 103 ? -13.172 -0.945 -20.781 1 95.94 103 GLY B O 1
ATOM 3236 N N . TYR B 1 104 ? -12.898 -3.002 -20.047 1 96.44 104 TYR B N 1
ATOM 3237 C CA . TYR B 1 104 ? -11.703 -2.648 -19.281 1 96.44 104 TYR B CA 1
ATOM 3238 C C . TYR B 1 104 ? -10.484 -2.543 -20.188 1 96.44 104 TYR B C 1
ATOM 3240 O O . TYR B 1 104 ? -10.32 -3.346 -21.109 1 96.44 104 TYR B O 1
ATOM 3248 N N . LYS B 1 105 ? -9.703 -1.51 -19.969 1 95.31 105 LYS B N 1
ATOM 3249 C CA . LYS B 1 105 ? -8.391 -1.372 -20.594 1 95.31 105 LYS B CA 1
ATOM 3250 C C . LYS B 1 105 ? -7.301 -2.027 -19.75 1 95.31 105 LYS B C 1
ATOM 3252 O O . LYS B 1 105 ? -6.836 -1.446 -18.766 1 95.31 105 LYS B O 1
ATOM 3257 N N . ILE B 1 106 ? -6.832 -3.203 -20.188 1 96.5 106 ILE B N 1
ATOM 3258 C CA . ILE B 1 106 ? -5.938 -3.982 -19.344 1 96.5 106 ILE B CA 1
ATOM 3259 C C . ILE B 1 106 ? -4.562 -4.082 -20 1 96.5 106 ILE B C 1
ATOM 3261 O O . ILE B 1 106 ? -3.59 -4.488 -19.359 1 96.5 106 ILE B O 1
ATOM 3265 N N . ARG B 1 107 ? -4.359 -3.619 -21.203 1 95.19 107 ARG B N 1
ATOM 3266 C CA . ARG B 1 107 ? -3.154 -3.865 -22 1 95.19 107 ARG B CA 1
ATOM 3267 C C . ARG B 1 107 ? -1.951 -3.148 -21.391 1 95.19 107 ARG B C 1
ATOM 3269 O O . ARG B 1 107 ? -0.842 -3.688 -21.391 1 95.19 107 ARG B O 1
ATOM 3276 N N . GLY B 1 108 ? -2.174 -1.934 -20.984 1 92.75 108 GLY B N 1
ATOM 3277 C CA . GLY B 1 108 ? -1.077 -1.214 -20.359 1 92.75 108 GLY B CA 1
ATOM 3278 C C . GLY B 1 108 ? -0.476 -1.952 -19.172 1 92.75 108 GLY B C 1
ATOM 3279 O O . GLY B 1 108 ? 0.747 -2.035 -19.047 1 92.75 108 GLY B O 1
ATOM 3280 N N . PHE B 1 109 ? -1.335 -2.475 -18.359 1 95 109 PHE B N 1
ATOM 3281 C CA . PHE B 1 109 ? -0.905 -3.217 -17.188 1 95 109 PHE B CA 1
ATOM 3282 C C . PHE B 1 109 ? -0.174 -4.492 -17.578 1 95 109 PHE B C 1
ATOM 3284 O O . PHE B 1 109 ? 0.93 -4.758 -17.109 1 95 109 PHE B O 1
ATOM 3291 N N . VAL B 1 110 ? -0.745 -5.25 -18.5 1 96.44 110 VAL B N 1
ATOM 3292 C CA . VAL B 1 110 ? -0.199 -6.547 -18.891 1 96.44 110 VAL B CA 1
ATOM 3293 C C . VAL B 1 110 ? 1.14 -6.352 -19.594 1 96.44 110 VAL B C 1
ATOM 3295 O O . VAL B 1 110 ? 2.09 -7.098 -19.359 1 96.44 110 VAL B O 1
ATOM 3298 N N . ASN B 1 111 ? 1.212 -5.32 -20.391 1 95 111 ASN B N 1
ATOM 3299 C CA . ASN B 1 111 ? 2.465 -5.035 -21.078 1 95 111 ASN B CA 1
ATOM 3300 C C . ASN B 1 111 ? 3.564 -4.625 -20.109 1 95 111 ASN B C 1
ATOM 3302 O O . ASN B 1 111 ? 4.723 -5.012 -20.266 1 95 111 ASN B O 1
ATOM 3306 N N . PHE B 1 112 ? 3.219 -3.865 -19.219 1 93.69 112 PHE B N 1
ATOM 3307 C CA . PHE B 1 112 ? 4.184 -3.439 -18.203 1 93.69 112 PHE B CA 1
ATOM 3308 C C . PHE B 1 112 ? 4.711 -4.637 -17.422 1 93.69 112 PHE B C 1
ATOM 3310 O O . PHE B 1 112 ? 5.918 -4.766 -17.219 1 93.69 112 PHE B O 1
ATOM 3317 N N . PHE B 1 113 ? 3.779 -5.477 -16.984 1 95.56 113 PHE B N 1
ATOM 3318 C CA . PHE B 1 113 ? 4.164 -6.637 -16.188 1 95.56 113 PHE B CA 1
ATOM 3319 C C . PHE B 1 113 ? 5.02 -7.598 -17.016 1 95.56 113 PHE B C 1
ATOM 3321 O O . PHE B 1 113 ? 5.984 -8.164 -16.5 1 95.56 113 PHE B O 1
ATOM 3328 N N . ASN B 1 114 ? 4.668 -7.734 -18.219 1 95.75 114 ASN B N 1
ATOM 3329 C CA . ASN B 1 114 ? 5.484 -8.531 -19.125 1 95.75 114 ASN B CA 1
ATOM 3330 C C . ASN B 1 114 ? 6.906 -7.992 -19.234 1 95.75 114 ASN B C 1
ATOM 3332 O O . ASN B 1 114 ? 7.871 -8.75 -19.109 1 95.75 114 ASN B O 1
ATOM 3336 N N . ALA B 1 115 ? 7.02 -6.742 -19.438 1 94 115 ALA B N 1
ATOM 3337 C CA . ALA B 1 115 ? 8.328 -6.105 -19.547 1 94 115 ALA B CA 1
ATOM 3338 C C . ALA B 1 115 ? 9.109 -6.25 -18.234 1 94 115 ALA B C 1
ATOM 3340 O O . ALA B 1 115 ? 10.328 -6.465 -18.25 1 94 115 ALA B O 1
ATOM 3341 N N . LEU B 1 116 ? 8.438 -6.121 -17.188 1 93.25 116 LEU B N 1
ATOM 3342 C CA . LEU B 1 116 ? 9.078 -6.281 -15.883 1 93.25 116 LEU B CA 1
ATOM 3343 C C . LEU B 1 116 ? 9.656 -7.684 -15.727 1 93.25 116 LEU B C 1
ATOM 3345 O O . LEU B 1 116 ? 10.805 -7.844 -15.305 1 93.25 116 LEU B O 1
ATOM 3349 N N . CYS B 1 117 ? 8.914 -8.695 -16.109 1 93.25 117 CYS B N 1
ATOM 3350 C CA . CYS B 1 117 ? 9.328 -10.086 -15.961 1 93.25 117 CYS B CA 1
ATOM 3351 C C . CYS B 1 117 ? 10.477 -10.406 -16.922 1 93.25 117 CYS B C 1
ATOM 3353 O O . CYS B 1 117 ? 11.516 -10.922 -16.5 1 93.25 117 CYS B O 1
ATOM 3355 N N . PHE B 1 118 ? 10.375 -9.992 -18.141 1 93.44 118 PHE B N 1
ATOM 3356 C CA . PHE B 1 118 ? 11.234 -10.586 -19.156 1 93.44 118 PHE B CA 1
ATOM 3357 C C . PHE B 1 118 ? 12.281 -9.586 -19.641 1 93.44 118 PHE B C 1
ATOM 3359 O O . PHE B 1 118 ? 13.344 -9.977 -20.125 1 93.44 118 PHE B O 1
ATOM 3366 N N . LYS B 1 119 ? 11.969 -8.297 -19.5 1 90.31 119 LYS B N 1
ATOM 3367 C CA . LYS B 1 119 ? 12.945 -7.305 -19.938 1 90.31 119 LYS B CA 1
ATOM 3368 C C . LYS B 1 119 ? 13.75 -6.77 -18.75 1 90.31 119 LYS B C 1
ATOM 3370 O O . LYS B 1 119 ? 14.82 -6.188 -18.938 1 90.31 119 LYS B O 1
ATOM 3375 N N . PHE B 1 120 ? 13.281 -7.023 -17.594 1 90.75 120 PHE B N 1
ATOM 3376 C CA . PHE B 1 120 ? 14.008 -6.52 -16.438 1 90.75 120 PHE B CA 1
ATOM 3377 C C . PHE B 1 120 ? 14.469 -7.668 -15.555 1 90.75 120 PHE B C 1
ATOM 3379 O O . PHE B 1 120 ? 15.641 -8.055 -15.586 1 90.75 120 PHE B O 1
ATOM 3386 N N . MET B 1 121 ? 13.594 -8.367 -14.953 1 91.69 121 MET B N 1
ATOM 3387 C CA . MET B 1 121 ? 13.961 -9.383 -13.961 1 91.69 121 MET B CA 1
ATOM 3388 C C . MET B 1 121 ? 14.805 -10.484 -14.594 1 91.69 121 MET B C 1
ATOM 3390 O O . MET B 1 121 ? 15.867 -10.828 -14.078 1 91.69 121 MET B O 1
ATOM 3394 N N . GLU B 1 122 ? 14.352 -11 -15.68 1 92.19 122 GLU B N 1
ATOM 3395 C CA . GLU B 1 122 ? 15.07 -12.102 -16.312 1 92.19 122 GLU B CA 1
ATOM 3396 C C . GLU B 1 122 ? 16.391 -11.633 -16.922 1 92.19 122 GLU B C 1
ATOM 3398 O O . GLU B 1 122 ? 17.375 -12.352 -16.906 1 92.19 122 GLU B O 1
ATOM 3403 N N . LYS B 1 123 ? 16.422 -10.43 -17.422 1 90.38 123 LYS B N 1
ATOM 3404 C CA . LYS B 1 123 ? 17.594 -9.93 -18.109 1 90.38 123 LYS B CA 1
ATOM 3405 C C . LYS B 1 123 ? 18.641 -9.398 -17.125 1 90.38 123 LYS B C 1
ATOM 3407 O O . LYS B 1 123 ? 19.844 -9.578 -17.328 1 90.38 123 LYS B O 1
ATOM 3412 N N . VAL B 1 124 ? 18.203 -8.844 -16.125 1 88.88 124 VAL B N 1
ATOM 3413 C CA . VAL B 1 124 ? 19.109 -8.18 -15.195 1 88.88 124 VAL B CA 1
ATOM 3414 C C . VAL B 1 124 ? 19.484 -9.133 -14.062 1 88.88 124 VAL B C 1
ATOM 3416 O O . VAL B 1 124 ? 20.594 -9.086 -13.539 1 88.88 124 VAL B O 1
ATOM 3419 N N . GLY B 1 125 ? 18.609 -9.93 -13.719 1 90.62 125 GLY B N 1
ATOM 3420 C CA . GLY B 1 125 ? 18.859 -10.859 -12.633 1 90.62 125 GLY B CA 1
ATOM 3421 C C . GLY B 1 125 ? 19.594 -12.109 -13.062 1 90.62 125 GLY B C 1
ATOM 3422 O O . GLY B 1 125 ? 19.5 -12.523 -14.219 1 90.62 125 GLY B O 1
ATOM 3423 N N . SER B 1 126 ? 20.375 -12.648 -12.164 1 94 126 SER B N 1
ATOM 3424 C CA . SER B 1 126 ? 20.969 -13.961 -12.422 1 94 126 SER B CA 1
ATOM 3425 C C . SER B 1 126 ? 19.891 -15.047 -12.438 1 94 126 SER B C 1
ATOM 3427 O O . SER B 1 126 ? 18.797 -14.844 -11.93 1 94 126 SER B O 1
ATOM 3429 N N . ALA B 1 127 ? 20.203 -16.156 -13.047 1 96.25 127 ALA B N 1
ATOM 3430 C CA . ALA B 1 127 ? 19.297 -17.297 -13.086 1 96.25 127 ALA B CA 1
ATOM 3431 C C . ALA B 1 127 ? 18.859 -17.703 -11.688 1 96.25 127 ALA B C 1
ATOM 3433 O O . ALA B 1 127 ? 17.672 -17.984 -11.445 1 96.25 127 ALA B O 1
ATOM 3434 N N . LYS B 1 128 ? 19.781 -17.672 -10.773 1 96.69 128 LYS B N 1
ATOM 3435 C CA . LYS B 1 128 ? 19.469 -18.094 -9.406 1 96.69 128 LYS B CA 1
ATOM 3436 C C . LYS B 1 128 ? 18.594 -17.062 -8.703 1 96.69 128 LYS B C 1
ATOM 3438 O O . LYS B 1 128 ? 17.75 -17.422 -7.875 1 96.69 128 LYS B O 1
ATOM 3443 N N . MET B 1 129 ? 18.797 -15.812 -9.055 1 96.44 129 MET B N 1
ATOM 3444 C CA . MET B 1 129 ? 17.938 -14.781 -8.469 1 96.44 129 MET B CA 1
ATOM 3445 C C . MET B 1 129 ? 16.516 -14.898 -8.969 1 96.44 129 MET B C 1
ATOM 3447 O O . MET B 1 129 ? 15.562 -14.711 -8.211 1 96.44 129 MET B O 1
ATOM 3451 N N . CYS B 1 130 ? 16.391 -15.156 -10.219 1 97.88 130 CYS B N 1
ATOM 3452 C CA . CYS B 1 130 ? 15.062 -15.359 -10.781 1 97.88 130 CYS B CA 1
ATOM 3453 C C . CYS B 1 130 ? 14.375 -16.562 -10.141 1 97.88 130 CYS B C 1
ATOM 3455 O O . CYS B 1 130 ? 13.18 -16.516 -9.844 1 97.88 130 CYS B O 1
ATOM 3457 N N . LEU B 1 131 ? 15.172 -17.594 -9.938 1 98.38 131 LEU B N 1
ATOM 3458 C CA . LEU B 1 131 ? 14.656 -18.781 -9.25 1 98.38 131 LEU B CA 1
ATOM 3459 C C . LEU B 1 131 ? 14.234 -18.453 -7.828 1 98.38 131 LEU B C 1
ATOM 3461 O O . LEU B 1 131 ? 13.188 -18.906 -7.363 1 98.38 131 LEU B O 1
ATOM 3465 N N . SER B 1 132 ? 15.039 -17.672 -7.172 1 98.25 132 SER B N 1
ATOM 3466 C CA . SER B 1 132 ? 14.734 -17.25 -5.809 1 98.25 132 SER B CA 1
ATOM 3467 C C . SER B 1 132 ? 13.453 -16.422 -5.766 1 98.25 132 SER B C 1
ATOM 3469 O O . SER B 1 132 ? 12.609 -16.625 -4.887 1 98.25 132 SER B O 1
ATOM 3471 N N . ALA B 1 133 ? 13.281 -15.477 -6.668 1 98.19 133 ALA B N 1
ATOM 3472 C CA . ALA B 1 133 ? 12.078 -14.656 -6.75 1 98.19 133 ALA B CA 1
ATOM 3473 C C . ALA B 1 133 ? 10.844 -15.523 -7.008 1 98.19 133 ALA B C 1
ATOM 3475 O O . ALA B 1 133 ? 9.773 -15.266 -6.461 1 98.19 133 ALA B O 1
ATOM 3476 N N . THR B 1 134 ? 11.062 -16.531 -7.82 1 98.62 134 THR B N 1
ATOM 3477 C CA . THR B 1 134 ? 9.984 -17.469 -8.102 1 98.62 134 THR B CA 1
ATOM 3478 C C . THR B 1 134 ? 9.555 -18.188 -6.824 1 98.62 134 THR B C 1
ATOM 3480 O O . THR B 1 134 ? 8.359 -18.281 -6.531 1 98.62 134 THR B O 1
ATOM 3483 N N . ALA B 1 135 ? 10.516 -18.656 -6.066 1 98.62 135 ALA B N 1
ATOM 3484 C CA . ALA B 1 135 ? 10.211 -19.328 -4.805 1 98.62 135 ALA B CA 1
ATOM 3485 C C . ALA B 1 135 ? 9.469 -18.391 -3.854 1 98.62 135 ALA B C 1
ATOM 3487 O O . ALA B 1 135 ? 8.523 -18.797 -3.174 1 98.62 135 ALA B O 1
ATOM 3488 N N . GLY B 1 136 ? 9.898 -17.172 -3.82 1 98.44 136 GLY B N 1
ATOM 3489 C CA . GLY B 1 136 ? 9.227 -16.172 -3.006 1 98.44 136 GLY B CA 1
ATOM 3490 C C . GLY B 1 136 ? 7.801 -15.906 -3.455 1 98.44 136 GLY B C 1
ATOM 3491 O O . GLY B 1 136 ? 6.887 -15.828 -2.629 1 98.44 136 GLY B O 1
ATOM 3492 N N . ALA B 1 137 ? 7.594 -15.758 -4.742 1 98.25 137 ALA B N 1
ATOM 3493 C CA . ALA B 1 137 ? 6.258 -15.531 -5.293 1 98.25 137 ALA B CA 1
ATOM 3494 C C . ALA B 1 137 ? 5.336 -16.719 -5 1 98.25 137 ALA B C 1
ATOM 3496 O O . ALA B 1 137 ? 4.152 -16.531 -4.711 1 98.25 137 ALA B O 1
ATOM 3497 N N . GLU B 1 138 ? 5.938 -17.906 -5.047 1 98.5 138 GLU B N 1
ATOM 3498 C CA . GLU B 1 138 ? 5.152 -19.109 -4.754 1 98.5 138 GLU B CA 1
ATOM 3499 C C . GLU B 1 138 ? 4.711 -19.125 -3.295 1 98.5 138 GLU B C 1
ATOM 3501 O O . GLU B 1 138 ? 3.633 -19.625 -2.977 1 98.5 138 GLU B O 1
ATOM 3506 N N . HIS B 1 139 ? 5.535 -18.578 -2.441 1 98.38 139 HIS B N 1
ATOM 3507 C CA . HIS B 1 139 ? 5.137 -18.438 -1.046 1 98.38 139 HIS B CA 1
ATOM 3508 C C . HIS B 1 139 ? 3.883 -17.578 -0.917 1 98.38 139 HIS B C 1
ATOM 3510 O O . HIS B 1 139 ? 2.969 -17.906 -0.161 1 98.38 139 HIS B O 1
ATOM 3516 N N . TYR B 1 140 ? 3.787 -16.562 -1.694 1 97.75 140 TYR B N 1
ATOM 3517 C CA . TYR B 1 140 ? 2.641 -15.672 -1.645 1 97.75 140 TYR B CA 1
ATOM 3518 C C . TYR B 1 140 ? 1.427 -16.297 -2.322 1 97.75 140 TYR B C 1
ATOM 3520 O O . TYR B 1 140 ? 0.295 -16.125 -1.861 1 97.75 140 TYR B O 1
ATOM 3528 N N . THR B 1 141 ? 1.621 -16.953 -3.424 1 97.94 141 THR B N 1
ATOM 3529 C CA . THR B 1 141 ? 0.472 -17.578 -4.074 1 97.94 141 THR B CA 1
ATOM 3530 C C . THR B 1 141 ? -0.124 -18.672 -3.193 1 97.94 141 THR B C 1
ATOM 3532 O O . THR B 1 141 ? -1.344 -18.844 -3.141 1 97.94 141 THR B O 1
ATOM 3535 N N . SER B 1 142 ? 0.764 -19.375 -2.512 1 98.19 142 SER B N 1
ATOM 3536 C CA . SER B 1 142 ? 0.267 -20.375 -1.567 1 98.19 142 SER B CA 1
ATOM 3537 C C . SER B 1 142 ? -0.479 -19.719 -0.412 1 98.19 142 SER B C 1
ATOM 3539 O O . SER B 1 142 ? -1.49 -20.234 0.06 1 98.19 142 SER B O 1
ATOM 3541 N N . LEU B 1 143 ? 0.052 -18.625 0.084 1 97.88 143 LEU B N 1
ATOM 3542 C CA . LEU B 1 143 ? -0.61 -17.875 1.146 1 97.88 143 LEU B CA 1
ATOM 3543 C C . LEU B 1 143 ? -2.02 -17.469 0.726 1 97.88 143 LEU B C 1
ATOM 3545 O O . LEU B 1 143 ? -2.982 -17.703 1.46 1 97.88 143 LEU B O 1
ATOM 3549 N N . ILE B 1 144 ? -2.148 -16.938 -0.466 1 97.62 144 ILE B N 1
ATOM 3550 C CA . ILE B 1 144 ? -3.43 -16.438 -0.961 1 97.62 144 ILE B CA 1
ATOM 3551 C C . ILE B 1 144 ? -4.387 -17.609 -1.168 1 97.62 144 ILE B C 1
ATOM 3553 O O . ILE B 1 144 ? -5.582 -17.5 -0.875 1 97.62 144 ILE B O 1
ATOM 3557 N N . ALA B 1 145 ? -3.844 -18.672 -1.686 1 98.5 145 ALA B N 1
ATOM 3558 C CA . ALA B 1 145 ? -4.645 -19.875 -1.854 1 98.5 145 ALA B CA 1
ATOM 3559 C C . ALA B 1 145 ? -5.199 -20.359 -0.517 1 98.5 145 ALA B C 1
ATOM 3561 O O . ALA B 1 145 ? -6.387 -20.672 -0.408 1 98.5 145 ALA B O 1
ATOM 3562 N N . THR B 1 146 ? -4.34 -20.344 0.472 1 98.44 146 THR B N 1
ATOM 3563 C CA . THR B 1 146 ? -4.719 -20.812 1.803 1 98.44 146 THR B CA 1
ATOM 3564 C C . THR B 1 146 ? -5.789 -19.906 2.404 1 98.44 146 THR B C 1
ATOM 3566 O O . THR B 1 146 ? -6.797 -20.391 2.928 1 98.44 146 THR B O 1
ATOM 3569 N N . ILE B 1 147 ? -5.602 -18.641 2.281 1 97.5 147 ILE B N 1
ATOM 3570 C CA . ILE B 1 147 ? -6.578 -17.688 2.797 1 97.5 147 ILE B CA 1
ATOM 3571 C C . ILE B 1 147 ? -7.918 -17.891 2.09 1 97.5 147 ILE B C 1
ATOM 3573 O O . ILE B 1 147 ? -8.961 -17.984 2.74 1 97.5 147 ILE B O 1
ATOM 3577 N N . GLY B 1 148 ? -7.867 -17.969 0.808 1 97.25 148 GLY B N 1
ATOM 3578 C CA . GLY B 1 148 ? -9.086 -18.109 0.021 1 97.25 148 GLY B CA 1
ATOM 3579 C C . GLY B 1 148 ? -9.875 -19.359 0.357 1 97.25 148 GLY B C 1
ATOM 3580 O O . GLY B 1 148 ? -11.102 -19.297 0.501 1 97.25 148 GLY B O 1
ATOM 3581 N N . LEU B 1 149 ? -9.18 -20.391 0.466 1 97.88 149 LEU B N 1
ATOM 3582 C CA . LEU B 1 149 ? -9.859 -21.656 0.698 1 97.88 149 LEU B CA 1
ATOM 3583 C C . LEU B 1 149 ? -10.32 -21.766 2.146 1 97.88 149 LEU B C 1
ATOM 3585 O O . LEU B 1 149 ? -11.391 -22.328 2.422 1 97.88 149 LEU B O 1
ATOM 3589 N N . LYS B 1 150 ? -9.578 -21.234 3.098 1 97.12 150 LYS B N 1
ATOM 3590 C CA . LYS B 1 150 ? -9.953 -21.297 4.508 1 97.12 150 LYS B CA 1
ATOM 3591 C C . LYS B 1 150 ? -11.148 -20.391 4.801 1 97.12 150 LYS B C 1
ATOM 3593 O O . LYS B 1 150 ? -12.031 -20.75 5.578 1 97.12 150 LYS B O 1
ATOM 3598 N N . THR B 1 151 ? -11.141 -19.25 4.207 1 96.38 151 THR B N 1
ATOM 3599 C CA . THR B 1 151 ? -12.195 -18.281 4.484 1 96.38 151 THR B CA 1
ATOM 3600 C C . THR B 1 151 ? -13.438 -18.578 3.641 1 96.38 151 THR B C 1
ATOM 3602 O O . THR B 1 151 ? -14.5 -18.016 3.877 1 96.38 151 THR B O 1
ATOM 3605 N N . LYS B 1 152 ? -13.297 -19.375 2.619 1 95.75 152 LYS B N 1
ATOM 3606 C CA . LYS B 1 152 ? -14.367 -19.719 1.688 1 95.75 152 LYS B CA 1
ATOM 3607 C C . LYS B 1 152 ? -14.883 -18.484 0.958 1 95.75 152 LYS B C 1
ATOM 3609 O O . LYS B 1 152 ? -16.078 -18.359 0.69 1 95.75 152 LYS B O 1
ATOM 3614 N N . VAL B 1 153 ? -13.984 -17.609 0.717 1 95.12 153 VAL B N 1
ATOM 3615 C CA . VAL B 1 153 ? -14.328 -16.359 0.046 1 95.12 153 VAL B CA 1
ATOM 3616 C C . VAL B 1 153 ? -14.93 -16.656 -1.323 1 95.12 153 VAL B C 1
ATOM 3618 O O . VAL B 1 153 ? -15.781 -15.914 -1.812 1 95.12 153 VAL B O 1
ATOM 3621 N N . LEU B 1 154 ? -14.617 -17.766 -1.926 1 96.25 154 LEU B N 1
ATOM 3622 C CA . LEU B 1 154 ? -15.016 -18.125 -3.285 1 96.25 154 LEU B CA 1
ATOM 3623 C C . LEU B 1 154 ? -16.422 -18.719 -3.303 1 96.25 154 LEU B C 1
ATOM 3625 O O . LEU B 1 154 ? -17.016 -18.875 -4.371 1 96.25 154 LEU B O 1
ATOM 3629 N N . ASP B 1 155 ? -16.953 -18.953 -2.107 1 95.12 155 ASP B N 1
ATOM 3630 C CA . ASP B 1 155 ? -18.266 -19.562 -2.039 1 95.12 155 ASP B CA 1
ATOM 3631 C C . ASP B 1 155 ? -19.328 -18.656 -2.662 1 95.12 155 ASP B C 1
ATOM 3633 O O . ASP B 1 155 ? -20.359 -19.141 -3.146 1 95.12 155 ASP B O 1
ATOM 3637 N N . ARG B 1 156 ? -19.031 -17.422 -2.676 1 92.19 156 ARG B N 1
ATOM 3638 C CA . ARG B 1 156 ? -20.031 -16.484 -3.186 1 92.19 156 ARG B CA 1
ATOM 3639 C C . ARG B 1 156 ? -19.656 -16 -4.586 1 92.19 156 ARG B C 1
ATOM 3641 O O . ARG B 1 156 ? -20.266 -15.062 -5.105 1 92.19 156 ARG B O 1
ATOM 3648 N N . ALA B 1 157 ? -18.719 -16.609 -5.16 1 97 157 ALA B N 1
ATOM 3649 C CA . ALA B 1 157 ? -18.328 -16.297 -6.531 1 97 157 ALA B CA 1
ATOM 3650 C C . ALA B 1 157 ? -19.234 -17.016 -7.531 1 97 157 ALA B C 1
ATOM 3652 O O . ALA B 1 157 ? -19.875 -18 -7.199 1 97 157 ALA B O 1
ATOM 3653 N N . GLU B 1 158 ? -19.375 -16.469 -8.711 1 96.56 158 GLU B N 1
ATOM 3654 C CA . GLU B 1 158 ? -20.078 -17.172 -9.789 1 96.56 158 GLU B CA 1
ATOM 3655 C C . GLU B 1 158 ? -19.406 -18.5 -10.102 1 96.56 158 GLU B C 1
ATOM 3657 O O . GLU B 1 158 ? -18.188 -18.625 -10.031 1 96.56 158 GLU B O 1
ATOM 3662 N N . PRO B 1 159 ? -20.109 -19.484 -10.523 1 94.31 159 PRO B N 1
ATOM 3663 C CA . PRO B 1 159 ? -19.688 -20.891 -10.492 1 94.31 159 PRO B CA 1
ATOM 3664 C C . PRO B 1 159 ? -18.438 -21.156 -11.32 1 94.31 159 PRO B C 1
ATOM 3666 O O . PRO B 1 159 ? -17.484 -21.797 -10.836 1 94.31 159 PRO B O 1
ATOM 3669 N N . GLU B 1 160 ? -18.375 -20.672 -12.539 1 95.56 160 GLU B N 1
ATOM 3670 C CA . GLU B 1 160 ? -17.219 -20.969 -13.383 1 95.56 160 GLU B CA 1
ATOM 3671 C C . GLU B 1 160 ? -15.953 -20.297 -12.859 1 95.56 160 GLU B C 1
ATOM 3673 O O . GLU B 1 160 ? -14.867 -20.875 -12.891 1 95.56 160 GLU B O 1
ATOM 3678 N N . MET B 1 161 ? -16.156 -19.094 -12.391 1 96.62 161 MET B N 1
ATOM 3679 C CA . MET B 1 161 ? -15.023 -18.391 -11.789 1 96.62 161 MET B CA 1
ATOM 3680 C C . MET B 1 161 ? -14.578 -19.078 -10.5 1 96.62 161 MET B C 1
ATOM 3682 O O . MET B 1 161 ? -13.383 -19.203 -10.242 1 96.62 161 MET B O 1
ATOM 3686 N N . LYS B 1 162 ? -15.539 -19.516 -9.773 1 97.12 162 LYS B N 1
ATOM 3687 C CA . LYS B 1 162 ? -15.242 -20.266 -8.562 1 97.12 162 LYS B CA 1
ATOM 3688 C C . LYS B 1 162 ? -14.414 -21.5 -8.867 1 97.12 162 LYS B C 1
ATOM 3690 O O . LYS B 1 162 ? -13.406 -21.766 -8.211 1 97.12 162 LYS B O 1
ATOM 3695 N N . ARG B 1 163 ? -14.766 -22.219 -9.82 1 96.94 163 ARG B N 1
ATOM 3696 C CA . ARG B 1 163 ? -14.078 -23.453 -10.188 1 96.94 163 ARG B CA 1
ATOM 3697 C C . ARG B 1 163 ? -12.641 -23.172 -10.633 1 96.94 163 ARG B C 1
ATOM 3699 O O . ARG B 1 163 ? -11.719 -23.875 -10.242 1 96.94 163 ARG B O 1
ATOM 3706 N N . LEU B 1 164 ? -12.484 -22.156 -11.422 1 97.75 164 LEU B N 1
ATOM 3707 C CA . LEU B 1 164 ? -11.156 -21.781 -11.883 1 97.75 164 LEU B CA 1
ATOM 3708 C C . LEU B 1 164 ? -10.242 -21.453 -10.703 1 97.75 164 LEU B C 1
ATOM 3710 O O . LEU B 1 164 ? -9.133 -21.984 -10.609 1 97.75 164 LEU B O 1
ATOM 3714 N N . TRP B 1 165 ? -10.75 -20.641 -9.852 1 98.19 165 TRP B N 1
ATOM 3715 C CA . TRP B 1 165 ? -9.922 -20.125 -8.758 1 98.19 165 TRP B CA 1
ATOM 3716 C C . TRP B 1 165 ? -9.68 -21.203 -7.711 1 98.19 165 TRP B C 1
ATOM 3718 O O . TRP B 1 165 ? -8.594 -21.281 -7.125 1 98.19 165 TRP B O 1
ATOM 3728 N N . GLU B 1 166 ? -10.625 -22.047 -7.477 1 98.5 166 GLU B N 1
ATOM 3729 C CA . GLU B 1 166 ? -10.43 -23.172 -6.555 1 98.5 166 GLU B CA 1
ATOM 3730 C C . GLU B 1 166 ? -9.383 -24.141 -7.086 1 98.5 166 GLU B C 1
ATOM 3732 O O . GLU B 1 166 ? -8.516 -24.609 -6.34 1 98.5 166 GLU B O 1
ATOM 3737 N N . TRP B 1 167 ? -9.523 -24.438 -8.336 1 98.5 167 TRP B N 1
ATOM 3738 C CA . TRP B 1 167 ? -8.547 -25.312 -8.984 1 98.5 167 TRP B CA 1
ATOM 3739 C C . TRP B 1 167 ? -7.141 -24.719 -8.867 1 98.5 167 TRP B C 1
ATOM 3741 O O . TRP B 1 167 ? -6.207 -25.422 -8.461 1 98.5 167 TRP B O 1
ATOM 3751 N N . HIS B 1 168 ? -7 -23.484 -9.211 1 98.75 168 HIS B N 1
ATOM 3752 C CA . HIS B 1 168 ? -5.699 -22.812 -9.156 1 98.75 168 HIS B CA 1
ATOM 3753 C C . HIS B 1 168 ? -5.164 -22.766 -7.73 1 98.75 168 HIS B C 1
ATOM 3755 O O . HIS B 1 168 ? -3.996 -23.094 -7.488 1 98.75 168 HIS B O 1
ATOM 3761 N N . ALA B 1 169 ? -6.031 -22.422 -6.809 1 98.62 169 ALA B N 1
ATOM 3762 C CA . ALA B 1 169 ? -5.629 -22.328 -5.41 1 98.62 169 ALA B CA 1
ATOM 3763 C C . ALA B 1 169 ? -5.156 -23.688 -4.883 1 98.62 169 ALA B C 1
ATOM 3765 O O . ALA B 1 169 ? -4.129 -23.766 -4.203 1 98.62 169 ALA B O 1
ATOM 3766 N N . ALA B 1 170 ? -5.844 -24.703 -5.203 1 98.69 170 ALA B N 1
ATOM 3767 C CA . ALA B 1 170 ? -5.492 -26.047 -4.746 1 98.69 170 ALA B CA 1
ATOM 3768 C C . ALA B 1 170 ? -4.125 -26.453 -5.277 1 98.69 170 ALA B C 1
ATOM 3770 O O . ALA B 1 170 ? -3.312 -27.031 -4.543 1 98.69 170 ALA B O 1
ATOM 3771 N N . GLU B 1 171 ? -3.855 -26.156 -6.465 1 98.75 171 GLU B N 1
ATOM 3772 C CA . GLU B 1 171 ? -2.582 -26.547 -7.059 1 98.75 171 GLU B CA 1
ATOM 3773 C C . GLU B 1 171 ? -1.438 -25.688 -6.527 1 98.75 171 GLU B C 1
ATOM 3775 O O . GLU B 1 171 ? -0.302 -26.156 -6.422 1 98.75 171 GLU B O 1
ATOM 3780 N N . GLU B 1 172 ? -1.741 -24.406 -6.184 1 98.75 172 GLU B N 1
ATOM 3781 C CA . GLU B 1 172 ? -0.718 -23.578 -5.551 1 98.75 172 GLU B CA 1
ATOM 3782 C C . GLU B 1 172 ? -0.233 -24.203 -4.246 1 98.75 172 GLU B C 1
ATOM 3784 O O . GLU B 1 172 ? 0.942 -24.078 -3.893 1 98.75 172 GLU B O 1
ATOM 3789 N N . ILE B 1 173 ? -1.157 -24.781 -3.57 1 98.62 173 ILE B N 1
ATOM 3790 C CA . ILE B 1 173 ? -0.823 -25.438 -2.314 1 98.62 173 ILE B CA 1
ATOM 3791 C C . ILE B 1 173 ? -0.053 -26.719 -2.598 1 98.62 173 ILE B C 1
ATOM 3793 O O . ILE B 1 173 ? 0.927 -27.031 -1.916 1 98.62 173 ILE B O 1
ATOM 3797 N N . GLU B 1 174 ? -0.376 -27.453 -3.633 1 98 174 GLU B N 1
ATOM 3798 C CA . GLU B 1 174 ? 0.268 -28.719 -4 1 98 174 GLU B CA 1
ATOM 3799 C C . GLU B 1 174 ? 1.749 -28.5 -4.301 1 98 174 GLU B C 1
ATOM 3801 O O . GLU B 1 174 ? 2.594 -29.281 -3.85 1 98 174 GLU B O 1
ATOM 3806 N N . HIS B 1 175 ? 2.008 -27.5 -5.043 1 98.69 175 HIS B N 1
ATOM 3807 C CA . HIS B 1 175 ? 3.377 -27.391 -5.531 1 98.69 175 HIS B CA 1
ATOM 3808 C C . HIS B 1 175 ? 4.125 -26.25 -4.84 1 98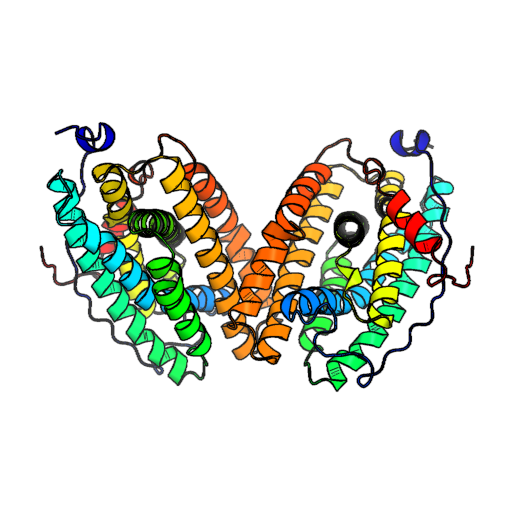.69 175 HIS B C 1
ATOM 3810 O O . HIS B 1 175 ? 5.102 -25.734 -5.375 1 98.69 175 HIS B O 1
ATOM 3816 N N . LYS B 1 176 ? 3.674 -25.797 -3.67 1 98.38 176 LYS B N 1
ATOM 3817 C CA . LYS B 1 176 ? 4.168 -24.625 -2.975 1 98.38 176 LYS B CA 1
ATOM 3818 C C . LYS B 1 176 ? 5.664 -24.719 -2.711 1 98.38 176 LYS B C 1
ATOM 3820 O O . LYS B 1 176 ? 6.344 -23.703 -2.555 1 98.38 176 LYS B O 1
ATOM 3825 N N . SER B 1 177 ? 6.227 -25.938 -2.666 1 98.25 177 SER B N 1
ATOM 3826 C CA . SER B 1 177 ? 7.633 -26.078 -2.297 1 98.25 177 SER B CA 1
ATOM 3827 C C . SER B 1 177 ? 8.492 -26.375 -3.518 1 98.25 177 SER B C 1
ATOM 3829 O O . SER B 1 177 ? 9.719 -26.469 -3.41 1 98.25 177 SER B O 1
ATOM 3831 N N . ALA B 1 178 ? 7.926 -26.531 -4.699 1 98.44 178 ALA B N 1
ATOM 3832 C CA . ALA B 1 178 ? 8.648 -26.984 -5.875 1 98.44 178 ALA B CA 1
ATOM 3833 C C . ALA B 1 178 ? 9.828 -26.062 -6.195 1 98.44 178 ALA B C 1
ATOM 3835 O O . ALA B 1 178 ? 10.969 -26.531 -6.301 1 98.44 178 ALA B O 1
ATOM 3836 N N . ALA B 1 179 ? 9.547 -24.797 -6.289 1 98.62 179 ALA B N 1
ATOM 3837 C CA . ALA B 1 179 ? 10.594 -23.844 -6.625 1 98.62 179 ALA B CA 1
ATOM 3838 C C . ALA B 1 179 ? 11.625 -23.734 -5.504 1 98.62 179 ALA B C 1
ATOM 3840 O O . ALA B 1 179 ? 12.828 -23.641 -5.762 1 98.62 179 ALA B O 1
ATOM 3841 N N . PHE B 1 180 ? 11.172 -23.781 -4.305 1 98.44 180 PHE B N 1
ATOM 3842 C CA . PHE B 1 180 ? 12.047 -23.719 -3.137 1 98.44 180 PHE B CA 1
ATOM 3843 C C . PHE B 1 180 ? 12.984 -24.922 -3.102 1 98.44 180 PHE B C 1
ATOM 3845 O O . PHE B 1 180 ? 14.18 -24.766 -2.828 1 98.44 180 PHE B O 1
ATOM 3852 N N . ASP B 1 181 ? 12.531 -26.062 -3.402 1 98.25 181 ASP B N 1
ATOM 3853 C CA . ASP B 1 181 ? 13.328 -27.281 -3.418 1 98.25 181 ASP B CA 1
ATOM 3854 C C . ASP B 1 181 ? 14.383 -27.234 -4.52 1 98.25 181 ASP B C 1
ATOM 3856 O O . ASP B 1 181 ? 15.508 -27.703 -4.332 1 98.25 181 ASP B O 1
ATOM 3860 N N . VAL B 1 182 ? 13.969 -26.672 -5.652 1 98.31 182 VAL B N 1
ATOM 3861 C CA . VAL B 1 182 ? 14.953 -26.5 -6.711 1 98.31 182 VAL B CA 1
ATOM 3862 C C . VAL B 1 182 ? 16.062 -25.562 -6.242 1 98.31 182 VAL B C 1
ATOM 3864 O O . VAL B 1 182 ? 17.25 -25.844 -6.461 1 98.31 182 VAL B O 1
ATOM 3867 N N . LEU B 1 183 ? 15.688 -24.516 -5.609 1 97.88 183 LEU B N 1
ATOM 3868 C CA . LEU B 1 183 ? 16.656 -23.562 -5.09 1 97.88 183 LEU B CA 1
ATOM 3869 C C . LEU B 1 183 ? 17.625 -24.234 -4.125 1 97.88 183 LEU B C 1
ATOM 3871 O O . LEU B 1 183 ? 18.844 -24.016 -4.195 1 97.88 183 LEU B O 1
ATOM 3875 N N . LEU B 1 184 ? 17.125 -25.094 -3.246 1 96.81 184 LEU B N 1
ATOM 3876 C CA . LEU B 1 184 ? 17.969 -25.828 -2.316 1 96.81 184 LEU B CA 1
ATOM 3877 C C . LEU B 1 184 ? 18.891 -26.797 -3.064 1 96.81 184 LEU B C 1
ATOM 3879 O O . LEU B 1 184 ? 20.078 -26.891 -2.752 1 96.81 184 LEU B O 1
ATOM 3883 N N . ASP B 1 185 ? 18.375 -27.422 -4.023 1 97.19 185 ASP B N 1
ATOM 3884 C CA . ASP B 1 185 ? 19.094 -28.469 -4.754 1 97.19 185 ASP B CA 1
ATOM 3885 C C . ASP B 1 185 ? 20.281 -27.875 -5.508 1 97.19 185 ASP B C 1
ATOM 3887 O O . ASP B 1 185 ? 21.359 -28.484 -5.566 1 97.19 185 ASP B O 1
ATOM 3891 N N . VAL B 1 186 ? 20.109 -26.656 -6 1 95.75 186 VAL B N 1
ATOM 3892 C CA . VAL B 1 186 ? 21.141 -26.078 -6.863 1 95.75 186 VAL B CA 1
ATOM 3893 C C . VAL B 1 186 ? 22.062 -25.172 -6.047 1 95.75 186 VAL B C 1
ATOM 3895 O O . VAL B 1 186 ? 22.844 -24.406 -6.609 1 95.75 186 VAL B O 1
ATOM 3898 N N . GLY B 1 187 ? 21.969 -25.219 -4.793 1 88.94 187 GLY B N 1
ATOM 3899 C CA . GLY B 1 187 ? 22.906 -24.562 -3.91 1 88.94 187 GLY B CA 1
ATOM 3900 C C . GLY B 1 187 ? 22.531 -23.125 -3.592 1 88.94 187 GLY B C 1
ATOM 3901 O O . GLY B 1 187 ? 23.391 -22.25 -3.523 1 88.94 187 GLY B O 1
ATOM 3902 N N . GLY B 1 188 ? 21.25 -22.953 -3.441 1 84.12 188 GLY B N 1
ATOM 3903 C CA . GLY B 1 188 ? 20.812 -21.641 -2.984 1 84.12 188 GLY B CA 1
ATOM 3904 C C . GLY B 1 188 ? 21.203 -21.359 -1.547 1 84.12 188 GLY B C 1
ATOM 3905 O O . GLY B 1 188 ? 21.359 -22.281 -0.744 1 84.12 188 GLY B O 1
ATOM 3906 N N . ASN B 1 189 ? 21.453 -20.094 -1.281 1 90.88 189 ASN B N 1
ATOM 3907 C CA . ASN B 1 189 ? 21.766 -19.719 0.093 1 90.88 189 ASN B CA 1
ATOM 3908 C C . ASN B 1 189 ? 20.719 -18.766 0.663 1 90.88 189 ASN B C 1
ATOM 3910 O O . ASN B 1 189 ? 19.812 -18.328 -0.049 1 90.88 189 ASN B O 1
ATOM 3914 N N . TYR B 1 190 ? 20.906 -18.562 1.937 1 95.06 190 TYR B N 1
ATOM 3915 C CA . TYR B 1 190 ? 19.922 -17.797 2.697 1 95.06 190 TYR B CA 1
ATOM 3916 C C . TYR B 1 190 ? 19.766 -16.391 2.135 1 95.06 190 TYR B C 1
ATOM 3918 O O . TYR B 1 190 ? 18.641 -15.914 1.956 1 95.06 190 TYR B O 1
ATOM 3926 N N . PHE B 1 191 ? 20.828 -15.758 1.799 1 95.19 191 PHE B N 1
ATOM 3927 C CA . PHE B 1 191 ? 20.781 -14.367 1.363 1 95.19 191 PHE B CA 1
ATOM 3928 C C . PHE B 1 191 ? 20.109 -14.25 -0.001 1 95.19 191 PHE B C 1
ATOM 3930 O O . PHE B 1 191 ? 19.281 -13.359 -0.222 1 95.19 191 PHE B O 1
ATOM 3937 N N . ARG B 1 192 ? 20.484 -15.117 -0.874 1 94.5 192 ARG B N 1
ATOM 3938 C CA . ARG B 1 192 ? 19.844 -15.125 -2.182 1 94.5 192 ARG B CA 1
ATOM 3939 C C . ARG B 1 192 ? 18.344 -15.391 -2.053 1 94.5 192 ARG B C 1
ATOM 3941 O O . ARG B 1 192 ? 17.531 -14.773 -2.748 1 94.5 192 ARG B O 1
ATOM 3948 N N . ARG B 1 193 ? 18.031 -16.297 -1.217 1 97.31 193 ARG B N 1
ATOM 3949 C CA . ARG B 1 193 ? 16.625 -16.609 -0.951 1 97.31 193 ARG B CA 1
ATOM 3950 C C . ARG B 1 193 ? 15.867 -15.359 -0.498 1 97.31 193 ARG B C 1
ATOM 3952 O O . ARG B 1 193 ? 14.797 -15.047 -1.026 1 97.31 193 ARG B O 1
ATOM 3959 N N . ILE B 1 194 ? 16.453 -14.633 0.401 1 97.5 194 ILE B N 1
ATOM 3960 C CA . ILE B 1 194 ? 15.812 -13.461 0.987 1 97.5 194 ILE B CA 1
ATOM 3961 C C . ILE B 1 194 ? 15.719 -12.352 -0.056 1 97.5 194 ILE B C 1
ATOM 3963 O O . ILE B 1 194 ? 14.688 -11.68 -0.167 1 97.5 194 ILE B O 1
ATOM 3967 N N . PHE B 1 195 ? 16.719 -12.172 -0.825 1 95.38 195 PHE B N 1
ATOM 3968 C CA . PHE B 1 195 ? 16.719 -11.109 -1.818 1 95.38 195 PHE B CA 1
ATOM 3969 C C . PHE B 1 195 ? 15.68 -11.375 -2.895 1 95.38 195 PHE B C 1
ATOM 3971 O O . PHE B 1 195 ? 14.984 -10.453 -3.336 1 95.38 195 PHE B O 1
ATOM 3978 N N . GLY B 1 196 ? 15.602 -12.617 -3.332 1 96.88 196 GLY B N 1
ATOM 3979 C CA . GLY B 1 196 ? 14.562 -12.977 -4.281 1 96.88 196 GLY B CA 1
ATOM 3980 C C . GLY B 1 196 ? 13.164 -12.773 -3.736 1 96.88 196 GLY B C 1
ATOM 3981 O O . GLY B 1 196 ? 12.281 -12.281 -4.441 1 96.88 196 GLY B O 1
ATOM 3982 N N . PHE B 1 197 ? 13.047 -13.086 -2.479 1 98.06 197 PHE B N 1
ATOM 3983 C CA . PHE B 1 197 ? 11.766 -12.93 -1.811 1 98.06 197 PHE B CA 1
ATOM 3984 C C . PHE B 1 197 ? 11.383 -11.461 -1.717 1 98.06 197 PHE B C 1
ATOM 3986 O O . PHE B 1 197 ? 10.219 -11.094 -1.943 1 98.06 197 PHE B O 1
ATOM 3993 N N . LEU B 1 198 ? 12.312 -10.664 -1.407 1 95.44 198 LEU B N 1
ATOM 3994 C CA . LEU B 1 198 ? 12.062 -9.227 -1.328 1 95.44 198 LEU B CA 1
ATOM 3995 C C . LEU B 1 198 ? 11.703 -8.664 -2.699 1 95.44 198 LEU B C 1
ATOM 3997 O O . LEU B 1 198 ? 10.82 -7.801 -2.809 1 95.44 198 LEU B O 1
ATOM 4001 N N . ALA B 1 199 ? 12.352 -9.133 -3.713 1 94.38 199 ALA B N 1
ATOM 4002 C CA . ALA B 1 199 ? 12.008 -8.727 -5.074 1 94.38 199 ALA B CA 1
ATOM 4003 C C . ALA B 1 199 ? 10.562 -9.102 -5.406 1 94.38 199 ALA B C 1
ATOM 4005 O O . ALA B 1 199 ? 9.812 -8.289 -5.957 1 94.38 199 ALA B O 1
ATOM 4006 N N . ALA B 1 200 ? 10.18 -10.297 -5.043 1 96.5 200 ALA B N 1
ATOM 4007 C CA . ALA B 1 200 ? 8.805 -10.742 -5.258 1 96.5 200 ALA B CA 1
ATOM 4008 C C . ALA B 1 200 ? 7.82 -9.875 -4.488 1 96.5 200 ALA B C 1
ATOM 4010 O O . ALA B 1 200 ? 6.75 -9.539 -5 1 96.5 200 ALA B O 1
ATOM 4011 N N . THR B 1 201 ? 8.188 -9.5 -3.342 1 96.12 201 THR B N 1
ATOM 4012 C CA . THR B 1 201 ? 7.336 -8.688 -2.482 1 96.12 201 THR B CA 1
ATOM 4013 C C . THR B 1 201 ? 7.113 -7.305 -3.096 1 96.12 201 THR B C 1
ATOM 4015 O O . THR B 1 201 ? 5.977 -6.836 -3.178 1 96.12 201 THR B O 1
ATOM 4018 N N . ILE B 1 202 ? 8.133 -6.707 -3.623 1 91.69 202 ILE B N 1
ATOM 4019 C CA . ILE B 1 202 ? 8.117 -5.332 -4.113 1 91.69 202 ILE B CA 1
ATOM 4020 C C . ILE B 1 202 ? 7.371 -5.27 -5.441 1 91.69 202 ILE B C 1
ATOM 4022 O O . ILE B 1 202 ? 6.855 -4.215 -5.824 1 91.69 202 ILE B O 1
ATOM 4026 N N . VAL B 1 203 ? 7.211 -6.367 -6.043 1 92.69 203 VAL B N 1
ATOM 4027 C CA . VAL B 1 203 ? 6.527 -6.402 -7.328 1 92.69 203 VAL B CA 1
ATOM 4028 C C . VAL B 1 203 ? 5.082 -6.855 -7.133 1 92.69 203 VAL B C 1
ATOM 4030 O O . VAL B 1 203 ? 4.148 -6.191 -7.594 1 92.69 203 VAL B O 1
ATOM 4033 N N . PHE B 1 204 ? 4.883 -7.891 -6.398 1 95.69 204 PHE B N 1
ATOM 4034 C CA . PHE B 1 204 ? 3.598 -8.578 -6.324 1 95.69 204 PHE B CA 1
ATOM 4035 C C . PHE B 1 204 ? 2.549 -7.688 -5.668 1 95.69 204 PHE B C 1
ATOM 4037 O O . PHE B 1 204 ? 1.479 -7.461 -6.234 1 95.69 204 PHE B O 1
ATOM 4044 N N . TRP B 1 205 ? 2.818 -7.141 -4.59 1 94.69 205 TRP B N 1
ATOM 4045 C CA . TRP B 1 205 ? 1.779 -6.488 -3.799 1 94.69 205 TRP B CA 1
ATOM 4046 C C . TRP B 1 205 ? 1.473 -5.098 -4.34 1 94.69 205 TRP B C 1
ATOM 4048 O O . TRP B 1 205 ? 0.31 -4.758 -4.578 1 94.69 205 TRP B O 1
ATOM 4058 N N . PRO B 1 206 ? 2.459 -4.238 -4.676 1 92.62 206 PRO B N 1
ATOM 4059 C CA . PRO B 1 206 ? 2.109 -2.936 -5.246 1 92.62 206 PRO B CA 1
ATOM 4060 C C . PRO B 1 206 ? 1.332 -3.055 -6.555 1 92.62 206 PRO B C 1
ATOM 4062 O O . PRO B 1 206 ? 0.336 -2.355 -6.754 1 92.62 206 PRO B O 1
ATOM 4065 N N . LEU B 1 207 ? 1.776 -3.979 -7.375 1 94.5 207 LEU B N 1
ATOM 4066 C CA . LEU B 1 207 ? 1.09 -4.109 -8.656 1 94.5 207 LEU B CA 1
ATOM 4067 C C . LEU B 1 207 ? -0.304 -4.699 -8.461 1 94.5 207 LEU B C 1
ATOM 4069 O O . LEU B 1 207 ? -1.223 -4.391 -9.227 1 94.5 207 LEU B O 1
ATOM 4073 N N . THR B 1 208 ? -0.479 -5.551 -7.41 1 97.06 208 THR B N 1
ATOM 4074 C CA . THR B 1 208 ? -1.812 -6.031 -7.066 1 97.06 208 THR B CA 1
ATOM 4075 C C . THR B 1 208 ? -2.748 -4.863 -6.762 1 97.06 208 THR B C 1
ATOM 4077 O O . THR B 1 208 ? -3.828 -4.758 -7.352 1 97.06 208 THR B O 1
ATOM 4080 N N . PHE B 1 209 ? -2.309 -3.965 -5.996 1 95.12 209 PHE B N 1
ATOM 4081 C CA . PHE B 1 209 ? -3.178 -2.887 -5.543 1 95.12 209 PHE B CA 1
ATOM 4082 C C . PHE B 1 209 ? -3.32 -1.819 -6.621 1 95.12 209 PHE B C 1
ATOM 4084 O O . PHE B 1 209 ? -4.395 -1.24 -6.789 1 95.12 209 PHE B O 1
ATOM 4091 N N . ILE B 1 210 ? -2.287 -1.557 -7.352 1 94.06 210 ILE B N 1
ATOM 4092 C CA . ILE B 1 210 ? -2.363 -0.62 -8.469 1 94.06 210 ILE B CA 1
ATOM 4093 C C . ILE B 1 210 ? -3.346 -1.142 -9.516 1 94.06 210 ILE B C 1
ATOM 4095 O O . ILE B 1 210 ? -4.223 -0.405 -9.969 1 94.06 210 ILE B O 1
ATOM 4099 N N . GLY B 1 211 ? -3.168 -2.426 -9.859 1 96.56 211 GLY B N 1
ATOM 4100 C CA . GLY B 1 211 ? -4.074 -3.021 -10.836 1 96.56 211 GLY B CA 1
ATOM 4101 C C . GLY B 1 211 ? -5.523 -2.986 -10.391 1 96.56 211 GLY B C 1
ATOM 4102 O O . GLY B 1 211 ? -6.406 -2.627 -11.18 1 96.56 211 GLY B O 1
ATOM 4103 N N . ALA B 1 212 ? -5.77 -3.342 -9.133 1 97.25 212 ALA B N 1
ATOM 4104 C CA . ALA B 1 212 ? -7.129 -3.309 -8.602 1 97.25 212 ALA B CA 1
ATOM 4105 C C . ALA B 1 212 ? -7.711 -1.899 -8.664 1 97.25 212 ALA B C 1
ATOM 4107 O O . ALA B 1 212 ? -8.867 -1.714 -9.062 1 97.25 212 ALA B O 1
ATOM 4108 N N . GLU B 1 213 ? -6.93 -0.942 -8.328 1 95 213 GLU B N 1
ATOM 4109 C CA . GLU B 1 213 ? -7.422 0.431 -8.305 1 95 213 GLU B CA 1
ATOM 4110 C C . GLU B 1 213 ? -7.672 0.956 -9.711 1 95 213 GLU B C 1
ATOM 4112 O O . GLU B 1 213 ? -8.594 1.745 -9.938 1 95 213 GLU B O 1
ATOM 4117 N N . ILE B 1 214 ? -6.848 0.558 -10.625 1 94.12 214 ILE B N 1
ATOM 4118 C CA . ILE B 1 214 ? -7.051 0.93 -12.023 1 94.12 214 ILE B CA 1
ATOM 4119 C C . ILE B 1 214 ? -8.406 0.407 -12.5 1 94.12 214 ILE B C 1
ATOM 4121 O O . ILE B 1 214 ? -9.172 1.138 -13.133 1 94.12 214 ILE B O 1
ATOM 4125 N N . LEU B 1 215 ? -8.695 -0.818 -12.18 1 97.12 215 LEU B N 1
ATOM 4126 C CA . LEU B 1 215 ? -9.969 -1.396 -12.594 1 97.12 215 LEU B CA 1
ATOM 4127 C C . LEU B 1 215 ? -11.125 -0.724 -11.875 1 97.12 215 LEU B C 1
ATOM 4129 O O . LEU B 1 215 ? -12.164 -0.442 -12.484 1 97.12 215 LEU B O 1
ATOM 4133 N N . LEU B 1 216 ? -10.977 -0.425 -10.602 1 97 216 LEU B N 1
ATOM 4134 C CA . LEU B 1 216 ? -12.008 0.274 -9.836 1 97 216 LEU B CA 1
ATOM 4135 C C . LEU B 1 216 ? -12.25 1.67 -10.398 1 97 216 LEU B C 1
ATOM 4137 O O . LEU B 1 216 ? -13.391 2.127 -10.469 1 97 216 LEU B O 1
ATOM 4141 N N . TRP B 1 217 ? -11.18 2.324 -10.758 1 92.44 217 TRP B N 1
ATOM 4142 C CA . TRP B 1 217 ? -11.281 3.656 -11.344 1 92.44 217 TRP B CA 1
ATOM 4143 C C . TRP B 1 217 ? -12.062 3.621 -12.648 1 92.44 217 TRP B C 1
ATOM 4145 O O . TRP B 1 217 ? -12.898 4.492 -12.906 1 92.44 217 TRP B O 1
ATOM 4155 N N . GLN B 1 218 ? -11.836 2.639 -13.453 1 93.94 218 GLN B N 1
ATOM 4156 C CA . GLN B 1 218 ? -12.523 2.498 -14.734 1 93.94 218 GLN B CA 1
ATOM 4157 C C . GLN B 1 218 ? -14.008 2.215 -14.523 1 93.94 218 GLN B C 1
ATOM 4159 O O . GLN B 1 218 ? -14.836 2.57 -15.367 1 93.94 218 GLN B O 1
ATOM 4164 N N . ASP B 1 219 ? -14.344 1.627 -13.32 1 96.06 219 ASP B N 1
ATOM 4165 C CA . ASP B 1 219 ? -15.734 1.383 -12.938 1 96.06 219 ASP B CA 1
ATOM 4166 C C . ASP B 1 219 ? -16.375 2.646 -12.375 1 96.06 219 ASP B C 1
ATOM 4168 O O . ASP B 1 219 ? -17.609 2.723 -12.25 1 96.06 219 ASP B O 1
ATOM 4172 N N . GLY B 1 220 ? -15.578 3.635 -12.109 1 94.19 220 GLY B N 1
ATOM 4173 C CA . GLY B 1 220 ? -16.094 4.785 -11.383 1 94.19 220 GLY B CA 1
ATOM 4174 C C . GLY B 1 220 ? -16.469 4.465 -9.945 1 94.19 220 GLY B C 1
ATOM 4175 O O . GLY B 1 220 ? -17.359 5.094 -9.375 1 94.19 220 GLY B O 1
ATOM 4176 N N . LEU B 1 221 ? -15.805 3.443 -9.367 1 95.94 221 LEU B N 1
ATOM 4177 C CA . LEU B 1 221 ? -16.25 2.973 -8.062 1 95.94 221 LEU B CA 1
ATOM 4178 C C . LEU B 1 221 ? -15.164 3.189 -7.012 1 95.94 221 LEU B C 1
ATOM 4180 O O . LEU B 1 221 ? -15.312 2.773 -5.859 1 95.94 221 LEU B O 1
ATOM 4184 N N . THR B 1 222 ? -14.062 3.865 -7.379 1 93.81 222 THR B N 1
ATOM 4185 C CA . THR B 1 222 ? -12.93 4.055 -6.484 1 93.81 222 THR B CA 1
ATOM 4186 C C . THR B 1 222 ? -13.367 4.727 -5.188 1 93.81 222 THR B C 1
ATOM 4188 O O . THR B 1 222 ? -12.938 4.336 -4.102 1 93.81 222 THR B O 1
ATOM 4191 N N . PHE B 1 223 ? -14.312 5.719 -5.305 1 91.56 223 PHE B N 1
ATOM 4192 C CA . PHE B 1 223 ? -14.617 6.547 -4.145 1 91.56 223 PHE B CA 1
ATOM 4193 C C . PHE B 1 223 ? -16 6.219 -3.6 1 91.56 223 PHE B C 1
ATOM 4195 O O . PHE B 1 223 ? -16.594 7.008 -2.855 1 91.56 223 PHE B O 1
ATOM 4202 N N . ARG B 1 224 ? -16.484 5.09 -4.035 1 93.31 224 ARG B N 1
ATOM 4203 C CA . ARG B 1 224 ? -17.719 4.621 -3.41 1 93.31 224 ARG B CA 1
ATOM 4204 C C . ARG B 1 224 ? -17.453 4.055 -2.021 1 93.31 224 ARG B C 1
ATOM 4206 O O . ARG B 1 224 ? -16.469 3.332 -1.82 1 93.31 224 ARG B O 1
ATOM 4213 N N . TRP B 1 225 ? -18.297 4.414 -1.097 1 91.62 225 TRP B N 1
ATOM 4214 C CA . TRP B 1 225 ? -18.125 4.016 0.295 1 91.62 225 TRP B CA 1
ATOM 4215 C C . TRP B 1 225 ? -18.109 2.494 0.426 1 91.62 225 TRP B C 1
ATOM 4217 O O . TRP B 1 225 ? -17.281 1.935 1.145 1 91.62 225 TRP B O 1
ATOM 4227 N N . LYS B 1 226 ? -18.969 1.864 -0.234 1 94.75 226 LYS B N 1
ATOM 4228 C CA . LYS B 1 226 ? -19.031 0.407 -0.172 1 94.75 226 LYS B CA 1
ATOM 4229 C C . LYS B 1 226 ? -17.719 -0.219 -0.644 1 94.75 226 LYS B C 1
ATOM 4231 O O . LYS B 1 226 ? -17.234 -1.185 -0.047 1 94.75 226 LYS B O 1
ATOM 4236 N N . THR B 1 227 ? -17.141 0.329 -1.693 1 96.5 227 THR B N 1
ATOM 4237 C CA . THR B 1 227 ? -15.883 -0.173 -2.248 1 96.5 227 THR B CA 1
ATOM 4238 C C . THR B 1 227 ? -14.758 -0.065 -1.225 1 96.5 227 THR B C 1
ATOM 4240 O O . THR B 1 227 ? -14.008 -1.023 -1.011 1 96.5 227 THR B O 1
ATOM 4243 N N . ARG B 1 228 ? -14.68 1.064 -0.561 1 94.31 228 ARG B N 1
ATOM 4244 C CA . ARG B 1 228 ? -13.617 1.292 0.408 1 94.31 228 ARG B CA 1
ATOM 4245 C C . ARG B 1 228 ? -13.828 0.459 1.668 1 94.31 228 ARG B C 1
ATOM 4247 O O . ARG B 1 228 ? -12.875 -0.024 2.271 1 94.31 228 ARG B O 1
ATOM 4254 N N . LEU B 1 229 ? -15.07 0.31 2.049 1 93.94 229 LEU B N 1
ATOM 4255 C CA . LEU B 1 229 ? -15.383 -0.554 3.182 1 93.94 229 LEU B CA 1
ATOM 4256 C C . LEU B 1 229 ? -15.023 -2.004 2.873 1 93.94 229 LEU B C 1
ATOM 4258 O O . LEU B 1 229 ? -14.484 -2.711 3.725 1 93.94 229 LEU B O 1
ATOM 4262 N N . ASP B 1 230 ? -15.312 -2.443 1.656 1 96.5 230 ASP B N 1
ATOM 4263 C CA . ASP B 1 230 ? -14.945 -3.791 1.236 1 96.5 230 ASP B CA 1
ATOM 4264 C C . ASP B 1 230 ? -13.43 -3.982 1.265 1 96.5 230 ASP B C 1
ATOM 4266 O O . ASP B 1 230 ? -12.945 -5.047 1.649 1 96.5 230 ASP B O 1
ATOM 4270 N N . ALA B 1 231 ? -12.75 -2.963 0.827 1 96.12 231 ALA B N 1
ATOM 4271 C CA . ALA B 1 231 ? -11.297 -3.012 0.855 1 96.12 231 ALA B CA 1
ATOM 4272 C C . ALA B 1 231 ? -10.781 -3.189 2.279 1 96.12 231 ALA B C 1
ATOM 4274 O O . ALA B 1 231 ? -9.953 -4.07 2.545 1 96.12 231 ALA B O 1
ATOM 4275 N N . PHE B 1 232 ? -11.344 -2.396 3.168 1 93.25 232 PHE B N 1
ATOM 4276 C CA . PHE B 1 232 ? -10.938 -2.455 4.566 1 93.25 232 PHE B CA 1
ATOM 4277 C C . PHE B 1 232 ? -11.242 -3.824 5.164 1 93.25 232 PHE B C 1
ATOM 4279 O O . PHE B 1 232 ? -10.398 -4.41 5.844 1 93.25 232 PHE B O 1
ATOM 4286 N N . ARG B 1 233 ? -12.375 -4.293 4.93 1 94.75 233 ARG B N 1
ATOM 4287 C CA . ARG B 1 233 ? -12.805 -5.578 5.465 1 94.75 233 ARG B CA 1
ATOM 4288 C C . ARG B 1 233 ? -11.977 -6.719 4.887 1 94.75 233 ARG B C 1
ATOM 4290 O O . ARG B 1 233 ? -11.594 -7.645 5.605 1 94.75 233 ARG B O 1
ATOM 4297 N N . PHE B 1 234 ? -11.695 -6.68 3.625 1 95.12 234 PHE B N 1
ATOM 4298 C CA . PHE B 1 234 ? -10.883 -7.688 2.957 1 95.12 234 PHE B CA 1
ATOM 4299 C C . PHE B 1 234 ? -9.469 -7.719 3.535 1 95.12 234 PHE B C 1
ATOM 4301 O O . PHE B 1 234 ? -8.93 -8.789 3.814 1 95.12 234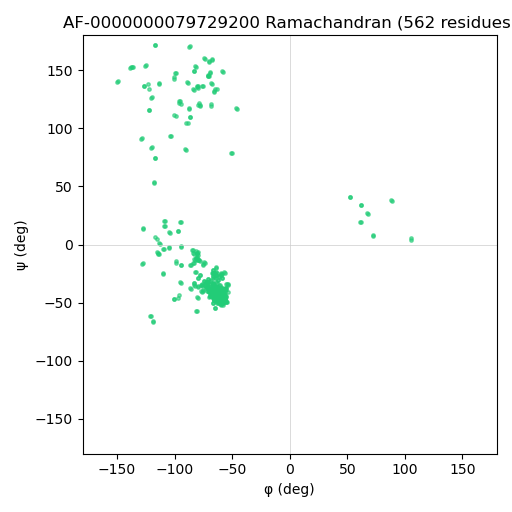 PHE B O 1
ATOM 4308 N N . ILE B 1 235 ? -8.914 -6.609 3.801 1 95.62 235 ILE B N 1
ATOM 4309 C CA . ILE B 1 235 ? -7.512 -6.484 4.176 1 95.62 235 ILE B CA 1
ATOM 4310 C C . ILE B 1 235 ? -7.352 -6.762 5.668 1 95.62 235 ILE B C 1
ATOM 4312 O O . ILE B 1 235 ? -6.418 -7.449 6.082 1 95.62 235 ILE B O 1
ATOM 4316 N N . PHE B 1 236 ? -8.406 -6.387 6.539 1 93.88 236 PHE B N 1
ATOM 4317 C CA . PHE B 1 236 ? -8.086 -6.359 7.961 1 93.88 236 PHE B CA 1
ATOM 4318 C C . PHE B 1 236 ? -9.102 -7.172 8.758 1 93.88 236 PHE B C 1
ATOM 4320 O O . PHE B 1 236 ? -8.852 -7.523 9.914 1 93.88 236 PHE B O 1
ATOM 4327 N N . VAL B 1 237 ? -10.289 -7.496 8.172 1 94.75 237 VAL B N 1
ATOM 4328 C CA . VAL B 1 237 ? -11.359 -7.996 9.023 1 94.75 237 VAL B CA 1
ATOM 4329 C C . VAL B 1 237 ? -11.773 -9.391 8.57 1 94.75 237 VAL B C 1
ATOM 4331 O O . VAL B 1 237 ? -11.508 -10.383 9.258 1 94.75 237 VAL B O 1
ATOM 4334 N N . ASP B 1 238 ? -12.242 -9.477 7.352 1 95.31 238 ASP B N 1
ATOM 4335 C CA . ASP B 1 238 ? -12.859 -10.719 6.91 1 95.31 238 ASP B CA 1
ATOM 4336 C C . ASP B 1 238 ? -11.797 -11.734 6.484 1 95.31 238 ASP B C 1
ATOM 4338 O O . ASP B 1 238 ? -11.711 -12.828 7.051 1 95.31 238 ASP B O 1
ATOM 4342 N N . GLU B 1 239 ? -10.984 -11.359 5.555 1 95.25 239 GLU B N 1
ATOM 4343 C CA . GLU B 1 239 ? -9.938 -12.258 5.059 1 95.25 239 GLU B CA 1
ATOM 4344 C C . GLU B 1 239 ? -8.617 -12.023 5.785 1 95.25 239 GLU B C 1
ATOM 4346 O O . GLU B 1 239 ? -7.723 -12.867 5.746 1 95.25 239 GLU B O 1
ATOM 4351 N N . LYS B 1 240 ? -8.5 -10.867 6.441 1 95.81 240 LYS B N 1
ATOM 4352 C CA . LYS B 1 240 ? -7.336 -10.523 7.262 1 95.81 240 LYS B CA 1
ATOM 4353 C C . LYS B 1 240 ? -6.039 -10.703 6.473 1 95.81 240 LYS B C 1
ATOM 4355 O O . LYS B 1 240 ? -5.078 -11.281 6.977 1 95.81 240 LYS B O 1
ATOM 4360 N N . VAL B 1 241 ? -6.059 -10.297 5.199 1 96 241 VAL B N 1
ATOM 4361 C CA . VAL B 1 241 ? -4.949 -10.484 4.266 1 96 241 VAL B CA 1
ATOM 4362 C C . VAL B 1 241 ? -3.682 -9.859 4.848 1 96 241 VAL B C 1
ATOM 4364 O O . VAL B 1 241 ? -2.6 -10.445 4.762 1 96 241 VAL B O 1
ATOM 4367 N N . PHE B 1 242 ? -3.793 -8.773 5.477 1 94.62 242 PHE B N 1
ATOM 4368 C CA . PHE B 1 242 ? -2.629 -8.062 5.988 1 94.62 242 PHE B CA 1
ATOM 4369 C C . PHE B 1 242 ? -1.924 -8.875 7.062 1 94.62 242 PHE B C 1
ATOM 4371 O O . PHE B 1 242 ? -0.699 -9.016 7.043 1 94.62 242 PHE B O 1
ATOM 4378 N N . PHE B 1 243 ? -2.604 -9.383 7.996 1 93.94 243 PHE B N 1
ATOM 4379 C CA . PHE B 1 243 ? -2.016 -10.109 9.117 1 93.94 243 PHE B CA 1
ATOM 4380 C C . PHE B 1 243 ? -1.426 -11.43 8.648 1 93.94 243 PHE B C 1
ATOM 4382 O O . PHE B 1 243 ? -0.358 -11.836 9.117 1 93.94 243 PHE B O 1
ATOM 4389 N N . HIS B 1 244 ? -2.148 -12.031 7.723 1 96.81 244 HIS B N 1
ATOM 4390 C CA . HIS B 1 244 ? -1.608 -13.266 7.16 1 96.81 244 HIS B CA 1
ATOM 4391 C C . HIS B 1 244 ? -0.333 -12.992 6.367 1 96.81 244 HIS B C 1
ATOM 4393 O O . HIS B 1 244 ? 0.616 -13.781 6.426 1 96.81 244 HIS B O 1
ATOM 4399 N N . TRP B 1 245 ? -0.371 -11.906 5.645 1 96.25 245 TRP B N 1
ATOM 4400 C CA . TRP B 1 245 ? 0.825 -11.516 4.902 1 96.25 245 TRP B CA 1
ATOM 4401 C C . TRP B 1 245 ? 1.993 -11.266 5.848 1 96.25 245 TRP B C 1
ATOM 4403 O O . TRP B 1 245 ? 3.104 -11.75 5.621 1 96.25 245 TRP B O 1
ATOM 4413 N N . LEU B 1 246 ? 1.766 -10.484 6.891 1 94.25 246 LEU B N 1
ATOM 4414 C CA . LEU B 1 246 ? 2.82 -10.148 7.84 1 94.25 246 LEU B CA 1
ATOM 4415 C C . LEU B 1 246 ? 3.443 -11.406 8.438 1 94.25 246 LEU B C 1
ATOM 4417 O O . LEU B 1 246 ? 4.668 -11.508 8.523 1 94.25 246 LEU B O 1
ATOM 4421 N N . ALA B 1 247 ? 2.621 -12.328 8.797 1 96.31 247 ALA B N 1
ATOM 4422 C CA . ALA B 1 247 ? 3.104 -13.594 9.359 1 96.31 247 ALA B CA 1
ATOM 4423 C C . ALA B 1 247 ? 3.904 -14.375 8.32 1 96.31 247 ALA B C 1
ATOM 4425 O O . ALA B 1 247 ? 4.98 -14.898 8.625 1 96.31 247 ALA B O 1
ATOM 4426 N N . ALA B 1 248 ? 3.377 -14.438 7.148 1 97.38 248 ALA B N 1
ATOM 4427 C CA . ALA B 1 248 ? 4.047 -15.172 6.082 1 97.38 248 ALA B CA 1
ATOM 4428 C C . ALA B 1 248 ? 5.379 -14.523 5.719 1 97.38 248 ALA B C 1
ATOM 4430 O O . ALA B 1 248 ? 6.355 -15.211 5.418 1 97.38 248 ALA B O 1
ATOM 4431 N N . PHE B 1 249 ? 5.375 -13.195 5.707 1 96.81 249 PHE B N 1
ATOM 4432 C CA . PHE B 1 249 ? 6.582 -12.445 5.379 1 96.81 249 PHE B CA 1
ATOM 4433 C C . PHE B 1 249 ? 7.711 -12.797 6.34 1 96.81 249 PHE B C 1
ATOM 4435 O O . PHE B 1 249 ? 8.805 -13.172 5.906 1 96.81 249 PHE B O 1
ATOM 4442 N N . PHE B 1 250 ? 7.438 -12.836 7.59 1 95.94 250 PHE B N 1
ATOM 4443 C CA . PHE B 1 250 ? 8.484 -13.078 8.578 1 95.94 250 PHE B CA 1
ATOM 4444 C C . PHE B 1 250 ? 8.82 -14.555 8.664 1 95.94 250 PHE B C 1
ATOM 4446 O O . PHE B 1 250 ? 9.969 -14.922 8.922 1 95.94 250 PHE B O 1
ATOM 4453 N N . ARG B 1 251 ? 7.855 -15.336 8.375 1 97.5 251 ARG B N 1
ATOM 4454 C CA . ARG B 1 251 ? 8.133 -16.766 8.344 1 97.5 251 ARG B CA 1
ATOM 4455 C C . ARG B 1 251 ? 9.156 -17.109 7.266 1 97.5 251 ARG B C 1
ATOM 4457 O O . ARG B 1 251 ? 10.055 -17.922 7.488 1 97.5 251 ARG B O 1
ATOM 4464 N N .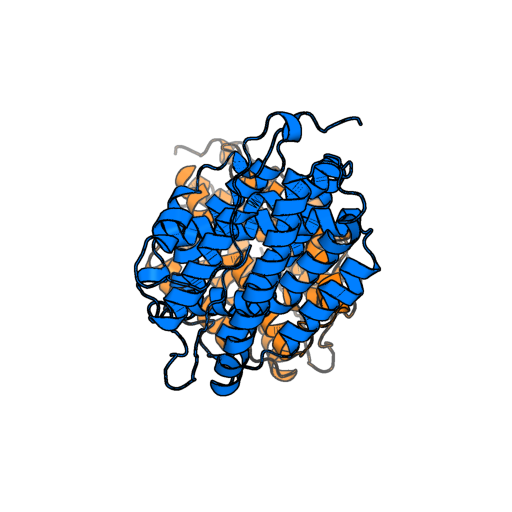 TYR B 1 252 ? 8.992 -16.469 6.188 1 98.31 252 TYR B N 1
ATOM 4465 C CA . TYR B 1 252 ? 9.883 -16.75 5.066 1 98.31 252 TYR B CA 1
ATOM 4466 C C . TYR B 1 252 ? 11.305 -16.312 5.375 1 98.31 252 TYR B C 1
ATOM 4468 O O . TYR B 1 252 ? 12.266 -16.875 4.828 1 98.31 252 TYR B O 1
ATOM 4476 N N . LEU B 1 253 ? 11.492 -15.398 6.309 1 97.5 253 LEU B N 1
ATOM 4477 C CA . LEU B 1 253 ? 12.805 -14.844 6.621 1 97.5 253 LEU B CA 1
ATOM 4478 C C . LEU B 1 253 ? 13.562 -15.758 7.57 1 97.5 253 LEU B C 1
ATOM 4480 O O . LEU B 1 253 ? 14.781 -15.609 7.742 1 97.5 253 LEU B O 1
ATOM 4484 N N . LYS B 1 254 ? 12.891 -16.688 8.125 1 97.31 254 LYS B N 1
ATOM 4485 C CA . LYS B 1 254 ? 13.555 -17.578 9.07 1 97.31 254 LYS B CA 1
ATOM 4486 C C . LYS B 1 254 ? 14.57 -18.469 8.367 1 97.31 254 LYS B C 1
ATOM 4488 O O . LYS B 1 254 ? 14.289 -19.016 7.301 1 97.31 254 LYS B O 1
ATOM 4493 N N . PRO B 1 255 ? 15.766 -18.703 8.961 1 95.56 255 PRO B N 1
ATOM 4494 C CA . PRO B 1 255 ? 16.797 -19.531 8.336 1 95.56 255 PRO B CA 1
ATOM 4495 C C . PRO B 1 255 ? 16.328 -20.969 8.117 1 95.56 255 PRO B C 1
ATOM 4497 O O . PRO B 1 255 ? 16.672 -21.594 7.102 1 95.56 255 PRO B O 1
ATOM 4500 N N . GLY B 1 256 ? 15.57 -21.5 8.945 1 95.38 256 GLY B N 1
ATOM 4501 C CA . GLY B 1 256 ? 15.117 -22.875 8.836 1 95.38 256 GLY B CA 1
ATOM 4502 C C . GLY B 1 256 ? 13.773 -23.016 8.148 1 95.38 256 GLY B C 1
ATOM 4503 O O . GLY B 1 256 ? 13.133 -24.062 8.227 1 95.38 256 GLY B O 1
ATOM 4504 N N . PHE B 1 257 ? 13.414 -22.047 7.457 1 97.38 257 PHE B N 1
ATOM 4505 C CA . PHE B 1 257 ? 12.102 -22.031 6.816 1 97.38 257 PHE B CA 1
ATOM 4506 C C . PHE B 1 257 ? 12.047 -23.047 5.672 1 97.38 257 PHE B C 1
ATOM 4508 O O . PHE B 1 257 ? 13.023 -23.219 4.949 1 97.38 257 PHE B O 1
ATOM 4515 N N . HIS B 1 258 ? 10.938 -23.641 5.484 1 97.62 258 HIS B N 1
ATOM 4516 C CA . HIS B 1 258 ? 10.539 -24.422 4.324 1 97.62 258 HIS B CA 1
ATOM 4517 C C . HIS B 1 258 ? 9.031 -24.344 4.09 1 97.62 258 HIS B C 1
ATOM 4519 O O . HIS B 1 258 ? 8.25 -24.391 5.043 1 97.62 258 HIS B O 1
ATOM 4525 N N . PRO B 1 259 ? 8.57 -24.25 2.83 1 97.94 259 PRO B N 1
ATOM 4526 C CA . PRO B 1 259 ? 7.145 -24.062 2.553 1 97.94 259 PRO B CA 1
ATOM 4527 C C . PRO B 1 259 ? 6.285 -25.188 3.107 1 97.94 259 PRO B C 1
ATOM 4529 O O . PRO B 1 259 ? 5.125 -24.969 3.471 1 97.94 259 PRO B O 1
ATOM 4532 N N . ASP B 1 260 ? 6.836 -26.328 3.277 1 97.06 260 ASP B N 1
ATOM 4533 C CA . ASP B 1 260 ? 6.066 -27.5 3.686 1 97.06 260 ASP B CA 1
ATOM 4534 C C . ASP B 1 260 ? 5.789 -27.484 5.188 1 97.06 260 ASP B C 1
ATOM 4536 O O . ASP B 1 260 ? 5.039 -28.312 5.695 1 97.06 260 ASP B O 1
ATOM 4540 N N . GLN B 1 261 ? 6.406 -26.562 5.918 1 96.25 261 GLN B N 1
ATOM 4541 C CA . GLN B 1 261 ? 6.102 -26.406 7.336 1 96.25 261 GLN B CA 1
ATOM 4542 C C . GLN B 1 261 ? 4.66 -25.969 7.547 1 96.25 261 GLN B C 1
ATOM 4544 O O . GLN B 1 261 ? 4.098 -26.141 8.633 1 96.25 261 GLN B O 1
ATOM 4549 N N . GLU B 1 262 ? 4.156 -25.312 6.539 1 94.81 262 GLU B N 1
ATOM 4550 C CA . GLU B 1 262 ? 2.734 -24.984 6.59 1 94.81 262 GLU B CA 1
ATOM 4551 C C . GLU B 1 262 ? 1.877 -26.203 6.234 1 94.81 262 GLU B C 1
ATOM 4553 O O . GLU B 1 262 ? 2.006 -26.766 5.145 1 94.81 262 GLU B O 1
ATOM 4558 N N . ASP B 1 263 ? 1.071 -26.609 7.105 1 91.88 263 ASP B N 1
ATOM 4559 C CA . ASP B 1 263 ? 0.223 -27.781 6.918 1 91.88 263 ASP B CA 1
ATOM 4560 C C . ASP B 1 263 ? -1.118 -27.391 6.297 1 91.88 263 ASP B C 1
ATOM 4562 O O . ASP B 1 263 ? -2.123 -27.281 7.004 1 91.88 263 ASP B O 1
ATOM 4566 N N . ASN B 1 264 ? -1.123 -27.234 4.992 1 96.75 264 ASN B N 1
ATOM 4567 C CA . ASN B 1 264 ? -2.348 -26.781 4.34 1 96.75 264 ASN B CA 1
ATOM 4568 C C . ASN B 1 264 ? -2.748 -27.703 3.193 1 96.75 264 ASN B C 1
ATOM 4570 O O . ASN B 1 264 ? -3.627 -27.359 2.398 1 96.75 264 ASN B O 1
ATOM 4574 N N . MET B 1 265 ? -2.156 -28.891 3.102 1 97.06 265 MET B N 1
ATOM 4575 C CA . MET B 1 265 ? -2.396 -29.812 2.004 1 97.06 265 MET B CA 1
ATOM 4576 C C . MET B 1 265 ? -3.832 -30.328 2.027 1 97.06 265 MET B C 1
ATOM 4578 O O . MET B 1 265 ? -4.395 -30.656 0.983 1 97.06 265 MET B O 1
ATOM 4582 N N . GLU B 1 266 ? -4.41 -30.344 3.225 1 97.56 266 GLU B N 1
ATOM 4583 C CA . GLU B 1 266 ? -5.781 -30.828 3.344 1 97.56 266 GLU B CA 1
ATOM 4584 C C . GLU B 1 266 ? -6.746 -29.938 2.564 1 97.56 266 GLU B C 1
ATOM 4586 O O . GLU B 1 266 ? -7.746 -30.422 2.025 1 97.56 266 GLU B O 1
ATOM 4591 N N . LEU B 1 267 ? -6.457 -28.656 2.502 1 98.12 267 LEU B N 1
ATOM 4592 C CA . LEU B 1 267 ? -7.289 -27.734 1.738 1 98.12 267 LEU B CA 1
ATOM 4593 C C . LEU B 1 267 ? -7.293 -28.109 0.259 1 98.12 267 LEU B C 1
ATOM 4595 O O . LEU B 1 267 ? -8.344 -28.094 -0.387 1 98.12 267 LEU B O 1
ATOM 4599 N N . SER B 1 268 ? -6.121 -28.422 -0.245 1 98 268 SER B N 1
ATOM 4600 C CA . SER B 1 268 ? -5.988 -28.844 -1.638 1 98 268 SER B CA 1
ATOM 4601 C C . SER B 1 268 ? -6.727 -30.156 -1.894 1 98 268 SER B C 1
ATOM 4603 O O . SER B 1 268 ? -7.496 -30.266 -2.852 1 98 268 SER B O 1
ATOM 4605 N N . ARG B 1 269 ? -6.57 -31.109 -1.049 1 97.44 269 ARG B N 1
ATOM 4606 C CA . ARG B 1 269 ? -7.203 -32.406 -1.189 1 97.44 269 ARG B CA 1
ATOM 4607 C C . ARG B 1 269 ? -8.719 -32.281 -1.198 1 97.44 269 ARG B C 1
ATOM 4609 O O . ARG B 1 269 ? -9.398 -32.938 -1.991 1 97.44 269 ARG B O 1
ATOM 4616 N N . ALA B 1 270 ? -9.195 -31.469 -0.342 1 97.81 270 ALA B N 1
ATOM 4617 C CA . ALA B 1 270 ? -10.641 -31.281 -0.242 1 97.81 270 ALA B CA 1
ATOM 4618 C C . ALA B 1 270 ? -11.219 -30.781 -1.561 1 97.81 270 ALA B C 1
ATOM 4620 O O . ALA B 1 270 ? -12.305 -31.188 -1.964 1 97.81 270 ALA B O 1
ATOM 4621 N N . ILE B 1 271 ? -10.508 -29.922 -2.193 1 98.12 271 ILE B N 1
ATOM 4622 C CA . ILE B 1 271 ? -10.961 -29.375 -3.465 1 98.12 271 ILE B CA 1
ATOM 4623 C C . ILE B 1 271 ? -11 -30.469 -4.52 1 98.12 271 ILE B C 1
ATOM 4625 O O . ILE B 1 271 ? -12 -30.641 -5.223 1 98.12 271 ILE B O 1
ATOM 4629 N N . PHE B 1 272 ? -9.969 -31.25 -4.629 1 97.25 272 PHE B N 1
ATOM 4630 C CA . PHE B 1 272 ? -9.852 -32.219 -5.719 1 97.25 272 PHE B CA 1
ATOM 4631 C C . PHE B 1 272 ? -10.664 -33.469 -5.418 1 97.25 272 PHE B C 1
ATOM 4633 O O . PHE B 1 272 ? -10.828 -34.312 -6.285 1 97.25 272 PHE B O 1
ATOM 4640 N N . GLU B 1 273 ? -11.188 -33.562 -4.234 1 96.75 273 GLU B N 1
ATOM 4641 C CA . GLU B 1 273 ? -12.133 -34.625 -3.896 1 96.75 273 GLU B CA 1
ATOM 4642 C C . GLU B 1 273 ? -13.562 -34.25 -4.27 1 96.75 273 GLU B C 1
ATOM 4644 O O . GLU B 1 273 ? -14.453 -35.094 -4.32 1 96.75 273 GLU B O 1
ATOM 4649 N N . ALA B 1 274 ? -13.758 -33 -4.461 1 95.44 274 ALA B N 1
ATOM 4650 C CA . ALA B 1 274 ? -15.086 -32.531 -4.812 1 95.44 274 ALA B CA 1
ATOM 4651 C C . ALA B 1 274 ? -15.461 -32.938 -6.238 1 95.44 274 ALA B C 1
ATOM 4653 O O . ALA B 1 274 ? -14.617 -32.906 -7.137 1 95.44 274 ALA B O 1
ATOM 4654 N N . PRO B 1 275 ? -16.719 -33.219 -6.469 1 93.5 275 PRO B N 1
ATOM 4655 C CA . PRO B 1 275 ? -17.156 -33.719 -7.773 1 93.5 275 PRO B CA 1
ATOM 4656 C C . PRO B 1 275 ? -17.016 -32.688 -8.883 1 93.5 275 PRO B C 1
ATOM 4658 O O . PRO B 1 275 ? -16.844 -33.031 -10.055 1 93.5 275 PRO B O 1
ATOM 4661 N N . GLU B 1 276 ? -17.016 -31.438 -8.555 1 92.5 276 GLU B N 1
ATOM 4662 C CA . GLU B 1 276 ? -16.953 -30.391 -9.57 1 92.5 276 GLU B CA 1
ATOM 4663 C C . GLU B 1 276 ? -15.531 -30.188 -10.078 1 92.5 276 GLU B C 1
ATOM 4665 O O . GLU B 1 276 ? -15.312 -29.484 -11.07 1 92.5 276 GLU B O 1
ATOM 4670 N N . HIS B 1 277 ? -14.555 -30.859 -9.461 1 95.94 277 HIS B N 1
ATOM 4671 C CA . HIS B 1 277 ? -13.156 -30.703 -9.836 1 95.94 277 HIS B CA 1
ATOM 4672 C C . HIS B 1 277 ? -12.57 -32.031 -10.344 1 95.94 277 HIS B C 1
ATOM 4674 O O . HIS B 1 277 ? -11.547 -32.5 -9.836 1 95.94 277 HIS B O 1
ATOM 4680 N N . ARG B 1 278 ? -13.18 -32.625 -11.281 1 92.75 278 ARG B N 1
ATOM 4681 C CA . ARG B 1 278 ? -12.672 -33.812 -11.969 1 92.75 278 ARG B CA 1
ATOM 4682 C C . ARG B 1 278 ? -12.047 -33.438 -13.305 1 92.75 278 ARG B C 1
ATOM 4684 O O . ARG B 1 278 ? -12.734 -32.969 -14.219 1 92.75 278 ARG B O 1
ATOM 4691 N N . TYR B 1 279 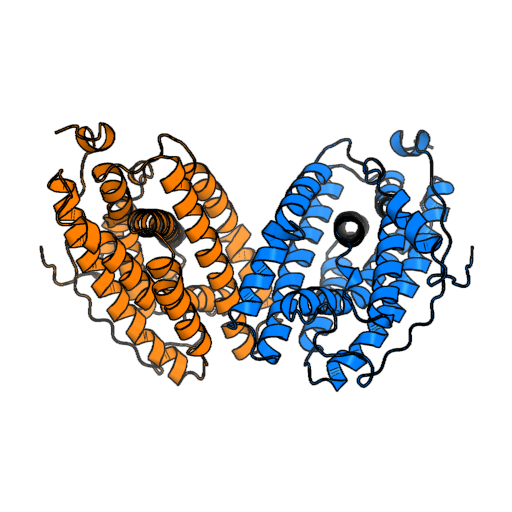? -10.758 -33.625 -13.273 1 95.62 279 TYR B N 1
ATOM 4692 C CA . TYR B 1 279 ? -10.016 -33.219 -14.461 1 95.62 279 TYR B CA 1
ATOM 4693 C C . TYR B 1 279 ? -9.172 -34.375 -14.992 1 95.62 279 TYR B C 1
ATOM 4695 O O . TYR B 1 279 ? -8.82 -35.312 -14.242 1 95.62 279 TYR B O 1
ATOM 4703 N N . LYS B 1 280 ? -8.898 -34.344 -16.297 1 94.44 280 LYS B N 1
ATOM 4704 C CA . LYS B 1 280 ? -7.91 -35.25 -16.859 1 94.44 280 LYS B CA 1
ATOM 4705 C C . LYS B 1 280 ? -6.523 -35 -16.281 1 94.44 280 LYS B C 1
ATOM 4707 O O . LYS B 1 280 ? -6.113 -33.844 -16.141 1 94.44 280 LYS B O 1
ATOM 4712 N N . GLU B 1 281 ? -5.84 -36.062 -15.898 1 94.56 281 GLU B N 1
ATOM 4713 C CA . GLU B 1 281 ? -4.52 -35.938 -15.281 1 94.56 281 GLU B CA 1
ATOM 4714 C C . GLU B 1 281 ? -3.436 -36.531 -16.172 1 94.56 281 GLU B C 1
ATOM 4716 O O . GLU B 1 281 ? -3.66 -37.531 -16.844 1 94.56 281 GLU B O 1
ATOM 4721 N N . THR B 1 282 ? -2.402 -35.844 -16.219 1 89.06 282 THR B N 1
ATOM 4722 C CA . THR B 1 282 ? -1.217 -36.406 -16.859 1 89.06 282 THR B CA 1
ATOM 4723 C C . THR B 1 282 ? -0.038 -36.438 -15.898 1 89.06 282 THR B C 1
ATOM 4725 O O . THR B 1 282 ? 0.087 -35.562 -15.031 1 89.06 282 THR B O 1
ATOM 4728 N N . ALA B 1 283 ? 0.672 -37.625 -15.875 1 69.94 283 ALA B N 1
ATOM 4729 C CA . ALA B 1 283 ? 1.822 -37.812 -15 1 69.94 283 ALA B CA 1
ATOM 4730 C C . ALA B 1 283 ? 3.014 -36.969 -15.461 1 69.94 283 ALA B C 1
ATOM 4732 O O . ALA B 1 283 ? 3.184 -36.75 -16.656 1 69.94 283 ALA B O 1
#

Radius of gyration: 26.35 Å; Cα contacts (8 Å, |Δi|>4): 758; chains: 2; bounding box: 50×77×63 Å

pLDDT: mean 95.19, std 5.65, range [41.12, 98.75]

Secondary structure (DSSP, 8-state):
----HHHHH--PPP-PEEE------TTTS-TTTBTT-HHHHHHHHHHHHHHHHHHHHHHHHHHTTGGG---HHHHHHHHHHHHHHHHHHHHHHHHHHHHHHTT---HHHHHHHHHIIIIIIHHHS-HHHHHHHHHHHHHHHHHHHHHHHHHTGGGGB-HHHHHHHHHHHHHHHHTTTHHHHHHHHTT--HHHHHHHHHHHHHHHHHHHHHHHHHHHHHHT-TT-HHHHHHHHIIIIISS-HHHHHHHHHHHHHSTT--GGGS--HHHHHHHHHSGGG--EEE-/----HHHHH--PPP-PEEE------TTTS-TTTBTT-HHHHHHHHHHHHHHHHHHHHHHHHHHTTGGG---HHHHHHHHHHHHHHHHHHHHHHHHHHHHHHTT---HHHHHHHHIIIIIIIHHHS-HHHHHHHHHHHHHHHHHHHHHHHHHTGGGGB-HHHHHHHHHHHHHHHHTTTHHHHHHHHTT--HHHHHHHHHHHHHHHHHHHHHHHHHHHHHHT-TT-HHHHHHHHIIIIISS-HHHHHHHHHHHHHSTT--GGGS--HHHHHHHHHSGGG--EEE-

Nearest PDB structures (foldseek):
  1rtw-assembly1_D  TM=5.384E-01  e=2.772E-01  Pyrococcus furiosus DSM 3638
  5tds-assembly1_B  TM=5.076E-01  e=1.284E+00  Ectopseudomonas mendocina
  6d7k-assembly1_A  TM=6.010E-01  e=2.763E+00  Methylosinus sporium
  2q4x-assembly1_A  TM=5.444E-01  e=6.757E+00  Arabidopsis thaliana
  1rtw-assembly1_D  TM=5.384E-01  e=3.364E-01  Pyrococcus furiosus DSM 3638

InterPro domains:
  IPR016516 Uncharacterised conserved protein UCP07580 [PF10118] (17-263)
  IPR016516 Uncharacterised conserved protein UCP07580 [PIRSF007580] (17-269)
  IPR016516 Uncharacterised conserved protein UCP07580 [PTHR39456] (17-268)

Sequence (566 aa):
MNHNPVLQSKDFNFYPVRKPKFEFSKDRTSKHWLDGSAYKTHIMNTWTLFFPDGERFFIRSIQKFLPVIKDPRVLRNANAFLGQEAQHAGEHKKTWKILEDQGYKIRGFVNFFNALCFKFMEKVGSAKMCLSATAGAEHYTSLIATIGLKTKVLDRAEPEMKRLWEWHAAEEIEHKSAAFDVLLDVGGNYFRRIFGFLAATIVFWPLTFIGAEILLWQDGLTFRWKTRLDAFRFIFVDEKVFFHWLAAFFRYLKPGFHPDQEDNMELSRAIFEAPEHRYKETAMNHNPVLQSKDFNFYPVRKPKFEFSKDRTSKHWLDGSAYKTHIMNTWTLFFPDGERFFIRSIQKFLPVIKDPRVLRNANAFLGQEAQHAGEHKKTWKILEDQGYKIRGFVNFFNALCFKFMEKVGSAKMCLSATAGAEHYTSLIATIGLKTKVLDRAEPEMKRLWEWHAAEEIEHKSAAFDVLLDVGGNYFRRIFGFLAATIVFWPLTFIGAEILLWQDGLTFRWKTRLDAFRFIFVDEKVFFHWLAAFFRYLKPGFHPDQEDNMELSRAIFEAPEHRYKETA

Foldseek 3Di:
DPFQPCVVPDDADADFQFADDFDDDLVQADCQQQLNFLLVSQLVLLVLLLLQLVLVLLLVLLVVCLVVQDDVSLNRLNVRSNRNSNNLNVVSVNCVVSCVVVPADCVVLSVVSNCCSVVPCVVPHDSLLSLLLSLLLLLVLLLVLLLCLVLVSLVRGRDSVSLSSPLSSLVSNNSSQSSVVSSSRVPHALVSNLNSNVVNVVPPPVSSVVSSLSSCVVVVNNPPPSNVVVVCCCCCNRSVVVVSVVVSNVQSNDRPHGSVVDDRNVSSVVSCPDPVNDGDTDD/DPFQPCVVPDDADADFQFADDFDDDLVQADCQQQLNFLLVSQLVLLVLLLLQLVLVLLLVLLVVCLVPQDDVSLNRLNVRSNRNSNNLNVVSVNCVVSCVVVPDDCCVLSVVSNCCSVVPCVVPHDSLLSLLLSLLLLLVLLLVLLLCLVLVSLVRGRDSVSLSSPLSSLVSNNSSQSSVVSSSRVPHALVSNLNSNVVNVVPPPVSSVVSSLSSCVVVVNNPPPSNVVVVCCCCCNRSVVVVSCVVSNVQSNDRPHGSVVDDRNVSSVVSCPDPVNDGDTDD

Organism: NCBI:txid2484979